Protein AF-A0A842VDR5-F1 (afdb_monomer_lite)

Structure (mmCIF, N/CA/C/O backbone):
data_AF-A0A842VDR5-F1
#
_entry.id   AF-A0A842VDR5-F1
#
loop_
_atom_site.group_PDB
_atom_site.id
_atom_site.type_symbol
_atom_site.label_atom_id
_atom_site.label_alt_id
_atom_site.label_comp_id
_atom_site.label_asym_id
_atom_site.label_entity_id
_atom_site.label_seq_id
_atom_site.pdbx_PDB_ins_code
_atom_site.Cartn_x
_atom_site.Cartn_y
_atom_site.Cartn_z
_atom_site.occupancy
_atom_site.B_iso_or_equiv
_atom_site.auth_seq_id
_atom_site.auth_comp_id
_atom_site.auth_asym_id
_atom_site.auth_atom_id
_atom_site.pdbx_PDB_model_num
ATOM 1 N N . MET A 1 1 ? -11.465 27.380 7.727 1.00 39.34 1 MET A N 1
ATOM 2 C CA . MET A 1 1 ? -12.714 27.353 8.537 1.00 39.34 1 MET A CA 1
ATOM 3 C C . MET A 1 1 ? -13.268 28.751 8.823 1.00 39.34 1 MET A C 1
ATOM 5 O O . MET A 1 1 ? -12.494 29.703 8.837 1.00 39.34 1 MET A O 1
ATOM 9 N N . SER A 1 2 ? -14.594 28.861 9.009 1.00 36.94 2 SER A N 1
ATOM 10 C CA . SER A 1 2 ? -15.367 30.109 9.221 1.00 36.94 2 SER A CA 1
ATOM 11 C C . SER A 1 2 ? -14.963 30.807 10.516 1.00 36.94 2 SER A C 1
ATOM 13 O O . SER A 1 2 ? -14.638 30.125 11.482 1.00 36.94 2 SER A O 1
ATOM 15 N N . GLU A 1 3 ? -14.987 32.141 10.556 1.00 41.09 3 GLU A N 1
ATOM 16 C CA . GLU A 1 3 ? -14.810 32.907 11.803 1.00 41.09 3 GLU A CA 1
ATOM 17 C C . GLU A 1 3 ? -15.937 32.675 12.808 1.00 41.09 3 GLU A C 1
ATOM 19 O O . GLU A 1 3 ? -15.696 32.776 14.002 1.00 41.09 3 GLU A O 1
ATOM 24 N N . LYS A 1 4 ? -17.116 32.254 12.340 1.00 42.69 4 LYS A N 1
ATOM 25 C CA . LYS A 1 4 ? -18.278 31.961 13.187 1.00 42.69 4 LYS A CA 1
ATOM 26 C C . LYS A 1 4 ? -18.329 30.520 13.713 1.00 42.69 4 LYS A C 1
ATOM 28 O O . LYS A 1 4 ? -19.325 30.137 14.305 1.00 42.69 4 LYS A O 1
ATOM 33 N N . ASN A 1 5 ? -17.312 29.689 13.464 1.00 43.53 5 ASN A N 1
ATOM 34 C CA . ASN A 1 5 ? -17.314 28.301 13.938 1.00 43.53 5 ASN A CA 1
ATOM 35 C C . ASN A 1 5 ? -16.807 28.242 15.398 1.00 43.53 5 ASN A C 1
ATOM 37 O O . ASN A 1 5 ? -15.615 28.471 15.602 1.00 43.53 5 ASN A O 1
ATOM 41 N N . PRO A 1 6 ? -17.646 27.891 16.394 1.00 42.34 6 PRO A N 1
ATOM 42 C CA . PRO A 1 6 ? -17.249 27.822 17.808 1.00 42.34 6 PRO A CA 1
ATOM 43 C C . PRO A 1 6 ? -16.257 26.682 18.104 1.00 42.34 6 PRO A C 1
ATOM 45 O O . PRO A 1 6 ? -15.545 26.717 19.101 1.00 42.34 6 PRO A O 1
ATOM 48 N N . TYR A 1 7 ? -16.147 25.705 17.198 1.00 42.84 7 TYR A N 1
ATOM 49 C CA . TYR A 1 7 ? -15.131 24.646 17.212 1.00 42.84 7 TYR A CA 1
ATOM 50 C C . TYR A 1 7 ? -13.975 24.926 16.270 1.00 42.84 7 TYR A C 1
ATOM 52 O O . TYR A 1 7 ? -13.160 24.035 16.024 1.00 42.84 7 TYR A O 1
ATOM 60 N N . LYS A 1 8 ? -13.883 26.139 15.711 1.00 44.84 8 LYS A N 1
ATOM 61 C CA . LYS A 1 8 ? -12.607 26.598 15.186 1.00 44.84 8 LYS A CA 1
ATOM 62 C C . LYS A 1 8 ? -11.680 26.571 16.396 1.00 44.84 8 LYS A C 1
ATOM 64 O O . LYS A 1 8 ? -11.917 27.333 17.331 1.00 44.84 8 LYS A O 1
ATOM 69 N N . PRO A 1 9 ? -10.659 25.703 16.436 1.00 46.75 9 PRO A N 1
ATOM 70 C CA . PRO A 1 9 ? -9.662 25.826 17.478 1.00 46.75 9 PRO A CA 1
ATOM 71 C C . PRO A 1 9 ? -9.131 27.251 17.355 1.00 46.75 9 PRO A C 1
ATOM 73 O O . PRO A 1 9 ? -8.553 27.605 16.322 1.00 46.75 9 PRO A O 1
ATOM 76 N N . TYR A 1 10 ? -9.399 28.082 18.367 1.00 43.12 10 TYR A N 1
ATOM 77 C CA . TYR A 1 10 ? -9.112 29.522 18.354 1.00 43.12 10 TYR A CA 1
ATOM 78 C C . TYR A 1 10 ? -7.639 29.815 17.996 1.00 43.12 10 TYR A C 1
ATOM 80 O O . TYR A 1 10 ? -7.309 30.904 17.542 1.00 43.12 10 TYR A O 1
ATOM 88 N N . ASN A 1 11 ? -6.777 28.793 18.075 1.00 44.19 11 ASN A N 1
ATOM 89 C CA . ASN A 1 11 ? -5.342 28.843 17.846 1.00 44.19 11 ASN A CA 1
ATOM 90 C C . ASN A 1 11 ? -4.798 28.079 16.618 1.00 44.19 11 ASN A C 1
ATOM 92 O O . ASN A 1 11 ? -3.583 27.914 16.544 1.00 44.19 11 ASN A O 1
ATOM 96 N N . ILE A 1 12 ? -5.607 27.648 15.634 1.00 43.97 12 ILE A N 1
ATOM 97 C CA . ILE A 1 12 ? -5.057 27.186 14.329 1.00 43.97 12 ILE A CA 1
ATOM 98 C C . ILE A 1 12 ? -5.125 28.312 13.287 1.00 43.97 12 ILE A C 1
ATOM 100 O O . ILE A 1 12 ? -5.532 28.135 12.141 1.00 43.97 12 ILE A O 1
ATOM 104 N N . LYS A 1 13 ? -4.711 29.522 13.668 1.00 49.22 13 LYS A N 1
ATOM 105 C CA . LYS A 1 13 ? -3.960 30.338 12.713 1.00 49.22 13 LYS A CA 1
ATOM 106 C C . LYS A 1 13 ? -2.531 29.815 12.812 1.00 49.22 13 LYS A C 1
ATOM 108 O O . LYS A 1 13 ? -1.942 29.877 13.889 1.00 49.22 13 LYS A O 1
ATOM 113 N N . LEU A 1 14 ? -1.981 29.276 11.717 1.00 48.69 14 LEU A N 1
ATOM 114 C CA . LEU A 1 14 ? -0.523 29.231 11.584 1.00 48.69 14 LEU A CA 1
ATOM 115 C C . LEU A 1 14 ? -0.065 30.650 11.901 1.00 48.69 14 LEU A C 1
ATOM 117 O O . LEU A 1 14 ? -0.511 31.592 11.237 1.00 48.69 14 LEU A O 1
ATOM 121 N N . THR A 1 15 ? 0.710 30.808 12.975 1.00 59.69 15 THR A N 1
ATOM 122 C CA . THR A 1 15 ? 1.253 32.118 13.319 1.00 59.69 15 THR A CA 1
ATOM 123 C C . THR A 1 15 ? 1.964 32.653 12.074 1.00 59.69 15 THR A C 1
ATOM 125 O O . THR A 1 15 ? 2.485 31.847 11.296 1.00 59.69 15 THR A O 1
ATOM 128 N N . PRO A 1 16 ? 1.962 33.971 11.822 1.00 73.56 16 PRO A N 1
ATOM 129 C CA . PRO A 1 16 ? 2.655 34.547 10.668 1.00 73.56 16 PRO A CA 1
ATOM 130 C C . PRO A 1 16 ? 4.069 33.972 10.511 1.00 73.56 16 PRO A C 1
ATOM 132 O O . PRO A 1 16 ? 4.439 33.542 9.426 1.00 73.56 16 PRO A O 1
ATOM 135 N N . LEU A 1 17 ? 4.764 33.789 11.639 1.00 68.81 17 LEU A N 1
ATOM 136 C CA . LEU A 1 17 ? 6.049 33.105 11.730 1.00 68.81 17 LEU A CA 1
ATOM 137 C C . LEU A 1 17 ? 6.046 31.687 11.132 1.00 68.81 17 LEU A C 1
ATOM 139 O O . LEU A 1 17 ? 6.924 31.364 10.349 1.00 68.81 17 LEU A O 1
ATOM 143 N N . LYS A 1 18 ? 5.056 30.837 11.434 1.00 62.94 18 LYS A N 1
ATOM 144 C CA . LYS A 1 18 ? 4.974 29.485 10.855 1.00 62.94 18 LYS A CA 1
ATOM 145 C C . LYS A 1 18 ? 4.704 29.508 9.353 1.00 62.94 18 LYS A C 1
ATOM 147 O O . LYS A 1 18 ? 5.228 28.656 8.649 1.00 62.94 18 LYS A O 1
ATOM 152 N N . LYS A 1 19 ? 3.896 30.452 8.855 1.00 69.62 19 LYS A N 1
ATOM 153 C CA . LYS A 1 19 ? 3.713 30.619 7.402 1.00 69.62 19 LYS A CA 1
ATOM 154 C C . LYS A 1 19 ? 5.025 31.019 6.735 1.00 69.62 19 LYS A C 1
ATOM 156 O O . LYS A 1 19 ? 5.371 30.432 5.725 1.00 69.62 19 LYS A O 1
ATOM 161 N N . ILE A 1 20 ? 5.751 31.962 7.335 1.00 72.62 20 ILE A N 1
ATOM 162 C CA . ILE A 1 20 ? 7.071 32.389 6.865 1.00 72.62 20 ILE A CA 1
ATOM 163 C C . ILE A 1 20 ? 8.042 31.205 6.873 1.00 72.62 20 ILE A C 1
ATOM 165 O O . ILE A 1 20 ? 8.675 30.965 5.858 1.00 72.62 20 ILE A O 1
ATOM 169 N N . ILE A 1 21 ? 8.093 30.414 7.951 1.00 68.81 21 ILE A N 1
ATOM 170 C CA . ILE A 1 21 ? 8.921 29.199 8.029 1.00 68.81 21 ILE A CA 1
ATOM 171 C C . ILE A 1 21 ? 8.569 28.226 6.897 1.00 68.81 21 ILE A C 1
ATOM 173 O O . ILE A 1 21 ? 9.467 27.771 6.200 1.00 68.81 21 ILE A O 1
ATOM 177 N N . TRP A 1 22 ? 7.280 27.951 6.664 1.00 62.72 22 TRP A N 1
ATOM 178 C CA . TRP A 1 22 ? 6.835 27.087 5.564 1.00 62.72 22 TRP A CA 1
ATOM 179 C C . TRP A 1 22 ? 7.257 27.607 4.193 1.00 62.72 22 TRP A C 1
ATOM 181 O O . TRP A 1 22 ? 7.787 26.847 3.388 1.00 62.72 22 TRP A O 1
ATOM 191 N N . THR A 1 23 ? 7.030 28.892 3.931 1.00 71.50 23 THR A N 1
ATOM 192 C CA . THR A 1 23 ? 7.394 29.525 2.663 1.00 71.50 23 THR A CA 1
ATOM 193 C C . THR A 1 23 ? 8.909 29.526 2.463 1.00 71.50 23 THR A C 1
ATOM 195 O O . THR A 1 23 ? 9.366 29.169 1.384 1.00 71.50 23 THR A O 1
ATOM 198 N N . LEU A 1 24 ? 9.692 29.856 3.494 1.00 70.38 24 LEU A N 1
ATOM 199 C CA . LEU A 1 24 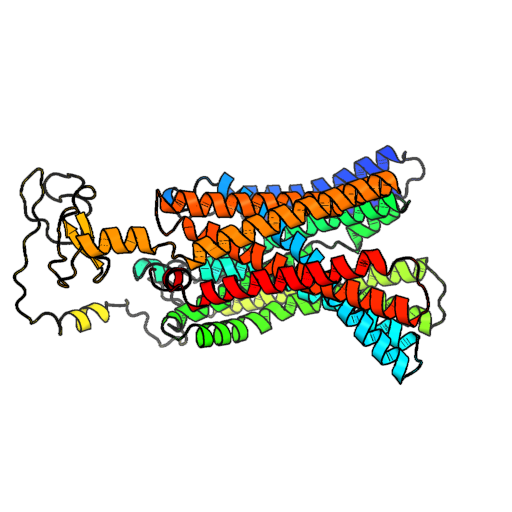? 11.156 29.838 3.445 1.00 70.38 24 LEU A CA 1
ATOM 200 C C . LEU A 1 24 ? 11.711 28.427 3.245 1.00 70.38 24 LEU A C 1
ATOM 202 O O . LEU A 1 24 ? 12.661 28.273 2.494 1.00 70.38 24 LEU A O 1
ATOM 206 N N . LEU A 1 25 ? 11.112 27.401 3.854 1.00 65.50 25 LEU A N 1
ATOM 207 C CA . LEU A 1 25 ? 11.475 25.999 3.611 1.00 65.50 25 LEU A CA 1
ATOM 208 C C . LEU A 1 25 ? 11.191 25.576 2.173 1.00 65.50 25 LEU A C 1
ATOM 210 O O . LEU A 1 25 ? 12.007 24.900 1.560 1.00 65.50 25 LEU A O 1
ATOM 214 N N . LEU A 1 26 ? 10.039 25.971 1.631 1.00 64.56 26 LEU A N 1
ATOM 215 C CA . LEU A 1 26 ? 9.639 25.598 0.277 1.00 64.56 26 LEU A CA 1
ATOM 216 C C . LEU A 1 26 ? 10.522 26.297 -0.767 1.00 64.56 26 LEU A C 1
ATOM 218 O O . LEU A 1 26 ? 11.016 25.650 -1.685 1.00 64.56 26 LEU A O 1
ATOM 222 N N . ILE A 1 27 ? 10.799 27.589 -0.565 1.00 71.31 27 ILE A N 1
ATOM 223 C CA . ILE A 1 27 ? 11.770 28.350 -1.362 1.00 71.31 27 ILE A CA 1
ATOM 224 C C . ILE A 1 27 ? 13.180 27.774 -1.183 1.00 71.31 27 ILE A C 1
ATOM 226 O O . ILE A 1 27 ? 13.882 27.586 -2.167 1.00 71.31 27 ILE A O 1
ATOM 230 N N . GLY A 1 28 ? 13.584 27.445 0.044 1.00 71.31 28 GLY A N 1
ATOM 231 C CA . GLY A 1 28 ? 14.887 26.858 0.355 1.00 71.31 28 GLY A CA 1
ATOM 232 C C . GLY A 1 28 ? 15.102 25.511 -0.331 1.00 71.31 28 GLY A C 1
ATOM 233 O O . GLY A 1 28 ? 16.152 25.303 -0.922 1.00 71.31 28 GLY A O 1
ATOM 234 N N . ASN A 1 29 ? 14.090 24.639 -0.347 1.00 65.69 29 ASN A N 1
ATOM 235 C CA . ASN A 1 29 ? 14.128 23.373 -1.082 1.00 65.69 29 ASN A CA 1
ATOM 236 C C . ASN A 1 29 ? 14.178 23.586 -2.600 1.00 65.69 29 ASN A C 1
ATOM 238 O O . ASN A 1 29 ? 14.907 22.870 -3.280 1.00 65.69 29 ASN A O 1
ATOM 242 N N . ALA A 1 30 ? 13.452 24.573 -3.136 1.00 67.31 30 ALA A N 1
ATOM 243 C CA . ALA A 1 30 ? 13.526 24.915 -4.557 1.00 67.31 30 ALA A CA 1
ATOM 244 C C . ALA A 1 30 ? 14.919 25.444 -4.940 1.00 67.31 30 ALA A C 1
ATOM 246 O O . ALA A 1 30 ? 15.504 24.990 -5.919 1.00 67.31 30 ALA A O 1
ATOM 247 N N . ILE A 1 31 ? 15.485 26.346 -4.132 1.00 72.50 31 ILE A N 1
ATOM 248 C CA . ILE A 1 31 ? 16.856 26.843 -4.302 1.00 72.50 31 ILE A CA 1
ATOM 249 C C . ILE A 1 31 ? 17.850 25.687 -4.190 1.00 72.50 31 ILE A C 1
ATOM 251 O O . ILE A 1 31 ? 18.736 25.579 -5.027 1.00 72.50 31 ILE A O 1
ATOM 255 N N . TYR A 1 32 ? 17.692 24.798 -3.209 1.00 74.38 32 TYR A N 1
ATOM 256 C CA . TYR A 1 32 ? 18.569 23.645 -3.034 1.00 74.38 32 TYR A CA 1
ATOM 257 C C . TYR A 1 32 ? 18.497 22.694 -4.234 1.00 74.38 32 TYR A C 1
ATOM 259 O O . TYR A 1 32 ? 19.538 22.285 -4.730 1.00 74.38 32 TYR A O 1
ATOM 267 N N . ALA A 1 33 ? 17.306 22.432 -4.782 1.00 70.31 33 ALA A N 1
ATOM 268 C CA . ALA A 1 33 ? 17.138 21.644 -6.004 1.00 70.31 33 ALA A CA 1
ATOM 269 C C . ALA A 1 33 ? 17.833 22.280 -7.222 1.00 70.31 33 ALA A C 1
ATOM 271 O O . ALA A 1 33 ? 18.466 21.570 -8.003 1.00 70.31 33 ALA A O 1
ATOM 272 N N . ILE A 1 34 ? 17.750 23.609 -7.364 1.00 73.81 34 ILE A N 1
ATOM 273 C CA . ILE A 1 34 ? 18.420 24.361 -8.436 1.00 73.81 34 ILE A CA 1
ATOM 274 C C . ILE A 1 34 ? 19.941 24.337 -8.249 1.00 73.81 34 ILE A C 1
ATOM 276 O O . ILE A 1 34 ? 20.667 24.067 -9.200 1.00 73.81 34 ILE A O 1
ATOM 280 N N . LEU A 1 35 ? 20.437 24.585 -7.033 1.00 74.50 35 LEU A N 1
ATOM 281 C CA . LEU A 1 35 ? 21.867 24.530 -6.717 1.00 74.50 35 LEU A CA 1
ATOM 282 C C . LEU A 1 35 ? 22.434 23.127 -6.944 1.00 74.50 35 LEU A C 1
ATOM 284 O O . LEU A 1 35 ? 23.526 23.000 -7.488 1.00 74.50 35 LEU A O 1
ATOM 288 N N . MET A 1 36 ? 21.675 22.087 -6.592 1.00 76.31 36 MET A N 1
ATOM 289 C CA . MET A 1 36 ? 22.005 20.696 -6.894 1.00 76.31 36 MET A CA 1
ATOM 290 C C . MET A 1 36 ? 22.131 20.461 -8.395 1.00 76.31 36 MET A C 1
ATOM 292 O O . MET A 1 36 ? 23.134 19.908 -8.833 1.00 76.31 36 MET A O 1
ATOM 296 N N . LEU A 1 37 ? 21.155 20.913 -9.188 1.00 74.00 37 LEU A N 1
ATOM 297 C CA . LEU A 1 37 ? 21.205 20.783 -10.643 1.00 74.00 37 LEU A CA 1
ATOM 298 C C . LEU A 1 37 ? 22.429 21.496 -11.224 1.00 74.00 37 LEU A C 1
ATOM 300 O O . LEU A 1 37 ? 23.161 20.909 -12.012 1.00 74.00 37 LEU A O 1
ATOM 304 N N . ILE A 1 38 ? 22.682 22.738 -10.802 1.00 74.38 38 ILE A N 1
ATOM 305 C CA . ILE A 1 38 ? 23.858 23.506 -11.229 1.00 74.38 38 ILE A CA 1
ATOM 306 C C . ILE A 1 38 ? 25.139 22.743 -10.877 1.00 74.38 38 ILE A C 1
ATOM 308 O O . ILE A 1 38 ? 26.006 22.593 -11.730 1.00 74.38 38 ILE A O 1
ATOM 312 N N . PHE A 1 39 ? 25.246 22.218 -9.655 1.00 76.06 39 PHE A N 1
ATOM 313 C CA . PHE A 1 39 ? 26.422 21.478 -9.198 1.00 76.06 39 PHE A CA 1
ATOM 314 C C . PHE A 1 39 ? 26.648 20.172 -9.972 1.00 76.06 39 PHE A C 1
ATOM 316 O O . PHE A 1 39 ? 27.785 19.840 -10.286 1.00 76.06 39 PHE A O 1
ATOM 323 N N . LEU A 1 40 ? 25.582 19.455 -10.331 1.00 69.00 40 LEU A N 1
ATOM 324 C CA . LEU A 1 40 ? 25.672 18.249 -11.164 1.00 69.00 40 LEU A CA 1
ATOM 325 C C . LEU A 1 40 ? 26.108 18.557 -12.599 1.00 69.00 40 LEU A C 1
ATOM 327 O O . LEU A 1 40 ? 26.754 17.733 -13.240 1.00 69.00 40 LEU A O 1
ATOM 331 N N . LEU A 1 41 ? 25.793 19.755 -13.094 1.00 74.38 41 LEU A N 1
ATOM 332 C CA . LEU A 1 41 ? 26.246 20.237 -14.398 1.00 74.38 41 LEU A CA 1
ATOM 333 C C . LEU A 1 41 ? 27.701 20.745 -14.376 1.00 74.38 41 LEU A C 1
ATOM 335 O O . LEU A 1 41 ? 28.301 20.911 -15.439 1.00 74.38 41 LEU A O 1
ATOM 339 N N . PHE A 1 42 ? 28.300 20.963 -13.198 1.00 83.94 42 PHE A N 1
ATOM 340 C CA . PHE A 1 42 ? 29.715 21.317 -13.079 1.00 83.94 42 PHE A CA 1
ATOM 341 C C . PHE A 1 42 ? 30.601 20.087 -13.297 1.00 83.94 42 PHE A C 1
ATOM 343 O O . PHE A 1 42 ? 30.777 19.242 -12.419 1.00 83.94 42 PHE A O 1
ATOM 350 N N . SER A 1 43 ? 31.242 20.027 -14.465 1.00 72.56 43 SER A N 1
ATOM 351 C CA . SER A 1 43 ? 32.142 18.933 -14.847 1.00 72.56 43 SER A CA 1
ATOM 352 C C . SER A 1 43 ? 33.349 18.753 -13.914 1.00 72.56 43 SER A C 1
ATOM 354 O O . SER A 1 43 ? 33.916 17.664 -13.874 1.00 72.56 43 SER A O 1
ATOM 356 N N . SER A 1 44 ? 33.723 19.778 -13.140 1.00 85.19 44 SER A N 1
ATOM 357 C CA . SER A 1 44 ? 34.884 19.772 -12.241 1.00 85.19 44 SER A CA 1
ATOM 358 C C . SER A 1 44 ? 34.652 19.104 -10.879 1.00 85.19 44 SER A C 1
ATOM 360 O O . SER A 1 44 ? 35.623 18.833 -10.175 1.00 85.19 44 SER A O 1
ATOM 362 N N . ALA A 1 45 ? 33.406 18.830 -10.480 1.00 78.75 45 ALA A N 1
ATOM 363 C CA . ALA A 1 45 ? 33.123 18.154 -9.211 1.00 78.75 45 ALA A CA 1
ATOM 364 C C . ALA A 1 45 ? 33.438 16.651 -9.300 1.00 78.75 45 ALA A C 1
ATOM 366 O O . ALA A 1 45 ? 33.090 16.017 -10.300 1.00 78.75 45 ALA A O 1
ATOM 367 N N . THR A 1 46 ? 34.042 16.067 -8.257 1.00 82.50 46 THR A N 1
ATOM 368 C CA . THR A 1 46 ? 34.309 14.618 -8.211 1.00 82.50 46 THR A CA 1
ATOM 369 C C . THR A 1 46 ? 33.014 13.818 -8.063 1.00 82.50 46 THR A C 1
ATOM 371 O O . THR A 1 46 ? 32.020 14.316 -7.528 1.00 82.50 46 THR A O 1
ATOM 374 N N . ILE A 1 47 ? 33.020 12.567 -8.524 1.00 71.00 47 ILE A N 1
ATOM 375 C CA . ILE A 1 47 ? 31.854 11.673 -8.485 1.00 71.00 47 ILE A CA 1
ATOM 376 C C . ILE A 1 47 ? 31.360 11.487 -7.042 1.00 71.00 47 ILE A C 1
ATOM 378 O O . ILE A 1 47 ? 30.161 11.563 -6.783 1.00 71.00 47 ILE A O 1
ATOM 382 N N . GLU A 1 48 ? 32.272 11.340 -6.081 1.00 74.38 48 GLU A N 1
ATOM 383 C CA . GLU A 1 48 ? 31.962 11.164 -4.658 1.00 74.38 48 GLU A CA 1
ATOM 384 C C . GLU A 1 48 ? 31.289 12.408 -4.073 1.00 74.38 48 GLU A C 1
ATOM 386 O O . GLU A 1 48 ? 30.318 12.292 -3.327 1.00 74.38 48 GLU A O 1
ATOM 391 N N . ALA A 1 49 ? 31.766 13.603 -4.441 1.00 72.62 49 ALA A N 1
ATOM 392 C CA . ALA A 1 49 ? 31.163 14.858 -4.010 1.00 72.62 49 ALA A CA 1
ATOM 393 C C . ALA A 1 49 ? 29.750 15.011 -4.581 1.00 72.62 49 ALA A C 1
ATOM 395 O O . ALA A 1 49 ? 28.834 15.385 -3.850 1.00 72.62 49 ALA A O 1
ATOM 396 N N . ARG A 1 50 ? 29.548 14.665 -5.860 1.00 72.19 50 ARG A N 1
ATOM 397 C CA . ARG A 1 50 ? 28.223 14.689 -6.495 1.00 72.19 50 ARG A CA 1
ATOM 398 C C . ARG A 1 50 ? 27.273 13.694 -5.843 1.00 72.19 50 ARG A C 1
ATOM 400 O O . ARG A 1 50 ? 26.162 14.089 -5.510 1.00 72.19 50 ARG A O 1
ATOM 407 N N . PHE A 1 51 ? 27.711 12.463 -5.569 1.00 68.44 51 PHE A N 1
ATOM 408 C CA . PHE A 1 51 ? 26.906 11.463 -4.860 1.00 68.44 51 PHE A CA 1
ATOM 409 C C . PHE A 1 51 ? 26.582 11.867 -3.421 1.00 68.44 51 PHE A C 1
ATOM 411 O O . PHE A 1 51 ? 25.436 11.721 -3.006 1.00 68.44 51 PHE A O 1
ATOM 418 N N . ALA A 1 52 ? 27.538 12.411 -2.665 1.00 71.88 52 ALA A N 1
ATOM 419 C CA . ALA A 1 52 ? 27.291 12.895 -1.306 1.00 71.88 52 ALA A CA 1
ATOM 420 C C . ALA A 1 52 ? 26.281 14.055 -1.294 1.00 71.88 52 ALA A C 1
ATOM 422 O O . ALA A 1 52 ? 25.370 14.098 -0.459 1.00 71.88 52 ALA A O 1
ATOM 423 N N . LEU A 1 53 ? 26.394 14.975 -2.255 1.00 71.50 53 LEU A N 1
ATOM 424 C CA . LEU A 1 53 ? 25.454 16.080 -2.419 1.00 71.50 53 LEU A CA 1
ATOM 425 C C . LEU A 1 53 ? 24.064 15.571 -2.850 1.00 71.50 53 LEU A C 1
ATOM 427 O O . LEU A 1 53 ? 23.043 16.027 -2.341 1.00 71.50 53 LEU A O 1
ATOM 431 N N . LEU A 1 54 ? 24.015 14.563 -3.724 1.00 67.88 54 LEU A N 1
ATOM 432 C CA . LEU A 1 54 ? 22.773 13.910 -4.131 1.00 67.88 54 LEU A CA 1
ATOM 433 C C . LEU A 1 54 ? 22.087 13.218 -2.955 1.00 67.88 54 LEU A C 1
ATOM 435 O O . LEU A 1 54 ? 20.894 13.388 -2.733 1.00 67.88 54 LEU A O 1
ATOM 439 N N . PHE A 1 55 ? 22.856 12.458 -2.181 1.00 65.69 55 PHE A N 1
ATOM 440 C CA . PHE A 1 55 ? 22.379 11.710 -1.027 1.00 65.69 55 PHE A CA 1
ATOM 441 C C . PHE A 1 55 ? 21.833 12.654 0.045 1.00 65.69 55 PHE A C 1
ATOM 443 O O . PHE A 1 55 ? 20.755 12.423 0.589 1.00 65.69 55 PHE A O 1
ATOM 450 N N . THR A 1 56 ? 22.527 13.769 0.296 1.00 71.25 56 THR A N 1
ATOM 451 C CA . THR A 1 56 ? 22.022 14.825 1.181 1.00 71.25 56 THR A CA 1
ATOM 452 C C . THR A 1 56 ? 20.747 15.463 0.629 1.00 71.25 56 THR A C 1
ATOM 454 O O . THR A 1 56 ? 19.798 15.624 1.389 1.00 71.25 56 THR A O 1
ATOM 457 N N . TYR A 1 57 ? 20.636 15.710 -0.677 1.00 70.38 57 TYR A N 1
ATOM 458 C CA . TYR A 1 57 ? 19.400 16.212 -1.289 1.00 70.38 57 TYR A CA 1
ATOM 459 C C . TYR A 1 57 ? 18.211 15.256 -1.121 1.00 70.38 57 TYR A C 1
ATOM 461 O O . TYR A 1 57 ? 17.153 15.665 -0.634 1.00 70.38 57 TYR A O 1
ATOM 469 N N . ILE A 1 58 ? 18.417 13.980 -1.447 1.00 59.66 58 ILE A N 1
ATOM 470 C CA . ILE A 1 58 ? 17.408 12.911 -1.394 1.00 59.66 58 ILE A CA 1
ATOM 471 C C . ILE A 1 58 ? 16.909 12.681 0.031 1.00 59.66 58 ILE A C 1
ATOM 473 O O . ILE A 1 58 ? 15.720 12.466 0.248 1.00 59.66 58 ILE A O 1
ATOM 477 N N . ILE A 1 59 ? 17.816 12.700 1.007 1.00 60.03 59 ILE A N 1
ATOM 478 C CA . ILE A 1 59 ? 17.509 12.288 2.377 1.00 60.03 59 ILE A CA 1
ATOM 479 C C . ILE A 1 59 ? 17.171 13.495 3.240 1.00 60.03 59 ILE A C 1
ATOM 481 O O . ILE A 1 59 ? 16.107 13.521 3.856 1.00 60.03 59 ILE A O 1
ATOM 485 N N . LEU A 1 60 ? 18.027 14.520 3.281 1.00 63.25 60 LEU A N 1
ATOM 486 C CA . LEU A 1 60 ? 17.809 15.673 4.158 1.00 63.25 60 LEU A CA 1
ATOM 487 C C . LEU A 1 60 ? 16.675 16.566 3.661 1.00 63.25 60 LEU A C 1
ATOM 489 O O . LEU A 1 60 ? 15.952 17.079 4.503 1.00 63.25 60 LEU A O 1
ATOM 493 N N . GLY A 1 61 ? 16.465 16.739 2.352 1.00 64.44 61 GLY A N 1
ATOM 494 C CA . GLY A 1 61 ? 15.402 17.612 1.833 1.00 64.44 61 GLY A CA 1
ATOM 495 C C . GLY A 1 61 ? 14.000 17.194 2.312 1.00 64.44 61 GLY A C 1
ATOM 496 O O . GLY A 1 61 ? 13.338 17.956 3.032 1.00 64.44 61 GLY A O 1
ATOM 497 N N . PRO A 1 62 ? 13.549 15.968 1.986 1.00 58.38 62 PRO A N 1
ATOM 498 C CA . PRO A 1 62 ? 12.290 15.423 2.482 1.00 58.38 62 PRO A CA 1
ATOM 499 C C . PRO A 1 62 ? 12.288 15.262 4.008 1.00 58.38 62 PRO A C 1
ATOM 501 O O . PRO A 1 62 ? 11.361 15.739 4.667 1.00 58.38 62 PRO A O 1
ATOM 504 N N . LEU A 1 63 ? 13.327 14.659 4.608 1.00 57.53 63 LEU A N 1
ATOM 505 C CA . LEU A 1 63 ? 13.329 14.402 6.053 1.00 57.53 63 LEU A CA 1
ATOM 506 C C . LEU A 1 63 ? 13.344 15.679 6.891 1.00 57.53 63 LEU A C 1
ATOM 508 O O . LEU A 1 63 ? 12.674 15.685 7.916 1.00 57.53 63 LEU A O 1
ATOM 512 N N . LEU A 1 64 ? 14.021 16.766 6.496 1.00 63.09 64 LEU A N 1
ATOM 513 C CA . LEU A 1 64 ? 13.929 18.036 7.232 1.00 63.09 64 LEU A CA 1
ATOM 514 C C . LEU A 1 64 ? 12.524 18.618 7.147 1.00 63.09 64 LEU A C 1
ATOM 516 O O . LEU A 1 64 ? 12.003 19.072 8.166 1.00 63.09 64 LEU A O 1
ATOM 520 N N . TYR A 1 65 ? 11.903 18.599 5.965 1.00 63.34 65 TYR A N 1
ATOM 521 C CA . TYR A 1 65 ? 10.546 19.116 5.783 1.00 63.34 65 TYR A CA 1
ATOM 522 C C . TYR A 1 65 ? 9.557 18.372 6.692 1.00 63.34 65 TYR A C 1
ATOM 524 O O . TYR A 1 65 ? 8.748 19.000 7.382 1.00 63.34 65 TYR A O 1
ATOM 532 N N . TYR A 1 66 ? 9.675 17.044 6.774 1.00 61.53 66 TYR A N 1
ATOM 533 C CA . TYR A 1 66 ? 8.800 16.214 7.603 1.00 61.53 66 TYR A CA 1
ATOM 534 C C . TYR A 1 66 ? 9.180 16.205 9.080 1.00 61.53 66 TYR A C 1
ATOM 536 O O . TYR A 1 66 ? 8.284 16.272 9.916 1.00 61.53 66 TYR A O 1
ATOM 544 N N . ALA A 1 67 ? 10.462 16.201 9.438 1.00 60.81 67 ALA A N 1
ATOM 545 C CA . ALA A 1 67 ? 10.907 16.329 10.824 1.00 60.81 67 ALA A CA 1
ATOM 546 C C . ALA A 1 67 ? 10.451 17.667 11.411 1.00 60.81 67 ALA A C 1
ATOM 548 O O . ALA A 1 67 ? 9.924 17.696 12.520 1.00 60.81 67 ALA A O 1
ATOM 549 N N . LEU A 1 68 ? 10.549 18.761 10.649 1.00 60.97 68 LEU A N 1
ATOM 550 C CA . LEU A 1 68 ? 10.033 20.069 11.053 1.00 60.97 68 LEU A CA 1
ATOM 551 C C . LEU A 1 68 ? 8.506 20.094 11.088 1.00 60.97 68 LEU A C 1
ATOM 553 O O . LEU A 1 68 ? 7.941 20.674 12.013 1.00 60.97 68 LEU A O 1
ATOM 557 N N . TRP A 1 69 ? 7.816 19.436 10.151 1.00 64.56 69 TRP A N 1
ATOM 558 C CA . TRP A 1 69 ? 6.359 19.291 10.213 1.00 64.56 69 TRP A CA 1
ATOM 559 C C . TRP A 1 69 ? 5.918 18.528 11.468 1.00 64.56 69 TRP A C 1
ATOM 561 O O . TRP A 1 69 ? 5.058 19.016 12.200 1.00 64.56 69 TRP A O 1
ATOM 571 N N . ILE A 1 70 ? 6.534 17.374 11.747 1.00 57.31 70 ILE A N 1
ATOM 572 C CA . ILE A 1 70 ? 6.270 16.527 12.916 1.00 57.31 70 ILE A CA 1
ATOM 573 C C . ILE A 1 70 ? 6.578 17.314 14.185 1.00 57.31 70 ILE A C 1
ATOM 575 O O . ILE A 1 70 ? 5.701 17.416 15.036 1.00 57.31 70 ILE A O 1
ATOM 579 N N . LEU A 1 71 ? 7.753 17.944 14.288 1.00 56.69 71 LEU A N 1
ATOM 580 C CA . LEU A 1 71 ? 8.128 18.792 15.422 1.00 56.69 71 LEU A CA 1
ATOM 581 C C . LEU A 1 71 ? 7.104 19.914 15.626 1.00 56.69 71 LEU A C 1
ATOM 583 O O . LEU A 1 71 ? 6.594 20.084 16.727 1.00 56.69 71 LEU A O 1
ATOM 587 N N . LEU A 1 72 ? 6.716 20.646 14.579 1.00 54.66 72 LEU A N 1
ATOM 588 C CA . LEU A 1 72 ? 5.787 21.779 14.683 1.00 54.66 72 LEU A CA 1
ATOM 589 C C . LEU A 1 72 ? 4.322 21.376 14.921 1.00 54.66 72 LEU A C 1
ATOM 591 O O . LEU A 1 72 ? 3.567 22.177 15.495 1.00 54.66 72 LEU A O 1
ATOM 595 N N . TYR A 1 73 ? 3.910 20.190 14.464 1.00 55.72 73 TYR A N 1
ATOM 596 C CA . TYR A 1 73 ? 2.583 19.606 14.683 1.00 55.72 73 TYR A CA 1
ATOM 597 C C . TYR A 1 73 ? 2.471 19.029 16.102 1.00 55.72 73 TYR A C 1
ATOM 599 O O . TYR A 1 73 ? 1.525 19.334 16.840 1.00 55.72 73 TYR A O 1
ATOM 607 N N . TYR A 1 74 ? 3.489 18.274 16.516 1.00 53.25 74 TYR A N 1
ATOM 608 C CA . TYR A 1 74 ? 3.622 17.683 17.844 1.00 53.25 74 TYR A CA 1
ATOM 609 C C . TYR A 1 74 ? 3.729 18.760 18.936 1.00 53.25 74 TYR A C 1
ATOM 611 O O . TYR A 1 74 ? 3.104 18.634 19.986 1.00 53.25 74 TYR A O 1
ATOM 619 N N . TRP A 1 75 ? 4.384 19.895 18.661 1.00 43.91 75 TRP A N 1
ATOM 620 C CA . TRP A 1 75 ? 4.593 20.958 19.655 1.00 43.91 75 TRP A CA 1
ATOM 621 C C . TRP A 1 75 ? 3.324 21.731 20.070 1.00 43.91 75 TRP A C 1
ATOM 623 O O . TRP A 1 75 ? 3.386 22.570 20.968 1.00 43.91 75 TRP A O 1
ATOM 633 N N . LYS A 1 76 ? 2.149 21.494 19.456 1.00 44.06 76 LYS A N 1
ATOM 634 C CA . LYS A 1 76 ? 0.913 22.187 19.887 1.00 44.06 76 LYS A CA 1
ATOM 635 C C . LYS A 1 76 ? -0.402 21.413 19.769 1.00 44.06 76 LYS A C 1
ATOM 637 O O . LYS A 1 76 ? -1.396 21.880 20.331 1.00 44.06 76 LYS A O 1
ATOM 642 N N . SER A 1 77 ? -0.473 20.288 19.049 1.00 46.19 77 SER A N 1
ATOM 643 C CA . SER A 1 77 ? -1.733 19.533 18.994 1.00 46.19 77 SER A CA 1
ATOM 644 C C . SER A 1 77 ? -2.000 18.900 20.364 1.00 46.19 77 SER A C 1
ATOM 646 O O . SER A 1 77 ? -1.124 18.258 20.937 1.00 46.19 77 SER A O 1
ATOM 648 N N . GLN A 1 78 ? -3.176 19.187 20.932 1.00 45.38 78 GLN A N 1
ATOM 649 C CA . GLN A 1 78 ? -3.586 18.753 22.267 1.00 45.38 78 GLN A CA 1
ATOM 650 C C . GLN A 1 78 ? -3.209 17.299 22.541 1.00 45.38 78 GLN A C 1
ATOM 652 O O . GLN A 1 78 ? -3.404 16.460 21.663 1.00 45.38 78 GLN A O 1
ATOM 657 N N . LYS A 1 79 ? -2.736 17.051 23.776 1.00 42.72 79 LYS A N 1
ATOM 658 C CA . LYS A 1 79 ? -2.530 15.742 24.413 1.00 42.72 79 LYS A CA 1
ATOM 659 C C . LYS A 1 79 ? -3.209 14.644 23.599 1.00 42.72 79 LYS A C 1
ATOM 661 O O . LYS A 1 79 ? -4.437 14.521 23.645 1.00 42.72 79 LYS A O 1
ATOM 666 N N . TRP A 1 80 ? -2.404 13.884 22.848 1.00 45.53 80 TRP A N 1
ATOM 667 C CA . TRP A 1 80 ? -2.809 12.608 22.261 1.00 45.53 80 TRP A CA 1
ATOM 668 C C . TRP A 1 80 ? -3.747 11.897 23.233 1.00 45.53 80 TRP A C 1
ATOM 670 O O . TRP A 1 80 ? -3.493 12.000 24.442 1.00 45.53 80 TRP A O 1
ATOM 680 N N . PRO A 1 81 ? -4.828 11.243 22.755 1.00 46.03 81 PRO A N 1
ATOM 681 C CA . PRO A 1 81 ? -5.839 10.662 23.632 1.00 46.03 81 PRO A CA 1
ATOM 682 C C . PRO A 1 81 ? -5.127 9.939 24.771 1.00 46.03 81 PRO A C 1
ATOM 684 O O . PRO A 1 81 ? -4.396 8.983 24.532 1.00 46.03 81 PRO A O 1
ATOM 687 N N . HIS A 1 82 ? -5.260 10.490 25.985 1.00 42.25 82 HIS A N 1
ATOM 688 C CA . HIS A 1 82 ? -4.321 10.324 27.106 1.00 42.25 82 HIS A CA 1
ATOM 689 C C . HIS A 1 82 ? -4.345 8.922 27.723 1.00 42.25 82 HIS A C 1
ATOM 691 O O . HIS A 1 82 ? -3.929 8.700 28.857 1.00 42.25 82 HIS A O 1
ATOM 697 N N . ASN A 1 83 ? -4.841 7.946 26.977 1.00 49.28 83 ASN A N 1
ATOM 698 C CA . ASN A 1 83 ? -4.870 6.570 27.379 1.00 49.28 83 ASN A CA 1
ATOM 699 C C . ASN A 1 83 ? -3.512 5.921 27.084 1.00 49.28 83 ASN A C 1
ATOM 701 O O . ASN A 1 83 ? -3.415 4.995 26.282 1.00 49.28 83 ASN A O 1
ATOM 705 N N . LYS A 1 84 ? -2.463 6.390 27.784 1.00 51.12 84 LYS A N 1
ATOM 706 C CA . LYS A 1 84 ? -1.148 5.720 27.852 1.00 51.12 84 LYS A CA 1
ATOM 707 C C . LYS A 1 84 ? -1.298 4.229 28.193 1.00 51.12 84 LYS A C 1
ATOM 709 O O . LYS A 1 84 ? -0.506 3.411 27.746 1.00 51.12 84 LYS A O 1
ATOM 714 N N . LYS A 1 85 ? -2.362 3.861 28.926 1.00 50.88 85 LYS A N 1
ATOM 715 C CA . LYS A 1 85 ? -2.733 2.467 29.221 1.00 50.88 85 LYS A CA 1
ATOM 716 C C . LYS A 1 85 ? -3.115 1.639 27.985 1.00 50.88 85 LYS A C 1
ATOM 718 O O . LYS A 1 85 ? -2.916 0.428 28.014 1.00 50.88 85 LYS A O 1
ATOM 723 N N . ILE A 1 86 ? -3.690 2.252 26.946 1.00 47.03 86 ILE A N 1
ATOM 724 C CA . ILE A 1 86 ? -4.118 1.547 25.725 1.00 47.03 86 ILE A CA 1
ATOM 725 C C . ILE A 1 86 ? -2.988 1.501 24.704 1.00 47.03 86 ILE A C 1
ATOM 727 O O . ILE A 1 86 ? -2.735 0.449 24.130 1.00 47.03 86 ILE A O 1
ATOM 731 N N . TYR A 1 87 ? -2.332 2.636 24.477 1.00 50.16 87 TYR A N 1
ATOM 732 C CA . TYR A 1 87 ? -1.521 2.817 23.277 1.00 50.16 87 TYR A CA 1
ATOM 733 C C . TYR A 1 87 ? -0.013 2.883 23.526 1.00 50.16 87 TYR A C 1
ATOM 735 O O . TYR A 1 87 ? 0.753 3.023 22.579 1.00 50.16 87 TYR A O 1
ATOM 743 N N . GLY A 1 88 ? 0.417 2.764 24.784 1.00 61.53 88 GLY A N 1
ATOM 744 C CA . GLY A 1 88 ? 1.834 2.769 25.111 1.00 61.53 88 GLY A CA 1
ATOM 745 C C . GLY A 1 88 ? 2.474 4.157 25.056 1.00 61.53 88 GLY A C 1
ATOM 746 O O . GLY A 1 88 ? 1.796 5.177 25.221 1.00 61.53 88 GLY A O 1
ATOM 747 N N . SER A 1 89 ? 3.799 4.200 24.903 1.00 68.44 89 SER A N 1
ATOM 748 C CA . SER A 1 89 ? 4.546 5.455 24.757 1.00 68.44 89 SER A CA 1
ATOM 749 C C . SER A 1 89 ? 4.413 6.016 23.338 1.00 68.44 89 SER A C 1
ATOM 751 O O . SER A 1 89 ? 4.159 5.293 22.379 1.00 68.44 89 SER A O 1
ATOM 753 N N . GLU A 1 90 ? 4.615 7.319 23.169 1.00 64.19 90 GLU A N 1
ATOM 754 C CA . GLU A 1 90 ? 4.564 7.968 21.847 1.00 64.19 90 GLU A CA 1
ATOM 755 C C . GLU A 1 90 ? 5.611 7.397 20.877 1.00 64.19 90 GLU A C 1
ATOM 757 O O . GLU A 1 90 ? 5.369 7.318 19.675 1.00 64.19 90 GLU A O 1
ATOM 762 N N . PHE A 1 91 ? 6.736 6.905 21.404 1.00 68.75 91 PHE A N 1
ATOM 763 C CA . PHE A 1 91 ? 7.736 6.180 20.627 1.00 68.75 91 PHE A CA 1
ATOM 764 C C . PHE A 1 91 ? 7.182 4.871 20.043 1.00 68.75 91 PHE A C 1
ATOM 766 O O . PHE A 1 91 ? 7.419 4.574 18.877 1.00 68.75 91 PHE A O 1
ATOM 773 N N . GLN A 1 92 ? 6.382 4.117 20.808 1.00 64.19 92 GLN A N 1
ATOM 774 C CA . GLN A 1 92 ? 5.736 2.898 20.303 1.00 64.19 92 GLN A CA 1
ATOM 775 C C . GLN A 1 92 ? 4.757 3.208 19.165 1.00 64.19 92 GLN A C 1
ATOM 777 O O . GLN A 1 92 ? 4.674 2.439 18.214 1.00 64.19 92 GLN A O 1
ATOM 782 N N . TYR A 1 93 ? 4.084 4.360 19.210 1.00 64.31 93 TYR A N 1
ATOM 783 C CA . TYR A 1 93 ? 3.254 4.851 18.107 1.00 64.31 93 TYR A CA 1
ATOM 784 C C . TYR A 1 93 ? 4.057 5.174 16.849 1.00 64.31 93 TYR A C 1
ATOM 786 O O . TYR A 1 93 ? 3.645 4.836 15.743 1.00 64.31 93 TYR A O 1
ATOM 794 N N . PHE A 1 94 ? 5.188 5.853 17.008 1.00 66.31 94 PHE A N 1
ATOM 795 C CA . PHE A 1 94 ? 6.048 6.196 15.884 1.00 66.31 94 PHE A CA 1
ATOM 796 C C . PHE A 1 94 ? 6.597 4.937 15.203 1.00 66.31 94 PHE A C 1
ATOM 798 O O . PHE A 1 94 ? 6.441 4.775 13.994 1.00 66.31 94 PHE A O 1
ATOM 805 N N . ILE A 1 95 ? 7.135 4.003 15.994 1.00 66.00 95 ILE A N 1
ATOM 806 C CA . ILE A 1 95 ? 7.592 2.697 15.504 1.00 66.00 95 ILE A CA 1
ATOM 807 C C . ILE A 1 95 ? 6.445 1.929 14.841 1.00 66.00 95 ILE A C 1
ATOM 809 O O . ILE A 1 95 ? 6.638 1.349 13.778 1.00 66.00 95 ILE A O 1
ATOM 813 N N . PHE A 1 96 ? 5.241 1.972 15.415 1.00 66.06 96 PHE A N 1
ATOM 814 C CA . PHE A 1 96 ? 4.058 1.347 14.830 1.00 66.06 96 PHE A CA 1
ATOM 815 C C . PHE A 1 96 ? 3.782 1.850 13.408 1.00 66.06 96 PHE A C 1
ATOM 817 O O . PHE A 1 96 ? 3.630 1.041 12.496 1.00 66.06 96 PHE A O 1
ATOM 824 N N . PHE A 1 97 ? 3.751 3.167 13.194 1.00 65.81 97 PHE A N 1
ATOM 825 C CA . PHE A 1 97 ? 3.489 3.718 11.864 1.00 65.81 97 PHE A CA 1
ATOM 826 C C . PHE A 1 97 ? 4.613 3.437 10.868 1.00 65.81 97 PHE A C 1
ATOM 828 O O . PHE A 1 97 ? 4.321 3.212 9.697 1.00 65.81 97 PHE A O 1
ATOM 835 N N . ILE A 1 98 ? 5.870 3.402 11.324 1.00 66.19 98 ILE A N 1
ATOM 836 C CA . ILE A 1 98 ? 6.997 2.989 10.479 1.00 66.19 98 ILE A CA 1
ATOM 837 C C . ILE A 1 98 ? 6.815 1.543 10.031 1.00 66.19 98 ILE A C 1
ATOM 839 O O . ILE A 1 98 ? 6.832 1.280 8.834 1.00 66.19 98 ILE A O 1
ATOM 843 N N . LEU A 1 99 ? 6.599 0.614 10.968 1.00 65.50 99 LEU A N 1
ATOM 844 C CA . LEU A 1 99 ? 6.411 -0.805 10.649 1.00 65.50 99 LEU A CA 1
ATOM 845 C C . LEU A 1 99 ? 5.240 -1.007 9.694 1.00 65.50 99 LEU A C 1
ATOM 847 O O . LEU A 1 99 ? 5.315 -1.815 8.774 1.00 65.50 99 LEU A O 1
ATOM 851 N N . LEU A 1 100 ? 4.171 -0.243 9.890 1.00 65.62 100 LEU A N 1
ATOM 852 C CA . LEU A 1 100 ? 3.003 -0.315 9.041 1.00 65.62 100 LEU A CA 1
ATOM 853 C C . LEU A 1 100 ? 3.284 0.240 7.636 1.00 65.62 100 LEU A C 1
ATOM 855 O O . LEU A 1 100 ? 2.896 -0.394 6.662 1.00 65.62 100 LEU A O 1
ATOM 859 N N . GLY A 1 101 ? 4.034 1.339 7.515 1.00 65.44 101 GLY A N 1
ATOM 860 C CA . GLY A 1 101 ? 4.539 1.830 6.229 1.00 65.44 101 GLY A CA 1
ATOM 861 C C . GLY A 1 101 ? 5.450 0.820 5.519 1.00 65.44 101 GLY A C 1
ATOM 862 O O . GLY A 1 101 ? 5.298 0.605 4.322 1.00 65.44 101 GLY A O 1
ATOM 863 N N . VAL A 1 102 ? 6.327 0.125 6.251 1.00 65.12 102 VAL A N 1
ATOM 864 C CA . VAL A 1 102 ? 7.165 -0.955 5.692 1.00 65.12 102 VAL A CA 1
ATOM 865 C C . VAL A 1 102 ? 6.309 -2.110 5.168 1.00 65.12 102 VAL A C 1
ATOM 867 O O . VAL A 1 102 ? 6.556 -2.609 4.072 1.00 65.12 102 VAL A O 1
ATOM 870 N N . CYS A 1 103 ? 5.265 -2.505 5.903 1.00 65.62 103 CYS A N 1
ATOM 871 C CA . CYS A 1 103 ? 4.353 -3.550 5.441 1.00 65.62 103 CYS A CA 1
ATOM 872 C C . CYS A 1 103 ? 3.597 -3.111 4.169 1.00 65.62 103 CYS A C 1
ATOM 874 O O . CYS A 1 103 ? 3.448 -3.910 3.252 1.00 65.62 103 CYS A O 1
ATOM 876 N N . VAL A 1 104 ? 3.172 -1.842 4.087 1.00 69.44 104 VAL A N 1
ATOM 877 C CA . VAL A 1 104 ? 2.529 -1.254 2.892 1.00 69.44 104 VAL A CA 1
ATOM 878 C C . VAL A 1 104 ? 3.437 -1.346 1.668 1.00 69.44 104 VAL A C 1
ATOM 880 O O . VAL A 1 104 ? 2.974 -1.724 0.594 1.00 69.44 104 VAL A O 1
ATOM 883 N N . ILE A 1 105 ? 4.725 -1.035 1.822 1.00 65.06 105 ILE A N 1
ATOM 884 C CA . ILE A 1 105 ? 5.701 -1.101 0.726 1.00 65.06 105 ILE A CA 1
ATOM 885 C C . ILE A 1 105 ? 5.884 -2.527 0.238 1.00 65.06 105 ILE A C 1
ATOM 887 O O . ILE A 1 105 ? 5.806 -2.770 -0.965 1.00 65.06 105 ILE A O 1
ATOM 891 N N . ASN A 1 106 ? 6.076 -3.465 1.170 1.00 66.38 106 ASN A N 1
ATOM 892 C CA . ASN A 1 106 ? 6.246 -4.869 0.816 1.00 66.38 106 ASN A CA 1
ATOM 893 C C . ASN A 1 106 ? 5.074 -5.365 -0.041 1.00 66.38 106 ASN A C 1
ATOM 895 O O . ASN A 1 106 ? 5.229 -6.110 -1.002 1.00 66.38 106 ASN A O 1
ATOM 899 N N . TRP A 1 107 ? 3.872 -4.898 0.271 1.00 68.50 107 TRP A N 1
ATOM 900 C CA . TRP A 1 107 ? 2.687 -5.327 -0.449 1.00 68.50 107 TRP A CA 1
ATOM 901 C C . TRP A 1 107 ? 2.509 -4.670 -1.784 1.00 68.50 107 TRP A C 1
ATOM 903 O O . TRP A 1 107 ? 2.066 -5.344 -2.703 1.00 68.50 107 TRP A O 1
ATOM 913 N N . SER A 1 108 ? 2.826 -3.385 -1.903 1.00 67.19 108 SER A N 1
ATOM 914 C CA . SER A 1 108 ? 2.808 -2.754 -3.214 1.00 67.19 108 SER A CA 1
ATOM 915 C C . SER A 1 108 ? 3.788 -3.453 -4.143 1.00 67.19 108 SER A C 1
ATOM 917 O O . SER A 1 108 ? 3.409 -3.755 -5.265 1.00 67.19 108 SER A O 1
ATOM 919 N N . ALA A 1 109 ? 4.975 -3.835 -3.659 1.00 65.19 109 ALA A N 1
ATOM 920 C CA . ALA A 1 109 ? 5.907 -4.644 -4.441 1.00 65.19 109 ALA A CA 1
ATOM 921 C C . ALA A 1 109 ? 5.288 -5.992 -4.859 1.00 65.19 109 ALA A C 1
ATOM 923 O O . ALA A 1 109 ? 5.355 -6.368 -6.032 1.00 65.19 109 ALA A O 1
ATOM 924 N N . TYR A 1 110 ? 4.618 -6.684 -3.931 1.00 65.12 110 TYR A N 1
ATOM 925 C CA . TYR A 1 110 ? 4.006 -7.977 -4.231 1.00 65.12 110 TYR A CA 1
ATOM 926 C C . TYR A 1 110 ? 2.790 -7.915 -5.162 1.00 65.12 110 TYR A C 1
ATOM 928 O O . TYR A 1 110 ? 2.556 -8.814 -5.966 1.00 65.12 110 TYR A O 1
ATOM 936 N N . TRP A 1 111 ? 1.977 -6.876 -5.022 1.00 67.88 111 TRP A N 1
ATOM 937 C CA . TRP A 1 111 ? 0.777 -6.682 -5.825 1.00 67.88 111 TRP A CA 1
ATOM 938 C C . TRP A 1 111 ? 1.123 -6.146 -7.209 1.00 67.88 111 TRP A C 1
ATOM 940 O O . TRP A 1 111 ? 0.502 -6.580 -8.176 1.00 67.88 111 TRP A O 1
ATOM 950 N N . ASN A 1 112 ? 2.116 -5.254 -7.307 1.00 69.25 112 ASN A N 1
ATOM 951 C CA . ASN A 1 112 ? 2.582 -4.725 -8.585 1.00 69.25 112 ASN A CA 1
ATOM 952 C C . ASN A 1 112 ? 3.062 -5.874 -9.470 1.00 69.25 112 ASN A C 1
ATOM 954 O O . ASN A 1 112 ? 2.453 -6.143 -10.496 1.00 69.25 112 ASN A O 1
ATOM 958 N N . THR A 1 113 ? 4.032 -6.654 -8.998 1.00 66.44 113 THR A N 1
ATOM 959 C CA . THR A 1 113 ? 4.566 -7.811 -9.740 1.00 66.44 113 THR A CA 1
ATOM 960 C C . THR A 1 113 ? 3.489 -8.811 -10.167 1.00 66.44 113 THR A C 1
ATOM 962 O O . THR A 1 113 ? 3.500 -9.286 -11.297 1.00 66.44 113 THR A O 1
ATOM 965 N N . GLY A 1 114 ? 2.518 -9.086 -9.298 1.00 71.56 114 GLY A N 1
ATOM 966 C CA . GLY A 1 114 ? 1.390 -9.957 -9.604 1.00 71.56 114 GLY A CA 1
ATOM 967 C C . GLY A 1 114 ? 0.460 -9.493 -10.705 1.00 71.56 114 GLY A C 1
ATOM 968 O O . GLY A 1 114 ? 0.109 -10.242 -11.617 1.00 71.56 114 GLY A O 1
ATOM 969 N N . ILE A 1 115 ? -0.004 -8.256 -10.570 1.00 77.44 115 ILE A N 1
ATOM 970 C CA . ILE A 1 115 ? -0.957 -7.668 -11.506 1.00 77.44 115 ILE A CA 1
ATOM 971 C C . ILE A 1 115 ? -0.250 -7.350 -12.830 1.00 77.44 115 ILE A C 1
ATOM 973 O O . ILE A 1 115 ? -0.866 -7.478 -13.886 1.00 77.44 115 ILE A O 1
ATOM 977 N N . ASP A 1 116 ? 1.046 -7.041 -12.808 1.00 78.44 116 ASP A N 1
ATOM 978 C CA . ASP A 1 116 ? 1.869 -6.886 -14.011 1.00 78.44 116 ASP A CA 1
ATOM 979 C C . ASP A 1 116 ? 1.869 -8.163 -14.856 1.00 78.44 116 ASP A C 1
ATOM 981 O O . ASP A 1 116 ? 1.721 -8.093 -16.078 1.00 78.44 116 ASP A O 1
ATOM 985 N N . THR A 1 117 ? 1.915 -9.344 -14.227 1.00 75.75 117 THR A N 1
ATOM 986 C CA . THR A 1 117 ? 1.779 -10.604 -14.967 1.00 75.75 117 THR A CA 1
ATOM 987 C C . THR A 1 117 ? 0.393 -10.765 -15.597 1.00 75.75 117 THR A C 1
ATOM 989 O O . THR A 1 117 ? 0.278 -11.288 -16.704 1.00 75.75 117 THR A O 1
ATOM 992 N N . LEU A 1 118 ? -0.679 -10.283 -14.956 1.00 80.69 118 LEU A N 1
ATOM 993 C CA . LEU A 1 118 ? -2.011 -10.292 -15.577 1.00 80.69 118 LEU A CA 1
ATOM 994 C C . LEU A 1 118 ? -2.049 -9.404 -16.827 1.00 80.69 118 LEU A C 1
ATOM 996 O O . LEU A 1 118 ? -2.629 -9.803 -17.837 1.00 80.69 118 LEU A O 1
ATOM 1000 N N . TRP A 1 119 ? -1.401 -8.238 -16.795 1.00 88.31 119 TRP A N 1
ATOM 1001 C CA . TRP A 1 119 ? -1.265 -7.387 -17.980 1.00 88.31 119 TRP A CA 1
ATOM 1002 C C . TRP A 1 119 ? -0.432 -8.037 -19.074 1.00 88.31 119 TRP A C 1
ATOM 1004 O O . TRP A 1 119 ? -0.787 -7.912 -20.244 1.00 88.31 119 TRP A O 1
ATOM 1014 N N . LEU A 1 120 ? 0.624 -8.768 -18.713 1.00 84.44 120 LEU A N 1
ATOM 1015 C CA . LEU A 1 120 ? 1.408 -9.547 -19.667 1.00 84.44 120 LEU A CA 1
ATOM 1016 C C . LEU A 1 120 ? 0.543 -10.610 -20.352 1.00 84.44 120 LEU A C 1
ATOM 1018 O O . LEU A 1 120 ? 0.548 -10.702 -21.576 1.00 84.44 120 LEU A O 1
ATOM 1022 N N . VAL A 1 121 ? -0.265 -11.357 -19.592 1.00 82.56 121 VAL A N 1
ATOM 1023 C CA . VAL A 1 121 ? -1.208 -12.338 -20.156 1.00 82.56 121 VAL A CA 1
ATOM 1024 C C . VAL A 1 121 ? -2.201 -11.668 -21.099 1.00 82.56 121 VAL A C 1
ATOM 1026 O O . VAL A 1 121 ? -2.411 -12.154 -22.207 1.00 82.56 121 VAL A O 1
ATOM 1029 N N . LEU A 1 122 ? -2.796 -10.544 -20.693 1.00 87.94 122 LEU A N 1
ATOM 1030 C CA . LEU A 1 122 ? -3.732 -9.800 -21.540 1.00 87.94 122 LEU A CA 1
ATOM 1031 C C . LEU A 1 122 ? -3.065 -9.299 -22.827 1.00 87.94 122 LEU A C 1
ATOM 1033 O O . LEU A 1 122 ? -3.663 -9.397 -23.898 1.00 87.94 122 LEU A O 1
ATOM 1037 N N . ALA A 1 123 ? -1.829 -8.810 -22.737 1.00 88.69 123 ALA A N 1
ATOM 1038 C CA . ALA A 1 123 ? -1.045 -8.376 -23.885 1.00 88.69 123 ALA A CA 1
ATOM 1039 C C . ALA A 1 123 ? -0.739 -9.548 -24.830 1.00 88.69 123 ALA A C 1
ATOM 1041 O O . ALA A 1 123 ? -0.934 -9.424 -26.034 1.00 88.69 123 ALA A O 1
ATOM 1042 N N . ILE A 1 124 ? -0.345 -10.710 -24.301 1.00 84.19 124 ILE A N 1
ATOM 1043 C CA . ILE A 1 124 ? -0.085 -11.919 -25.097 1.00 84.19 124 ILE A CA 1
ATOM 1044 C C . ILE A 1 124 ? -1.360 -12.412 -25.778 1.00 84.19 124 ILE A C 1
ATOM 1046 O O . ILE A 1 124 ? -1.333 -12.727 -26.964 1.00 84.19 124 ILE A O 1
ATOM 1050 N N . ILE A 1 125 ? -2.489 -12.442 -25.065 1.00 86.88 125 ILE A N 1
ATOM 1051 C CA . ILE A 1 125 ? -3.789 -12.789 -25.653 1.00 86.88 125 ILE A CA 1
ATOM 1052 C C . ILE A 1 125 ? -4.095 -11.838 -26.813 1.00 86.88 125 ILE A C 1
ATOM 1054 O O . ILE A 1 125 ? -4.415 -12.294 -27.909 1.00 86.88 125 ILE A O 1
ATOM 1058 N N . TYR A 1 126 ? -3.948 -10.528 -26.603 1.00 92.38 126 TYR A N 1
ATOM 1059 C CA . TYR A 1 126 ? -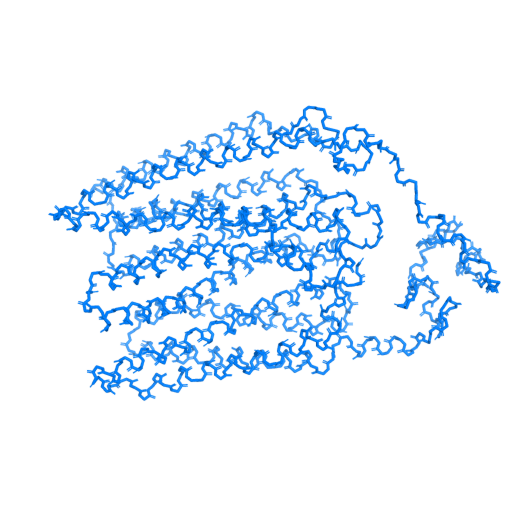4.144 -9.544 -27.664 1.00 92.38 126 TYR A CA 1
ATOM 1060 C C . TYR A 1 126 ? -3.209 -9.795 -28.853 1.00 92.38 126 TYR A C 1
ATOM 1062 O O . TYR A 1 126 ? -3.683 -9.822 -29.988 1.00 92.38 126 TYR A O 1
ATOM 1070 N N . TYR A 1 127 ? -1.917 -10.041 -28.612 1.00 91.06 127 TYR A N 1
ATOM 1071 C CA . TYR A 1 127 ? -0.939 -10.350 -29.656 1.00 91.06 127 TYR A CA 1
ATOM 1072 C C . TYR A 1 127 ? -1.346 -11.573 -30.479 1.00 91.06 127 TYR A C 1
ATOM 1074 O O . TYR A 1 127 ? -1.372 -11.506 -31.702 1.00 91.06 127 TYR A O 1
ATOM 1082 N N . VAL A 1 128 ? -1.723 -12.671 -29.822 1.00 88.56 128 VAL A N 1
ATOM 1083 C CA . VAL A 1 128 ? -2.109 -13.923 -30.489 1.00 88.56 128 VAL A CA 1
ATOM 1084 C C . VAL A 1 128 ? -3.314 -13.721 -31.412 1.00 88.56 128 VAL A C 1
ATOM 1086 O O . VAL A 1 128 ? -3.357 -14.303 -32.493 1.00 88.56 128 VAL A O 1
ATOM 1089 N N . PHE A 1 129 ? -4.280 -12.885 -31.021 1.00 94.62 129 PHE A N 1
ATOM 1090 C CA . PHE A 1 129 ? -5.482 -12.643 -31.827 1.00 94.62 129 PHE A CA 1
ATOM 1091 C C . PHE A 1 129 ? -5.319 -11.563 -32.902 1.00 94.62 129 PHE A C 1
ATOM 1093 O O . PHE A 1 129 ? -6.018 -11.613 -33.913 1.00 94.62 129 PHE A O 1
ATOM 1100 N N . SER A 1 130 ? -4.441 -10.583 -32.693 1.00 94.00 130 SER A N 1
ATOM 1101 C CA . SER A 1 130 ? -4.304 -9.416 -33.581 1.00 94.00 130 SER A CA 1
ATOM 1102 C C . SER A 1 130 ? -3.040 -9.421 -34.441 1.00 94.00 130 SER A C 1
ATOM 1104 O O . SER A 1 130 ? -3.002 -8.738 -35.462 1.00 94.00 130 SER A O 1
ATOM 1106 N N . ASN A 1 131 ? -2.005 -10.155 -34.025 1.00 90.69 131 ASN A N 1
ATOM 1107 C CA . ASN A 1 131 ? -0.626 -10.049 -34.509 1.00 90.69 131 ASN A CA 1
ATOM 1108 C C . ASN A 1 131 ? -0.051 -8.612 -34.446 1.00 90.69 131 ASN A C 1
ATOM 1110 O O . ASN A 1 131 ? 0.887 -8.273 -35.166 1.00 90.69 131 ASN A O 1
ATOM 1114 N N . ASP A 1 132 ? -0.609 -7.748 -33.590 1.00 87.69 132 ASP A N 1
ATOM 1115 C CA . ASP A 1 132 ? -0.205 -6.350 -33.428 1.00 87.69 132 ASP A CA 1
ATOM 1116 C C . ASP A 1 132 ? 0.747 -6.193 -32.231 1.00 87.69 132 ASP A C 1
ATOM 1118 O O . ASP A 1 132 ? 0.342 -6.057 -31.071 1.00 87.69 132 ASP A O 1
ATOM 1122 N N . GLN A 1 133 ? 2.050 -6.203 -32.516 1.00 85.69 133 GLN A N 1
ATOM 1123 C CA . GLN A 1 133 ? 3.103 -6.035 -31.509 1.00 85.69 133 GLN A CA 1
ATOM 1124 C C . GLN A 1 133 ? 3.066 -4.653 -30.833 1.00 85.69 133 GLN A C 1
ATOM 1126 O O . GLN A 1 133 ? 3.436 -4.520 -29.660 1.00 85.69 133 GLN A O 1
ATOM 1131 N N . PHE A 1 134 ? 2.610 -3.621 -31.547 1.00 81.94 134 PHE A N 1
ATOM 1132 C CA . PHE A 1 134 ? 2.545 -2.267 -31.012 1.00 81.94 134 PHE A CA 1
ATOM 1133 C C . PHE A 1 134 ? 1.417 -2.147 -29.986 1.00 81.94 134 PHE A C 1
ATOM 1135 O O . PHE A 1 134 ? 1.674 -1.764 -28.843 1.00 81.94 134 PHE A O 1
ATOM 1142 N N . GLY A 1 135 ? 0.201 -2.576 -30.336 1.00 82.31 135 GLY A N 1
ATOM 1143 C CA . GLY A 1 135 ? -0.924 -2.632 -29.398 1.00 82.31 135 GLY A CA 1
ATOM 1144 C C . GLY A 1 135 ? -0.642 -3.531 -28.192 1.00 82.31 135 GLY A C 1
ATOM 1145 O O . GLY A 1 135 ? -0.964 -3.167 -27.063 1.00 82.31 135 GLY A O 1
ATOM 1146 N N . THR A 1 136 ? 0.070 -4.643 -28.398 1.00 86.12 136 THR A N 1
ATOM 1147 C CA . THR A 1 136 ? 0.556 -5.524 -27.319 1.00 86.12 136 THR A CA 1
ATOM 1148 C C . THR A 1 136 ? 1.444 -4.770 -26.331 1.00 86.12 136 THR A C 1
ATOM 1150 O O . THR A 1 136 ? 1.226 -4.821 -25.119 1.00 86.12 136 THR A O 1
ATOM 1153 N N . SER A 1 137 ? 2.424 -4.025 -26.848 1.00 81.50 137 SER A N 1
ATOM 1154 C CA . SER A 1 137 ? 3.345 -3.234 -26.028 1.00 81.50 137 SER A CA 1
ATOM 1155 C C . SER A 1 137 ? 2.614 -2.124 -25.273 1.00 81.50 137 SER A C 1
ATOM 1157 O O . SER A 1 137 ? 2.912 -1.885 -24.107 1.00 81.50 137 SER A O 1
ATOM 1159 N N . ILE A 1 138 ? 1.618 -1.485 -25.897 1.00 83.06 138 ILE A N 1
ATOM 1160 C CA . ILE A 1 138 ? 0.768 -0.478 -25.247 1.00 83.06 138 ILE A CA 1
ATOM 1161 C C . ILE A 1 138 ? -0.013 -1.092 -24.083 1.00 83.06 138 ILE A C 1
ATOM 1163 O O . ILE A 1 138 ? 0.015 -0.538 -22.986 1.00 83.06 138 ILE A O 1
ATOM 1167 N N . ILE A 1 139 ? -0.696 -2.220 -24.303 1.00 87.06 139 ILE A N 1
ATOM 1168 C CA . ILE A 1 139 ? -1.505 -2.887 -23.271 1.00 87.06 139 ILE A CA 1
ATOM 1169 C C . ILE A 1 139 ? -0.637 -3.242 -22.069 1.00 87.06 139 ILE A C 1
ATOM 1171 O O . ILE A 1 139 ? -1.006 -2.915 -20.940 1.00 87.06 139 ILE A O 1
ATOM 1175 N N . TYR A 1 140 ? 0.521 -3.862 -22.314 1.00 89.94 140 TYR A N 1
ATOM 1176 C CA . TYR A 1 140 ? 1.432 -4.229 -21.240 1.00 89.94 140 TYR A CA 1
ATOM 1177 C C . TYR A 1 140 ? 1.954 -2.990 -20.513 1.00 89.94 140 TYR A C 1
ATOM 1179 O O . TYR A 1 140 ? 1.712 -2.859 -19.322 1.00 89.94 140 TYR A O 1
ATOM 1187 N N . GLN A 1 141 ? 2.581 -2.043 -21.218 1.00 83.75 141 GLN A N 1
ATOM 1188 C CA . GLN A 1 141 ? 3.234 -0.889 -20.591 1.00 83.75 141 GLN A CA 1
ATOM 1189 C C . GLN A 1 141 ? 2.240 0.010 -19.844 1.00 83.75 141 GLN A C 1
ATOM 1191 O O . GLN A 1 141 ? 2.507 0.415 -18.714 1.00 83.75 141 GLN A O 1
ATOM 1196 N N . ILE A 1 142 ? 1.072 0.315 -20.427 1.00 83.50 142 ILE A N 1
ATOM 1197 C CA . ILE A 1 142 ? 0.043 1.108 -19.732 1.00 83.50 142 ILE A CA 1
ATOM 1198 C C . ILE A 1 142 ? -0.481 0.338 -18.520 1.00 83.50 142 ILE A C 1
ATOM 1200 O O . ILE A 1 142 ? -0.651 0.919 -17.446 1.00 83.50 142 ILE A O 1
ATOM 1204 N N . GLY A 1 143 ? -0.725 -0.960 -18.680 1.00 85.62 143 GLY A N 1
ATOM 1205 C CA . GLY A 1 143 ? -1.169 -1.831 -17.607 1.00 85.62 143 GLY A CA 1
ATOM 1206 C C . GLY A 1 143 ? -0.188 -1.864 -16.440 1.00 85.62 143 GLY A C 1
ATOM 1207 O O . GLY A 1 143 ? -0.512 -1.386 -15.351 1.00 85.62 143 GLY A O 1
ATOM 1208 N N . SER A 1 144 ? 1.017 -2.374 -16.687 1.00 84.62 144 SER A N 1
ATOM 1209 C CA . SER A 1 144 ? 2.036 -2.645 -15.673 1.00 84.62 144 SER A CA 1
ATOM 1210 C C . SER A 1 144 ? 2.674 -1.386 -15.104 1.00 84.62 144 SER A C 1
ATOM 1212 O O . SER A 1 144 ? 2.932 -1.291 -13.910 1.00 84.62 144 SER A O 1
ATOM 1214 N N . SER A 1 145 ? 2.943 -0.386 -15.943 1.00 80.69 145 SER A N 1
ATOM 1215 C CA . SER A 1 145 ? 3.717 0.782 -15.520 1.00 80.69 145 SER A CA 1
ATOM 1216 C C . SER A 1 145 ? 2.856 1.983 -15.164 1.00 80.69 145 SER A C 1
ATOM 1218 O O . SER A 1 145 ? 3.375 2.894 -14.528 1.00 80.69 145 SER A O 1
ATOM 1220 N N . ALA A 1 146 ? 1.559 1.996 -15.503 1.00 82.56 146 ALA A N 1
ATOM 1221 C CA . ALA A 1 146 ? 0.667 3.097 -15.141 1.00 82.56 146 ALA A CA 1
ATOM 1222 C C . ALA A 1 146 ? -0.550 2.686 -14.312 1.00 82.56 146 ALA A C 1
ATOM 1224 O O . ALA A 1 146 ? -0.750 3.253 -13.238 1.00 82.56 146 ALA A O 1
ATOM 1225 N N . ILE A 1 147 ? -1.369 1.736 -14.774 1.00 85.38 147 ILE A N 1
ATOM 1226 C CA . ILE A 1 147 ? -2.619 1.374 -14.086 1.00 85.38 147 ILE A CA 1
ATOM 1227 C C . ILE A 1 147 ? -2.324 0.642 -12.780 1.00 85.38 147 ILE A C 1
ATOM 1229 O O . ILE A 1 147 ? -2.855 1.034 -11.739 1.00 85.38 147 ILE A O 1
ATOM 1233 N N . THR A 1 148 ? -1.487 -0.398 -12.827 1.00 84.88 148 THR A N 1
ATOM 1234 C CA . THR A 1 148 ? -1.162 -1.211 -11.651 1.00 84.88 148 THR A CA 1
ATOM 1235 C C . THR A 1 148 ? -0.588 -0.366 -10.522 1.00 84.88 148 THR A C 1
ATOM 1237 O O . THR A 1 148 ? -1.210 -0.350 -9.458 1.00 84.88 148 THR A O 1
ATOM 1240 N N . PRO A 1 149 ? 0.501 0.405 -10.716 1.00 82.38 149 PRO A N 1
ATOM 1241 C CA . PRO A 1 149 ? 1.124 1.120 -9.610 1.00 82.38 149 PRO A CA 1
ATOM 1242 C C . PRO A 1 149 ? 0.178 2.195 -9.066 1.00 82.38 149 PRO A C 1
ATOM 1244 O O . PRO A 1 149 ? 0.001 2.322 -7.857 1.00 82.38 149 PRO A O 1
ATOM 1247 N N . ALA A 1 150 ? -0.555 2.887 -9.945 1.00 84.25 150 ALA A N 1
ATOM 1248 C CA . ALA A 1 150 ? -1.527 3.888 -9.525 1.00 84.25 150 ALA A CA 1
ATOM 1249 C C . ALA A 1 150 ? -2.675 3.305 -8.693 1.00 84.25 150 ALA A C 1
ATOM 1251 O O . ALA A 1 150 ? -3.140 3.943 -7.754 1.00 84.25 150 ALA A O 1
ATOM 1252 N N . LEU A 1 151 ? -3.163 2.108 -9.017 1.00 85.06 151 LEU A N 1
ATOM 1253 C CA . LEU A 1 151 ? -4.257 1.489 -8.274 1.00 85.06 151 LEU A CA 1
ATOM 1254 C C . LEU A 1 151 ? -3.758 0.845 -6.980 1.00 85.06 151 LEU A C 1
ATOM 1256 O O . LEU A 1 151 ? -4.318 1.083 -5.908 1.00 85.06 151 LEU A O 1
ATOM 1260 N N . VAL A 1 152 ? -2.707 0.037 -7.083 1.00 84.50 152 VAL A N 1
ATOM 1261 C CA . VAL A 1 152 ? -2.150 -0.757 -5.988 1.00 84.50 152 VAL A CA 1
ATOM 1262 C C . VAL A 1 152 ? -1.536 0.137 -4.930 1.00 84.50 152 VAL A C 1
ATOM 1264 O O . VAL A 1 152 ? -1.861 0.002 -3.751 1.00 84.50 152 VAL A O 1
ATOM 1267 N N . GLU A 1 153 ? -0.671 1.068 -5.323 1.00 84.06 153 GLU A N 1
ATOM 1268 C CA . GLU A 1 153 ? 0.040 1.889 -4.352 1.00 84.06 153 GLU A CA 1
ATOM 1269 C C . GLU A 1 153 ? -0.910 2.828 -3.633 1.00 84.06 153 GLU A C 1
ATOM 1271 O O . GLU A 1 153 ? -0.836 2.965 -2.415 1.00 84.06 153 GLU A O 1
ATOM 1276 N N . GLU A 1 154 ? -1.854 3.432 -4.350 1.00 84.75 154 GLU A N 1
ATOM 1277 C CA . GLU A 1 154 ? -2.844 4.316 -3.740 1.00 84.75 154 GLU A CA 1
ATOM 1278 C C . GLU A 1 154 ? -3.825 3.562 -2.851 1.00 84.75 154 GLU A C 1
ATOM 1280 O O . GLU A 1 154 ? -4.249 4.073 -1.806 1.00 84.75 154 GLU A O 1
ATOM 1285 N N . PHE A 1 155 ? -4.173 2.327 -3.213 1.00 84.38 155 PHE A N 1
ATOM 1286 C CA . PHE A 1 155 ? -4.952 1.459 -2.342 1.00 84.38 155 PHE A CA 1
ATOM 1287 C C . PHE A 1 155 ? -4.166 1.129 -1.073 1.00 84.38 155 PHE A C 1
ATOM 1289 O O . PHE A 1 155 ? -4.657 1.358 0.033 1.00 84.38 155 PHE A O 1
ATOM 1296 N N . ASN A 1 156 ? -2.924 0.672 -1.217 1.00 81.56 156 ASN A N 1
ATOM 1297 C CA . ASN A 1 156 ? -2.070 0.256 -0.110 1.00 81.56 156 ASN A CA 1
ATOM 1298 C C . ASN A 1 156 ? -1.709 1.425 0.812 1.00 81.56 156 ASN A C 1
ATOM 1300 O O . ASN A 1 156 ? -1.738 1.255 2.028 1.00 81.56 156 ASN A O 1
ATOM 1304 N N . LYS A 1 157 ? -1.478 2.634 0.288 1.00 81.00 157 LYS A N 1
ATOM 1305 C CA . LYS A 1 157 ? -1.290 3.856 1.095 1.00 81.00 157 LYS A CA 1
ATOM 1306 C C . LYS A 1 157 ? -2.548 4.200 1.911 1.00 81.00 157 LYS A C 1
ATOM 1308 O O . LYS A 1 157 ? -2.456 4.736 3.018 1.00 81.00 157 LYS A O 1
ATOM 1313 N N . SER A 1 158 ? -3.732 3.866 1.393 1.00 81.06 158 SER A N 1
ATOM 1314 C CA . SER A 1 158 ? -5.034 4.156 2.019 1.00 81.06 158 SER A CA 1
ATOM 1315 C C . SER A 1 158 ? -5.505 3.078 2.995 1.00 81.06 158 SER A C 1
ATOM 1317 O O . SER A 1 158 ? -6.189 3.382 3.977 1.00 81.06 158 SER A O 1
ATOM 1319 N N . LEU A 1 159 ? -5.144 1.822 2.741 1.00 79.81 159 LEU A N 1
ATOM 1320 C CA . LEU A 1 159 ? -5.597 0.642 3.472 1.00 79.81 159 LEU A CA 1
ATOM 1321 C C . LEU A 1 159 ? -5.311 0.705 4.982 1.00 79.81 159 LEU A C 1
ATOM 1323 O O . LEU A 1 159 ? -6.222 0.435 5.762 1.00 79.81 159 LEU A O 1
ATOM 1327 N N . PRO A 1 160 ? -4.130 1.142 5.446 1.00 71.88 160 PRO A N 1
ATOM 1328 C CA . PRO A 1 160 ? -3.879 1.420 6.855 1.00 71.88 160 PRO A CA 1
ATOM 1329 C C . PRO A 1 160 ? -4.873 2.366 7.506 1.00 71.88 160 PRO A C 1
ATOM 1331 O O . PRO A 1 160 ? -5.268 2.160 8.650 1.00 71.88 160 PRO A O 1
ATOM 1334 N N . SER A 1 161 ? -5.259 3.420 6.785 1.00 72.31 161 SER A N 1
ATOM 1335 C CA . SER A 1 161 ? -6.214 4.395 7.284 1.00 72.31 161 SER A CA 1
ATOM 1336 C C . SER A 1 161 ? -7.583 3.739 7.369 1.00 72.31 161 SER A C 1
ATOM 1338 O O . SER A 1 161 ? -8.206 3.813 8.422 1.00 72.31 161 SER A O 1
ATOM 1340 N N . ILE A 1 162 ? -8.006 3.022 6.319 1.00 76.25 162 ILE A N 1
ATOM 1341 C CA . ILE A 1 162 ? -9.242 2.223 6.314 1.00 76.25 162 ILE A CA 1
ATOM 1342 C C . ILE A 1 162 ? -9.275 1.291 7.532 1.00 76.25 162 ILE A C 1
ATOM 1344 O O . ILE A 1 162 ? -10.207 1.356 8.333 1.00 76.25 162 ILE A O 1
ATOM 1348 N N . LEU A 1 163 ? -8.231 0.485 7.727 1.00 68.94 163 LEU A N 1
ATOM 1349 C CA . LEU A 1 163 ? -8.134 -0.454 8.840 1.00 68.94 163 LEU A CA 1
ATOM 1350 C C . LEU A 1 163 ? -8.120 0.267 10.186 1.00 68.94 163 LEU A C 1
ATOM 1352 O O . LEU A 1 163 ? -8.881 -0.108 11.068 1.00 68.94 163 LEU A O 1
ATOM 1356 N N . ALA A 1 164 ? -7.346 1.341 10.344 1.00 66.31 164 ALA A N 1
ATOM 1357 C CA . ALA A 1 164 ? -7.347 2.140 11.566 1.00 66.31 164 ALA A CA 1
ATOM 1358 C C . ALA A 1 164 ? -8.746 2.697 11.888 1.00 66.31 164 ALA A C 1
ATOM 1360 O O . ALA A 1 164 ? -9.128 2.739 13.057 1.00 66.31 164 ALA A O 1
ATOM 1361 N N . PHE A 1 165 ? -9.544 3.075 10.887 1.00 67.19 165 PHE A N 1
ATOM 1362 C CA . PHE A 1 165 ? -10.921 3.524 11.107 1.00 67.19 165 PHE A CA 1
ATOM 1363 C C . PHE A 1 165 ? -11.844 2.388 11.550 1.00 67.19 165 PHE A C 1
ATOM 1365 O O . PHE A 1 165 ? -12.537 2.546 12.555 1.00 67.19 165 PHE A O 1
ATOM 1372 N N . PHE A 1 166 ? -11.793 1.235 10.880 1.00 63.59 166 PHE A N 1
ATOM 1373 C CA . PHE A 1 166 ? -12.615 0.077 11.246 1.00 63.59 166 PHE A CA 1
ATOM 1374 C C . PHE A 1 166 ? -12.229 -0.539 12.597 1.00 63.59 166 PHE A C 1
ATOM 1376 O O . PHE A 1 166 ? -13.092 -1.064 13.296 1.00 63.59 166 PHE A O 1
ATOM 1383 N N . VAL A 1 167 ? -10.949 -0.465 12.968 1.00 56.91 167 VAL A N 1
ATOM 1384 C CA . VAL A 1 167 ? -10.370 -1.221 14.086 1.00 56.91 167 VAL A CA 1
ATOM 1385 C C . VAL A 1 167 ? -10.157 -0.357 15.340 1.00 56.91 167 VAL A C 1
ATOM 1387 O O . VAL A 1 167 ? -10.329 -0.845 16.452 1.00 56.91 167 VAL A O 1
ATOM 1390 N N . VAL A 1 168 ? -9.824 0.934 15.207 1.00 51.69 168 VAL A N 1
ATOM 1391 C CA . VAL A 1 168 ? -9.433 1.799 16.348 1.00 51.69 168 VAL A CA 1
ATOM 1392 C C . VAL A 1 168 ? -10.531 2.781 16.760 1.00 51.69 168 VAL A C 1
ATOM 1394 O O . VAL A 1 168 ? -10.543 3.248 17.902 1.00 51.69 168 VAL A O 1
ATOM 1397 N N . LEU A 1 169 ? -11.440 3.148 15.850 1.00 52.25 169 LEU A N 1
ATOM 1398 C CA . LEU A 1 169 ? -12.344 4.283 16.064 1.00 52.25 169 LEU A CA 1
ATOM 1399 C C . LEU A 1 169 ? -13.785 3.936 16.407 1.00 52.25 169 LEU A C 1
ATOM 1401 O O . LEU A 1 169 ? -14.574 4.865 16.585 1.00 52.25 169 LEU A O 1
ATOM 1405 N N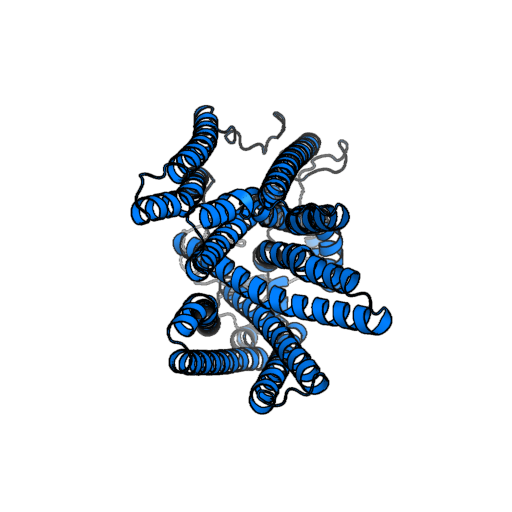 . GLN A 1 170 ? -14.094 2.665 16.653 1.00 53.97 170 GLN A N 1
ATOM 1406 C CA . GLN A 1 170 ? -15.305 2.310 17.380 1.00 53.97 170 GLN A CA 1
ATOM 1407 C C . GLN A 1 170 ? -15.230 2.866 18.803 1.00 53.97 170 GLN A C 1
ATOM 1409 O O . GLN A 1 170 ? -14.548 2.352 19.693 1.00 53.97 170 GLN A O 1
ATOM 1414 N N . ARG A 1 171 ? -15.852 4.029 18.995 1.00 53.53 171 ARG A N 1
ATOM 1415 C CA . ARG A 1 171 ? -15.921 4.674 20.300 1.00 53.53 171 ARG A CA 1
ATOM 1416 C C . ARG A 1 171 ? -16.963 3.949 21.124 1.00 53.53 171 ARG A C 1
ATOM 1418 O O . ARG A 1 171 ? -18.068 3.737 20.647 1.00 53.53 171 ARG A O 1
ATOM 1425 N N . GLY A 1 172 ? -16.594 3.677 22.376 1.00 49.66 172 GLY A N 1
ATOM 1426 C CA . GLY A 1 172 ? -17.483 3.098 23.374 1.00 49.66 172 GLY A CA 1
ATOM 1427 C C . GLY A 1 172 ? -18.862 3.766 23.369 1.00 49.66 172 GLY A C 1
ATOM 1428 O O . GLY A 1 172 ? -18.921 4.987 23.197 1.00 49.66 172 GLY A O 1
ATOM 1429 N N . LYS A 1 173 ? -19.925 3.007 23.665 1.00 47.84 173 LYS A N 1
ATOM 1430 C CA . LYS A 1 173 ? -21.331 3.441 23.881 1.00 47.84 173 LYS A CA 1
ATOM 1431 C C . LYS A 1 173 ? -21.565 4.743 24.666 1.00 47.84 173 LYS A C 1
ATOM 1433 O O . LYS A 1 173 ? -22.697 5.204 24.730 1.00 47.84 173 LYS A O 1
ATOM 1438 N N . ASN A 1 174 ? -20.546 5.347 25.274 1.00 51.22 174 ASN A N 1
ATOM 1439 C CA . ASN A 1 174 ? -20.647 6.611 25.987 1.00 51.22 174 ASN A CA 1
ATOM 1440 C C . ASN A 1 174 ? -20.963 7.776 25.010 1.00 51.22 174 ASN A C 1
ATOM 1442 O O . ASN A 1 174 ? -20.071 8.216 24.268 1.00 51.22 174 ASN A O 1
ATOM 1446 N N . PRO A 1 175 ? -22.194 8.330 25.024 1.00 55.41 175 PRO A N 1
ATOM 1447 C CA . PRO A 1 175 ? -22.653 9.342 24.061 1.00 55.41 175 PRO A CA 1
ATOM 1448 C C . PRO A 1 175 ? -21.779 10.605 24.067 1.00 55.41 175 PRO A C 1
ATOM 1450 O O . PRO A 1 175 ? -21.518 11.221 23.030 1.00 55.41 175 PRO A O 1
ATOM 1453 N N . ASN A 1 176 ? -21.211 10.927 25.233 1.00 54.16 176 ASN A N 1
ATOM 1454 C CA . ASN A 1 176 ? -20.321 12.069 25.437 1.00 54.16 176 ASN A CA 1
ATOM 1455 C C . ASN A 1 176 ? -18.971 11.940 24.708 1.00 54.16 176 ASN A C 1
ATOM 1457 O O . ASN A 1 176 ? -18.301 12.949 24.463 1.00 54.16 176 ASN A O 1
ATOM 1461 N N . GLN A 1 177 ? -18.559 10.719 24.347 1.00 54.81 177 GLN A N 1
ATOM 1462 C CA . GLN A 1 177 ? -17.356 10.462 23.548 1.00 54.81 177 GLN A CA 1
ATOM 1463 C C . GLN A 1 177 ? -17.659 10.323 22.049 1.00 54.81 177 GLN A C 1
ATOM 1465 O O . GLN A 1 177 ? -16.802 10.698 21.240 1.00 54.81 177 GLN A O 1
ATOM 1470 N N . LYS A 1 178 ? -18.865 9.876 21.658 1.00 55.91 178 LYS A N 1
ATOM 1471 C CA . LYS A 1 178 ? -19.298 9.831 20.245 1.00 55.91 178 LYS A CA 1
ATOM 1472 C C . LYS A 1 178 ? -19.195 11.215 19.585 1.00 55.91 178 LYS A C 1
ATOM 1474 O O . LYS A 1 178 ? -18.554 11.348 18.545 1.00 55.91 178 LYS A O 1
ATOM 1479 N N . ASN A 1 179 ? -19.644 12.273 20.264 1.00 50.00 179 ASN A N 1
ATOM 1480 C CA . ASN A 1 179 ? -19.742 13.612 19.663 1.00 50.00 179 ASN A CA 1
ATOM 1481 C C . ASN A 1 179 ? -18.420 14.404 19.561 1.00 50.00 179 ASN A C 1
ATOM 1483 O O . ASN A 1 179 ? -18.263 15.256 18.688 1.00 50.00 179 ASN A O 1
ATOM 1487 N N . LYS A 1 180 ? -17.405 14.110 20.385 1.00 48.16 180 LYS A N 1
ATOM 1488 C CA . LYS A 1 180 ? -16.214 14.979 20.537 1.00 48.16 180 LYS A CA 1
ATOM 1489 C C . LYS A 1 180 ? -15.097 14.817 19.492 1.00 48.16 180 LYS A C 1
ATOM 1491 O O . LYS A 1 180 ? -13.973 15.250 19.732 1.00 48.16 180 LYS A O 1
ATOM 1496 N N . GLY A 1 181 ? -15.335 14.233 18.314 1.00 50.44 181 GLY A N 1
ATOM 1497 C CA . GLY A 1 181 ? -14.197 14.011 17.405 1.00 50.44 181 GLY A CA 1
ATOM 1498 C C . GLY A 1 181 ? -14.472 13.646 15.959 1.00 50.44 181 GLY A C 1
ATOM 1499 O O . GLY A 1 181 ? -13.652 12.953 15.370 1.00 50.44 181 GLY A O 1
ATOM 1500 N N . PHE A 1 182 ? -15.568 14.120 15.378 1.00 52.09 182 PHE A N 1
ATOM 1501 C CA . PHE A 1 182 ? -15.895 13.843 13.977 1.00 52.09 182 PHE A CA 1
ATOM 1502 C C . PHE A 1 182 ? -14.951 14.522 12.971 1.00 52.09 182 PHE A C 1
ATOM 1504 O O . PHE A 1 182 ? -14.572 13.915 11.977 1.00 52.09 182 PHE A O 1
ATOM 1511 N N . LEU A 1 183 ? -14.498 15.750 13.251 1.00 51.34 183 LEU A N 1
ATOM 1512 C CA . LEU A 1 183 ? -13.490 16.434 12.425 1.00 51.34 183 LEU A CA 1
ATOM 1513 C C . LEU A 1 183 ? -12.065 15.924 12.691 1.00 51.34 183 LEU A C 1
ATOM 1515 O O . LEU A 1 183 ? -11.203 15.943 11.818 1.00 51.34 183 LEU A O 1
ATOM 1519 N N . ASN A 1 184 ? -11.823 15.471 13.922 1.00 61.44 184 ASN A N 1
ATOM 1520 C CA . ASN A 1 184 ? -10.531 14.932 14.323 1.00 61.44 184 ASN A CA 1
ATOM 1521 C C . ASN A 1 184 ? -10.245 13.615 13.591 1.00 61.44 184 ASN A C 1
ATOM 1523 O O . ASN A 1 184 ? -9.094 13.324 13.317 1.00 61.44 184 ASN A O 1
ATOM 1527 N N . ASN A 1 185 ? -11.281 12.847 13.241 1.00 62.09 185 ASN A N 1
ATOM 1528 C CA . ASN A 1 185 ? -11.142 11.606 12.487 1.00 62.09 185 ASN A CA 1
ATOM 1529 C C . ASN A 1 185 ? -10.684 11.865 11.042 1.00 62.09 185 ASN A C 1
ATOM 1531 O O . ASN A 1 185 ? -9.678 11.300 10.642 1.00 62.09 185 ASN A O 1
ATOM 1535 N N . GLU A 1 186 ? -11.329 12.769 10.294 1.00 66.88 186 GLU A N 1
ATOM 1536 C CA . GLU A 1 186 ? -10.890 13.138 8.932 1.00 66.88 186 GLU A CA 1
ATOM 1537 C C . GLU A 1 186 ? -9.452 13.674 8.918 1.00 66.88 186 GLU A C 1
ATOM 1539 O O . GLU A 1 186 ? -8.640 13.260 8.093 1.00 66.88 186 GLU A O 1
ATOM 1544 N N . LEU A 1 187 ? -9.122 14.562 9.865 1.00 62.81 187 LEU A N 1
ATOM 1545 C CA . LEU A 1 187 ? -7.780 15.125 9.970 1.00 62.81 187 LEU A CA 1
ATOM 1546 C C . LEU A 1 187 ? -6.760 14.054 10.370 1.00 62.81 187 LEU A C 1
ATOM 1548 O O . LEU A 1 187 ? -5.713 13.967 9.750 1.00 62.81 187 LEU A O 1
ATOM 1552 N N . LYS A 1 188 ? -7.057 13.196 11.351 1.00 66.38 188 LYS A N 1
ATOM 1553 C CA . LYS A 1 188 ? -6.170 12.084 11.729 1.00 66.38 188 LYS A CA 1
ATOM 1554 C C . LYS A 1 188 ? -5.963 11.098 10.588 1.00 66.38 188 LYS A C 1
ATOM 1556 O O . LYS A 1 188 ? -4.832 10.684 10.389 1.00 66.38 188 LYS A O 1
ATOM 1561 N N . GLY A 1 189 ? -7.009 10.772 9.832 1.00 68.38 189 GLY A N 1
ATOM 1562 C CA . GLY A 1 189 ? -6.903 9.936 8.637 1.00 68.38 189 GLY A CA 1
ATOM 1563 C C . GLY A 1 189 ? -5.972 10.554 7.607 1.00 68.38 189 GLY A C 1
ATOM 1564 O O . GLY A 1 189 ? -5.044 9.898 7.155 1.00 68.38 189 GLY A O 1
ATOM 1565 N N . MET A 1 190 ? -6.146 11.846 7.323 1.00 72.81 190 MET A N 1
ATOM 1566 C CA . MET A 1 190 ? -5.241 12.592 6.448 1.00 72.81 190 MET A CA 1
ATOM 1567 C C . MET A 1 190 ? -3.789 12.556 6.950 1.00 72.81 190 MET A C 1
ATOM 1569 O O . MET A 1 190 ? -2.883 12.331 6.159 1.00 72.81 190 MET A O 1
ATOM 1573 N N . LEU A 1 191 ? -3.548 12.749 8.252 1.00 68.19 191 LEU A N 1
ATOM 1574 C CA . LEU A 1 191 ? -2.197 12.748 8.833 1.00 68.19 191 LEU A CA 1
ATOM 1575 C C . LEU A 1 191 ? -1.542 11.362 8.793 1.00 68.19 191 LEU A C 1
ATOM 1577 O O . LEU A 1 191 ? -0.360 11.261 8.481 1.00 68.19 191 LEU A O 1
ATOM 1581 N N . ILE A 1 192 ? -2.306 10.309 9.097 1.00 72.12 192 ILE A N 1
ATOM 1582 C CA . ILE A 1 192 ? -1.858 8.914 8.976 1.00 72.12 192 ILE A CA 1
ATOM 1583 C C . ILE A 1 192 ? -1.493 8.631 7.519 1.00 72.12 192 ILE A C 1
ATOM 1585 O O . ILE A 1 192 ? -0.405 8.137 7.244 1.00 72.12 192 ILE A O 1
ATOM 1589 N N . GLY A 1 193 ? -2.365 9.030 6.596 1.00 75.00 193 GLY A N 1
ATOM 1590 C CA . GLY A 1 193 ? -2.141 8.942 5.163 1.00 75.00 193 GLY A CA 1
ATOM 1591 C C . GLY A 1 193 ? -0.877 9.659 4.688 1.00 75.00 193 GLY A C 1
ATOM 1592 O O . GLY A 1 193 ? -0.107 9.083 3.928 1.00 75.00 193 GLY A O 1
ATOM 1593 N N . ILE A 1 194 ? -0.622 10.880 5.177 1.00 74.69 194 ILE A N 1
ATOM 1594 C CA . ILE A 1 194 ? 0.626 11.614 4.903 1.00 74.69 194 ILE A CA 1
ATOM 1595 C C . ILE A 1 194 ? 1.827 10.809 5.388 1.00 74.69 194 ILE A C 1
ATOM 1597 O O . ILE A 1 194 ? 2.776 10.629 4.638 1.00 74.69 194 ILE A O 1
ATOM 1601 N N . LEU A 1 195 ? 1.791 10.323 6.630 1.00 74.31 195 LEU A N 1
ATOM 1602 C CA . LEU A 1 195 ? 2.914 9.597 7.215 1.00 74.31 195 LEU A CA 1
ATOM 1603 C C . LEU A 1 195 ? 3.240 8.326 6.421 1.00 74.31 195 LEU A C 1
ATOM 1605 O O . LEU A 1 195 ? 4.405 8.072 6.134 1.00 74.31 195 LEU A O 1
ATOM 1609 N N . ILE A 1 196 ? 2.217 7.567 6.026 1.00 76.31 196 ILE A N 1
ATOM 1610 C CA . ILE A 1 196 ? 2.387 6.364 5.202 1.00 76.31 196 ILE A CA 1
ATOM 1611 C C . ILE A 1 196 ? 2.918 6.730 3.822 1.00 76.31 196 ILE A C 1
ATOM 1613 O O . ILE A 1 196 ? 3.881 6.117 3.381 1.00 76.31 196 ILE A O 1
ATOM 1617 N N . GLY A 1 197 ? 2.334 7.738 3.169 1.00 76.69 197 GLY A N 1
ATOM 1618 C CA . GLY A 1 197 ? 2.793 8.203 1.861 1.00 76.69 197 GLY A CA 1
ATOM 1619 C C . GLY A 1 197 ? 4.258 8.642 1.885 1.00 76.69 197 GLY A C 1
ATOM 1620 O O . GLY A 1 197 ? 5.003 8.312 0.975 1.00 76.69 197 GLY A O 1
ATOM 1621 N N . VAL A 1 198 ? 4.699 9.310 2.957 1.00 74.25 198 VAL A N 1
ATOM 1622 C CA . VAL A 1 198 ? 6.101 9.723 3.138 1.00 74.25 198 VAL A CA 1
ATOM 1623 C C . VAL A 1 198 ? 7.025 8.521 3.290 1.00 74.25 198 VAL A C 1
ATOM 1625 O O . VAL A 1 198 ? 8.070 8.474 2.644 1.00 74.25 198 VAL A O 1
ATOM 1628 N N . VAL A 1 199 ? 6.671 7.564 4.153 1.00 75.12 199 VAL A N 1
ATOM 1629 C CA . VAL A 1 199 ? 7.489 6.359 4.365 1.00 75.12 199 VAL A CA 1
ATOM 1630 C C . VAL A 1 199 ? 7.584 5.555 3.072 1.00 75.12 199 VAL A C 1
ATOM 1632 O O . VAL A 1 199 ? 8.682 5.149 2.698 1.00 75.12 199 VAL A O 1
ATOM 1635 N N . PHE A 1 200 ? 6.452 5.391 2.383 1.00 77.75 200 PHE A N 1
ATOM 1636 C CA . PHE A 1 200 ? 6.359 4.722 1.092 1.00 77.75 200 PHE A CA 1
ATOM 1637 C C . PHE A 1 200 ? 7.316 5.344 0.076 1.00 77.75 200 PHE A C 1
ATOM 1639 O O . PHE A 1 200 ? 8.234 4.678 -0.397 1.00 77.75 200 PHE A O 1
ATOM 1646 N N . GLU A 1 201 ? 7.165 6.647 -0.156 1.00 77.19 201 GLU A N 1
ATOM 1647 C CA . GLU A 1 201 ? 7.957 7.381 -1.137 1.00 77.19 201 GLU A CA 1
ATOM 1648 C C . GLU A 1 201 ? 9.449 7.356 -0.807 1.00 77.19 201 GLU A C 1
ATOM 1650 O O . GLU A 1 201 ? 10.286 7.204 -1.691 1.00 77.19 201 GLU A O 1
ATOM 1655 N N . SER A 1 202 ? 9.810 7.486 0.472 1.00 71.56 202 SER A N 1
ATOM 1656 C CA . SER A 1 202 ? 11.218 7.517 0.885 1.00 71.56 202 SER A CA 1
ATOM 1657 C C . SER A 1 202 ? 11.929 6.206 0.551 1.00 71.56 202 SER A C 1
ATOM 1659 O O . SER A 1 202 ? 13.067 6.217 0.083 1.00 71.56 202 SER A O 1
ATOM 1661 N N . ILE A 1 203 ? 11.259 5.075 0.780 1.00 72.19 203 ILE A N 1
ATOM 1662 C CA . ILE A 1 203 ? 11.828 3.749 0.523 1.00 72.19 203 ILE A CA 1
ATOM 1663 C C . ILE A 1 203 ? 11.842 3.453 -0.976 1.00 72.19 203 ILE A C 1
ATOM 1665 O O . ILE A 1 203 ? 12.848 2.961 -1.485 1.00 72.19 203 ILE A O 1
ATOM 1669 N N . GLU A 1 204 ? 10.778 3.809 -1.693 1.00 74.50 204 GLU A N 1
ATOM 1670 C CA . GLU A 1 204 ? 10.731 3.669 -3.147 1.00 74.50 204 GLU A CA 1
ATOM 1671 C C . GLU A 1 204 ? 11.832 4.509 -3.823 1.00 74.50 204 GLU A C 1
ATOM 1673 O O . GLU A 1 204 ? 12.586 4.003 -4.654 1.00 74.50 204 GLU A O 1
ATOM 1678 N N . THR A 1 205 ? 12.022 5.758 -3.380 1.00 74.31 205 THR A N 1
ATOM 1679 C CA . THR A 1 205 ? 13.128 6.624 -3.826 1.00 74.31 205 THR A CA 1
ATOM 1680 C C . THR A 1 205 ? 14.480 5.980 -3.591 1.00 74.31 205 THR A C 1
ATOM 1682 O O . THR A 1 205 ? 15.311 5.947 -4.498 1.00 74.31 205 THR A O 1
ATOM 1685 N N . ALA A 1 206 ? 14.710 5.449 -2.390 1.00 71.88 206 ALA A N 1
ATOM 1686 C CA . ALA A 1 206 ? 15.965 4.784 -2.073 1.00 71.88 206 ALA A CA 1
ATOM 1687 C C . ALA A 1 206 ? 16.206 3.573 -2.989 1.00 71.88 206 ALA A C 1
ATOM 1689 O O . ALA A 1 206 ? 17.319 3.396 -3.483 1.00 71.88 206 ALA A O 1
ATOM 1690 N N . SER A 1 207 ? 15.165 2.780 -3.266 1.00 70.62 207 SER A N 1
ATOM 1691 C CA . SER A 1 207 ? 15.249 1.632 -4.173 1.00 70.62 207 SER A CA 1
ATOM 1692 C C . SER A 1 207 ? 15.615 2.052 -5.597 1.00 70.62 207 SER A C 1
ATOM 1694 O O . SER A 1 207 ? 16.548 1.495 -6.176 1.00 70.62 207 SER A O 1
ATOM 1696 N N . TYR A 1 208 ? 14.953 3.074 -6.147 1.00 73.44 208 TYR A N 1
ATOM 1697 C CA . TYR A 1 208 ? 15.266 3.580 -7.484 1.00 73.44 208 TYR A CA 1
ATOM 1698 C C . TYR A 1 208 ? 16.697 4.102 -7.588 1.00 73.44 208 TYR A C 1
ATOM 1700 O O . TYR A 1 208 ? 17.412 3.736 -8.520 1.00 73.44 208 TYR A O 1
ATOM 1708 N N . VAL A 1 209 ? 17.143 4.878 -6.598 1.00 72.81 209 VAL A N 1
ATOM 1709 C CA . VAL A 1 209 ? 18.516 5.395 -6.530 1.00 72.81 209 VAL A CA 1
ATOM 1710 C C . VAL A 1 209 ? 19.527 4.251 -6.562 1.00 72.81 209 VAL A C 1
ATOM 1712 O O . VAL A 1 209 ? 20.454 4.277 -7.370 1.00 72.81 209 VAL A O 1
ATOM 1715 N N . VAL A 1 210 ? 19.326 3.227 -5.730 1.00 70.12 210 VAL A N 1
ATOM 1716 C CA . VAL A 1 210 ? 20.199 2.046 -5.683 1.00 70.12 210 VAL A CA 1
ATOM 1717 C C . VAL A 1 210 ? 20.199 1.318 -7.027 1.00 70.12 210 VAL A C 1
ATOM 1719 O O . VAL A 1 210 ? 21.270 1.051 -7.567 1.00 70.12 210 VAL A O 1
ATOM 1722 N N . ASN A 1 211 ? 19.027 1.060 -7.609 1.00 67.69 211 ASN A N 1
ATOM 1723 C CA . ASN A 1 211 ? 18.913 0.372 -8.896 1.00 67.69 211 ASN A CA 1
ATOM 1724 C C . ASN A 1 211 ? 19.607 1.138 -10.030 1.00 67.69 211 ASN A C 1
ATOM 1726 O O . ASN A 1 211 ? 20.286 0.532 -10.854 1.00 67.69 211 ASN A O 1
ATOM 1730 N N . THR A 1 212 ? 19.494 2.464 -10.052 1.00 74.81 212 THR A N 1
ATOM 1731 C CA . THR A 1 212 ? 20.159 3.298 -11.060 1.00 74.81 212 THR A CA 1
ATOM 1732 C C . THR A 1 212 ? 21.667 3.276 -10.912 1.00 74.81 212 THR A C 1
ATOM 1734 O O . THR A 1 212 ? 22.365 3.134 -11.911 1.00 74.81 212 THR A O 1
ATOM 1737 N N . ILE A 1 213 ? 22.180 3.347 -9.682 1.00 71.62 213 ILE A N 1
ATOM 1738 C CA . ILE A 1 213 ? 23.621 3.234 -9.419 1.00 71.62 213 ILE A CA 1
ATOM 1739 C C . ILE A 1 213 ? 24.142 1.872 -9.892 1.00 71.62 213 ILE A C 1
ATOM 1741 O O . ILE A 1 213 ? 25.158 1.800 -10.580 1.00 71.62 213 ILE A O 1
ATOM 1745 N N . LEU A 1 214 ? 23.428 0.793 -9.568 1.00 68.25 214 LEU A N 1
ATOM 1746 C CA . LEU A 1 214 ? 23.811 -0.571 -9.943 1.00 68.25 214 LEU A CA 1
ATOM 1747 C C . LEU A 1 214 ? 23.754 -0.815 -11.454 1.00 68.25 214 LEU A C 1
ATOM 1749 O O . LEU A 1 214 ? 24.553 -1.587 -11.975 1.00 68.25 214 LEU A O 1
ATOM 1753 N N . ALA A 1 215 ? 22.851 -0.134 -12.160 1.00 73.44 215 ALA A N 1
ATOM 1754 C CA . ALA A 1 215 ? 22.762 -0.165 -13.617 1.00 73.44 215 ALA A CA 1
ATOM 1755 C C . ALA A 1 215 ? 23.836 0.696 -14.318 1.00 73.44 215 ALA A C 1
ATOM 1757 O O . ALA A 1 215 ? 23.802 0.834 -15.539 1.00 73.44 215 ALA A O 1
ATOM 1758 N N . GLY A 1 216 ? 24.774 1.294 -13.571 1.00 80.56 216 GLY A N 1
ATOM 1759 C CA . GLY A 1 216 ? 25.798 2.188 -14.120 1.00 80.56 216 GLY A CA 1
ATOM 1760 C C . GLY A 1 216 ? 25.264 3.570 -14.506 1.00 80.56 216 GLY A C 1
ATOM 1761 O O . GLY A 1 216 ? 25.870 4.264 -15.321 1.00 80.56 216 GLY A O 1
ATOM 1762 N N . GLY A 1 217 ? 24.119 3.969 -13.950 1.00 79.94 217 GLY A N 1
ATOM 1763 C CA . GLY A 1 217 ? 23.522 5.277 -14.175 1.00 79.94 217 GLY A CA 1
ATOM 1764 C C . GLY A 1 217 ? 24.415 6.416 -13.681 1.00 79.94 217 GLY A C 1
ATOM 1765 O O . GLY A 1 217 ? 25.095 6.316 -12.659 1.00 79.94 217 GLY A O 1
ATOM 1766 N N . THR A 1 218 ? 24.402 7.529 -14.411 1.00 81.69 218 THR A N 1
ATOM 1767 C CA . THR A 1 218 ? 25.122 8.752 -14.040 1.00 81.69 218 THR A CA 1
ATOM 1768 C C . THR A 1 218 ? 24.476 9.450 -12.843 1.00 81.69 218 THR A C 1
ATOM 1770 O O . THR A 1 218 ? 23.293 9.270 -12.550 1.00 81.69 218 THR A O 1
ATOM 1773 N N . ASP A 1 219 ? 25.227 10.326 -12.191 1.00 73.69 219 ASP A N 1
ATOM 1774 C CA . ASP A 1 219 ? 24.737 11.291 -11.202 1.00 73.69 219 ASP A CA 1
ATOM 1775 C C . ASP A 1 219 ? 23.479 12.057 -11.664 1.00 73.69 219 ASP A C 1
ATOM 1777 O O . ASP A 1 219 ? 22.519 12.201 -10.902 1.00 73.69 219 ASP A O 1
ATOM 1781 N N . LEU A 1 220 ? 23.433 12.470 -12.935 1.00 73.25 220 LEU A N 1
ATOM 1782 C CA . LEU A 1 220 ? 22.264 13.104 -13.546 1.00 73.25 220 LEU A CA 1
ATOM 1783 C C . LEU A 1 220 ? 21.064 12.151 -13.636 1.00 73.25 220 LEU A C 1
ATOM 1785 O O . LEU A 1 220 ? 19.936 12.568 -13.389 1.00 73.25 220 LEU A O 1
ATOM 1789 N N . SER A 1 221 ? 21.280 10.876 -13.967 1.00 72.56 221 SER A N 1
ATOM 1790 C CA . SER A 1 221 ? 20.188 9.894 -14.033 1.00 72.56 221 SER A CA 1
ATOM 1791 C C . SER A 1 221 ? 19.560 9.644 -12.660 1.00 72.56 221 SER A C 1
ATOM 1793 O O . SER A 1 221 ? 18.334 9.600 -12.542 1.00 72.56 221 SER A O 1
ATOM 1795 N N . VAL A 1 222 ? 20.384 9.598 -11.607 1.00 73.62 222 VAL A N 1
ATOM 1796 C CA . VAL A 1 222 ? 19.909 9.483 -10.225 1.00 73.62 222 VAL A CA 1
ATOM 1797 C C . VAL A 1 222 ? 19.173 10.763 -9.810 1.00 73.62 222 VAL A C 1
ATOM 1799 O O . VAL A 1 222 ? 18.086 10.688 -9.240 1.00 73.62 222 VAL A O 1
ATOM 1802 N N . TYR A 1 223 ? 19.699 11.945 -10.156 1.00 73.00 223 TYR A N 1
ATOM 1803 C CA . TYR A 1 223 ? 19.019 13.221 -9.909 1.00 73.00 223 TYR A CA 1
ATOM 1804 C C . TYR A 1 223 ? 17.645 13.287 -10.573 1.00 73.00 223 TYR A C 1
ATOM 1806 O O . TYR A 1 223 ? 16.671 13.686 -9.934 1.00 73.00 223 TYR A O 1
ATOM 1814 N N . LEU A 1 224 ? 17.557 12.905 -11.848 1.00 70.75 224 LEU A N 1
ATOM 1815 C CA . LEU A 1 224 ? 16.308 12.912 -12.603 1.00 70.75 224 LEU A CA 1
ATOM 1816 C C . LEU A 1 224 ? 15.314 11.916 -12.007 1.00 70.75 224 LEU A C 1
ATOM 1818 O O . LEU A 1 224 ? 14.154 12.264 -11.826 1.00 70.75 224 LEU A O 1
ATOM 1822 N N . GLN A 1 225 ? 15.742 10.721 -11.606 1.00 70.81 225 GLN A N 1
ATOM 1823 C CA . GLN A 1 225 ? 14.847 9.801 -10.899 1.00 70.81 225 GLN A CA 1
ATOM 1824 C C . GLN A 1 225 ? 14.269 10.413 -9.621 1.00 70.81 225 GLN A C 1
ATOM 1826 O O . GLN A 1 225 ? 13.068 10.350 -9.383 1.00 70.81 225 GLN A O 1
ATOM 1831 N N . VAL A 1 226 ? 15.101 11.060 -8.816 1.00 66.56 226 VAL A N 1
ATOM 1832 C CA . VAL A 1 226 ? 14.658 11.645 -7.546 1.00 66.56 226 VAL A CA 1
ATOM 1833 C C . VAL A 1 226 ? 13.767 12.864 -7.776 1.00 66.56 226 VAL A C 1
ATOM 1835 O O . VAL A 1 226 ? 12.771 13.046 -7.088 1.00 66.56 226 VAL A O 1
ATOM 1838 N N . THR A 1 227 ? 14.123 13.712 -8.738 1.00 65.50 227 THR A N 1
ATOM 1839 C CA . THR A 1 227 ? 13.525 15.046 -8.896 1.00 65.50 227 THR A CA 1
ATOM 1840 C C . THR A 1 227 ? 12.339 15.054 -9.851 1.00 65.50 227 THR A C 1
ATOM 1842 O O . THR A 1 227 ? 11.450 15.887 -9.710 1.00 65.50 227 THR A O 1
ATOM 1845 N N . VAL A 1 228 ? 12.338 14.166 -10.846 1.00 64.44 228 VAL A N 1
ATOM 1846 C CA . VAL A 1 228 ? 11.354 14.120 -11.939 1.00 64.44 228 VAL A CA 1
ATOM 1847 C C . VAL A 1 228 ? 10.383 12.966 -11.713 1.00 64.44 228 VAL A C 1
ATOM 1849 O O . VAL A 1 228 ? 9.183 13.191 -11.726 1.00 64.44 228 VAL A O 1
ATOM 1852 N N . ARG A 1 229 ? 10.866 11.754 -11.405 1.00 62.22 229 ARG A N 1
ATOM 1853 C CA . ARG A 1 229 ? 9.982 10.601 -11.144 1.00 62.22 229 ARG A CA 1
ATOM 1854 C C . ARG A 1 229 ? 9.338 10.675 -9.757 1.00 62.22 229 ARG A C 1
ATOM 1856 O O . ARG A 1 229 ? 8.119 10.561 -9.663 1.00 62.22 229 ARG A O 1
ATOM 1863 N N . ASN A 1 230 ? 10.125 10.971 -8.724 1.00 60.94 230 ASN A N 1
ATOM 1864 C CA . ASN A 1 230 ? 9.659 11.007 -7.335 1.00 60.94 230 ASN A CA 1
ATOM 1865 C C . ASN A 1 230 ? 9.244 12.404 -6.888 1.00 60.94 230 ASN A C 1
ATOM 1867 O O . ASN A 1 230 ? 9.730 12.958 -5.896 1.00 60.94 230 ASN A O 1
ATOM 1871 N N . TRP A 1 231 ? 8.282 12.987 -7.610 1.00 60.91 231 TRP A N 1
ATOM 1872 C CA . TRP A 1 231 ? 7.498 14.078 -7.040 1.00 60.91 231 TRP A CA 1
ATOM 1873 C C . TRP A 1 231 ? 6.654 13.537 -5.883 1.00 60.91 231 TRP A C 1
ATOM 1875 O O . TRP A 1 231 ? 5.445 13.304 -5.986 1.00 60.91 231 TRP A O 1
ATOM 1885 N N . ALA A 1 232 ? 7.311 13.476 -4.725 1.00 57.69 232 ALA A N 1
ATOM 1886 C CA . ALA A 1 232 ? 6.762 13.149 -3.425 1.00 57.69 232 ALA A CA 1
ATOM 1887 C C . ALA A 1 232 ? 5.395 13.798 -3.139 1.00 57.69 232 ALA A C 1
ATOM 1889 O O . ALA A 1 232 ? 4.571 13.147 -2.495 1.00 57.69 232 ALA A O 1
ATOM 1890 N N . PRO A 1 233 ? 5.067 15.027 -3.610 1.00 64.50 233 PRO A N 1
ATOM 1891 C CA . PRO A 1 233 ? 3.755 15.596 -3.348 1.00 64.50 233 PRO A CA 1
ATOM 1892 C C . PRO A 1 233 ? 2.588 14.741 -3.843 1.00 64.50 233 PRO A C 1
ATOM 1894 O O . PRO A 1 233 ? 1.587 14.712 -3.139 1.00 64.50 233 PRO A O 1
ATOM 1897 N N . ILE A 1 234 ? 2.685 14.049 -4.988 1.00 67.56 234 ILE A N 1
ATOM 1898 C CA . ILE A 1 234 ? 1.560 13.277 -5.556 1.00 67.56 234 ILE A CA 1
ATOM 1899 C C . ILE A 1 234 ? 1.350 11.968 -4.795 1.00 67.56 234 ILE A C 1
ATOM 1901 O O . ILE A 1 234 ? 0.231 11.689 -4.370 1.00 67.56 234 ILE A O 1
ATOM 1905 N N . HIS A 1 235 ? 2.415 11.212 -4.535 1.00 69.06 235 HIS A N 1
ATOM 1906 C CA . HIS A 1 235 ? 2.333 9.949 -3.793 1.00 69.06 235 HIS A CA 1
ATOM 1907 C C . HIS A 1 235 ? 1.899 10.179 -2.336 1.00 69.06 235 HIS A C 1
ATOM 1909 O O . HIS A 1 235 ? 1.100 9.427 -1.771 1.00 69.06 235 HIS A O 1
ATOM 1915 N N . ILE A 1 236 ? 2.347 11.281 -1.730 1.00 72.88 236 ILE A N 1
ATOM 1916 C CA . ILE A 1 236 ? 1.905 11.702 -0.394 1.00 72.88 236 ILE A CA 1
ATOM 1917 C C . ILE A 1 236 ? 0.465 12.206 -0.431 1.00 72.88 236 ILE A C 1
ATOM 1919 O O . ILE A 1 236 ? -0.304 11.946 0.503 1.00 72.88 236 ILE A O 1
ATOM 1923 N N . LEU A 1 237 ? 0.073 12.899 -1.507 1.00 73.44 237 LEU A N 1
ATOM 1924 C CA . LEU A 1 237 ? -1.316 13.285 -1.718 1.00 73.44 237 LEU A CA 1
ATOM 1925 C C . LEU A 1 237 ? -2.210 12.060 -1.703 1.00 73.44 237 LEU A C 1
ATOM 1927 O O . LEU A 1 237 ? -3.249 12.079 -1.049 1.00 73.44 237 LEU A O 1
ATOM 1931 N N . GLY A 1 238 ? -1.748 11.020 -2.374 1.00 78.56 238 GLY A N 1
ATOM 1932 C CA . GLY A 1 238 ? -2.319 9.704 -2.418 1.00 78.56 238 GLY A CA 1
ATOM 1933 C C . GLY A 1 238 ? -2.764 9.151 -1.082 1.00 78.56 238 GLY A C 1
ATOM 1934 O O . GLY A 1 238 ? -3.961 9.088 -0.769 1.00 78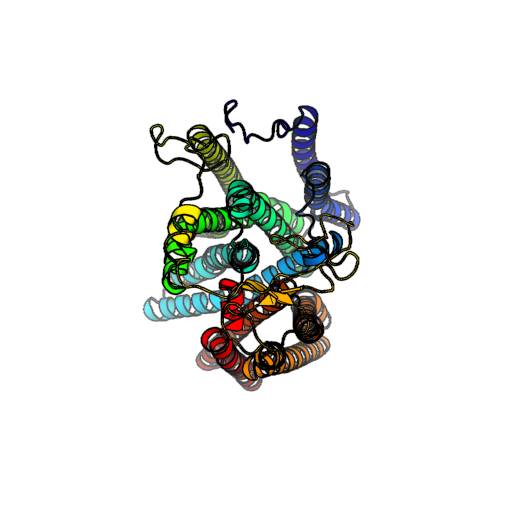.56 238 GLY A O 1
ATOM 1935 N N . GLY A 1 239 ? -1.776 8.886 -0.226 1.00 78.69 239 GLY A N 1
ATOM 1936 C CA . GLY A 1 239 ? -2.023 8.466 1.148 1.00 78.69 239 GLY A CA 1
ATOM 1937 C C . GLY A 1 239 ? -2.907 9.455 1.908 1.00 78.69 239 GLY A C 1
ATOM 1938 O O . GLY A 1 239 ? -3.846 9.043 2.590 1.00 78.69 239 GLY A O 1
ATOM 1939 N N . SER A 1 240 ? -2.678 10.765 1.768 1.00 80.81 240 SER A N 1
ATOM 1940 C CA . SER A 1 240 ? -3.432 11.793 2.501 1.00 80.81 240 SER A CA 1
ATOM 1941 C C . SER A 1 240 ? -4.920 11.865 2.124 1.00 80.81 240 SER A C 1
ATOM 1943 O O . SER A 1 240 ? -5.776 11.960 3.008 1.00 80.81 240 SER A O 1
ATOM 1945 N N . LEU A 1 241 ? -5.247 11.800 0.830 1.00 82.31 241 LEU A N 1
ATOM 1946 C CA . LEU A 1 241 ? -6.608 11.850 0.303 1.00 82.31 241 LEU A CA 1
ATOM 1947 C C . LEU A 1 241 ? -7.320 10.530 0.542 1.00 82.31 241 LEU A C 1
ATOM 1949 O O . LEU A 1 241 ? -8.490 10.547 0.915 1.00 82.31 241 LEU A O 1
ATOM 1953 N N . GLY A 1 242 ? -6.614 9.411 0.409 1.00 84.38 242 GLY A N 1
ATOM 1954 C CA . GLY A 1 242 ? -7.107 8.101 0.802 1.00 84.38 242 GLY A CA 1
ATOM 1955 C C . GLY A 1 242 ? -7.450 8.021 2.286 1.00 84.38 242 GLY A C 1
ATOM 1956 O O . GLY A 1 242 ? -8.556 7.630 2.667 1.00 84.38 242 GLY A O 1
ATOM 1957 N N . GLY A 1 243 ? -6.550 8.497 3.146 1.00 82.12 243 GLY A N 1
ATOM 1958 C CA . GLY A 1 243 ? -6.788 8.588 4.583 1.00 82.12 243 GLY A CA 1
ATOM 1959 C C . GLY A 1 243 ? -7.928 9.540 4.946 1.00 82.12 243 GLY A C 1
ATOM 1960 O O . GLY A 1 243 ? -8.750 9.231 5.815 1.00 82.12 243 GLY A O 1
ATOM 1961 N N . PHE A 1 244 ? -8.043 10.669 4.243 1.00 83.06 244 PHE A N 1
ATOM 1962 C CA . PHE A 1 244 ? -9.179 11.582 4.368 1.00 83.06 244 PHE A CA 1
ATOM 1963 C C . PHE A 1 244 ? -10.498 10.934 3.919 1.00 83.06 244 PHE A C 1
ATOM 1965 O O . PHE A 1 244 ? -11.504 11.050 4.623 1.00 83.06 244 PHE A O 1
ATOM 1972 N N . ALA A 1 245 ? -10.502 10.234 2.780 1.00 83.69 245 ALA A N 1
ATOM 1973 C CA . ALA A 1 245 ? -11.659 9.525 2.241 1.00 83.69 245 ALA A CA 1
ATOM 1974 C C . ALA A 1 245 ? -12.170 8.485 3.240 1.00 83.69 245 ALA A C 1
ATOM 1976 O O . ALA A 1 245 ? -13.365 8.460 3.543 1.00 83.69 245 ALA A O 1
ATOM 1977 N N . ALA A 1 246 ? -11.259 7.691 3.809 1.00 83.56 246 ALA A N 1
ATOM 1978 C CA . ALA A 1 246 ? -11.581 6.691 4.819 1.00 83.56 246 ALA A CA 1
ATOM 1979 C C . ALA A 1 246 ? -12.166 7.345 6.082 1.00 83.56 246 ALA A C 1
ATOM 1981 O O . ALA A 1 246 ? -13.237 6.955 6.546 1.00 83.56 246 ALA A O 1
ATOM 1982 N N . GLY A 1 247 ? -11.533 8.412 6.584 1.00 80.75 247 GLY A N 1
ATOM 1983 C CA . GLY A 1 247 ? -12.018 9.126 7.768 1.00 80.75 247 GLY A CA 1
ATOM 1984 C C . GLY A 1 247 ? -13.377 9.795 7.567 1.00 80.75 247 GLY A C 1
ATOM 1985 O O . GLY A 1 247 ? -14.187 9.858 8.496 1.00 80.75 247 GLY A O 1
ATOM 1986 N N . ARG A 1 248 ? -13.662 10.266 6.349 1.00 82.56 248 ARG A N 1
ATOM 1987 C CA . ARG A 1 248 ? -14.956 10.850 5.985 1.00 82.56 248 ARG A CA 1
ATOM 1988 C C . ARG A 1 248 ? -16.048 9.796 5.843 1.00 82.56 248 ARG A C 1
ATOM 1990 O O . ARG A 1 248 ? -17.152 10.020 6.340 1.00 82.56 248 ARG A O 1
ATOM 1997 N N . ALA A 1 249 ? -15.765 8.692 5.154 1.00 82.56 249 ALA A N 1
ATOM 1998 C CA . ALA A 1 249 ? -16.705 7.584 5.006 1.00 82.56 249 ALA A CA 1
ATOM 1999 C C . ALA A 1 249 ? -17.107 7.042 6.384 1.00 82.56 249 ALA A C 1
ATOM 2001 O O . ALA A 1 249 ? -18.298 6.901 6.666 1.00 82.56 249 ALA A O 1
ATOM 2002 N N . GLU A 1 250 ? -16.127 6.894 7.275 1.00 81.12 250 GLU A N 1
ATOM 2003 C CA . GLU A 1 250 ? -16.348 6.472 8.653 1.00 81.12 250 GLU A CA 1
ATOM 2004 C C . GLU A 1 250 ? -17.162 7.488 9.459 1.00 81.12 250 GLU A C 1
ATOM 2006 O O . GLU A 1 250 ? -18.108 7.129 10.156 1.00 81.12 250 GLU A O 1
ATOM 2011 N N . ARG A 1 251 ? -16.863 8.787 9.334 1.00 80.88 251 ARG A N 1
ATOM 2012 C CA . ARG A 1 251 ? -17.672 9.833 9.978 1.00 80.88 251 ARG A CA 1
ATOM 2013 C C . ARG A 1 251 ? -19.147 9.719 9.593 1.00 80.88 251 ARG A C 1
ATOM 2015 O O . ARG A 1 251 ? -20.007 9.849 10.458 1.00 80.88 251 ARG A O 1
ATOM 2022 N N . LEU A 1 252 ? -19.426 9.514 8.307 1.00 78.38 252 LEU A N 1
ATOM 2023 C CA . LEU A 1 252 ? -20.793 9.395 7.804 1.00 78.38 252 LEU A CA 1
ATOM 2024 C C . LEU A 1 252 ? -21.478 8.125 8.315 1.00 78.38 252 LEU A C 1
ATOM 2026 O O . LEU A 1 252 ? -22.652 8.203 8.662 1.00 78.38 252 LEU A O 1
ATOM 2030 N N . ARG A 1 253 ? -20.740 7.012 8.448 1.00 82.31 253 ARG A N 1
ATOM 2031 C CA . ARG A 1 253 ? -21.236 5.776 9.076 1.00 82.31 253 ARG A CA 1
ATOM 2032 C C . ARG A 1 253 ? -21.810 6.050 10.465 1.00 82.31 253 ARG A C 1
ATOM 2034 O O . ARG A 1 253 ? -22.955 5.710 10.744 1.00 82.31 253 ARG A O 1
ATOM 2041 N N . PHE A 1 254 ? -21.054 6.763 11.301 1.00 76.44 254 PHE A N 1
ATOM 2042 C CA . PHE A 1 254 ? -21.520 7.175 12.627 1.00 76.44 254 PHE A CA 1
ATOM 2043 C C . PHE A 1 254 ? -22.699 8.150 12.581 1.00 76.44 254 PHE A C 1
ATOM 2045 O O . PHE A 1 254 ? -23.644 8.001 13.346 1.00 76.44 254 PHE A O 1
ATOM 2052 N N . GLN A 1 255 ? -22.638 9.177 11.726 1.00 72.62 255 GLN A N 1
ATOM 2053 C CA . GLN A 1 255 ? -23.680 10.212 11.661 1.00 72.62 255 GLN A CA 1
ATOM 2054 C C . GLN A 1 255 ? -25.042 9.656 11.240 1.00 72.62 255 GLN A C 1
ATOM 2056 O O . GLN A 1 255 ? -26.066 10.221 11.608 1.00 72.62 255 GLN A O 1
ATOM 2061 N N . LEU A 1 256 ? -25.040 8.569 10.475 1.00 79.06 256 L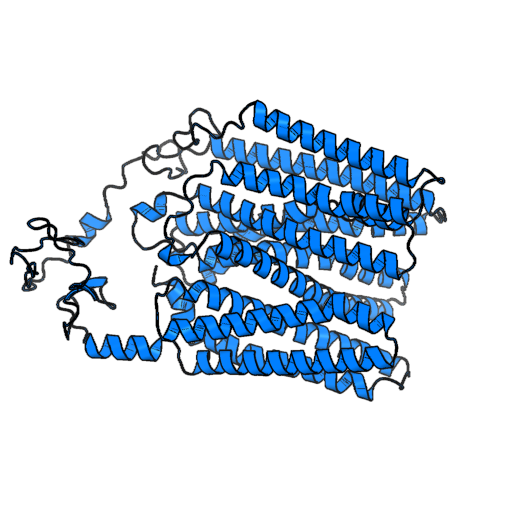EU A N 1
ATOM 2062 C CA . LEU A 1 256 ? -26.238 7.920 9.957 1.00 79.06 256 LEU A CA 1
ATOM 2063 C C . LEU A 1 256 ? -26.643 6.686 10.776 1.00 79.06 256 LEU A C 1
ATOM 2065 O O . LEU A 1 256 ? -27.525 5.951 10.351 1.00 79.06 256 LEU A O 1
ATOM 2069 N N . ASN A 1 257 ? -26.012 6.465 11.940 1.00 78.44 257 ASN A N 1
ATOM 2070 C CA . ASN A 1 257 ? -26.228 5.299 12.806 1.00 78.44 257 ASN A CA 1
ATOM 2071 C C . ASN A 1 257 ? -26.111 3.954 12.063 1.00 78.44 257 ASN A C 1
ATOM 2073 O O . ASN A 1 257 ? -26.735 2.963 12.429 1.00 78.44 257 ASN A O 1
ATOM 2077 N N . GLU A 1 258 ? -25.263 3.893 11.037 1.00 81.06 258 GLU A N 1
ATOM 2078 C CA . GLU A 1 258 ? -25.076 2.688 10.221 1.00 81.06 258 GLU A CA 1
ATOM 2079 C C . GLU A 1 258 ? -24.339 1.579 10.976 1.00 81.06 258 GLU A C 1
ATOM 2081 O O . GLU A 1 258 ? -24.259 0.456 10.497 1.00 81.06 258 GLU A O 1
ATOM 2086 N N . GLU A 1 259 ? -23.817 1.869 12.168 1.00 78.94 259 GLU A N 1
ATOM 2087 C CA . GLU A 1 259 ? -23.189 0.882 13.050 1.00 78.94 259 GLU A CA 1
ATOM 2088 C C . GLU A 1 259 ? -24.133 -0.268 13.425 1.00 78.94 259 GLU A C 1
ATOM 2090 O O . GLU A 1 259 ? -23.665 -1.362 13.740 1.00 78.94 259 GLU A O 1
ATOM 2095 N N . GLU A 1 260 ? -25.445 -0.025 13.384 1.00 78.94 260 GLU A N 1
ATOM 2096 C CA . GLU A 1 260 ? -26.482 -1.016 13.686 1.00 78.94 260 GLU A CA 1
ATOM 2097 C C . GLU A 1 260 ? -26.794 -1.936 12.495 1.00 78.94 260 GLU A C 1
ATOM 2099 O O . GLU A 1 260 ? -27.417 -2.983 12.672 1.00 78.94 260 GLU A O 1
ATOM 2104 N N . LEU A 1 261 ? -26.346 -1.582 11.284 1.00 78.69 261 LEU A N 1
ATOM 2105 C CA . LEU A 1 261 ? -26.585 -2.382 10.083 1.00 78.69 261 LEU A CA 1
ATOM 2106 C C . LEU A 1 261 ? -25.722 -3.655 10.069 1.00 78.69 261 LEU A C 1
ATOM 2108 O O . LEU A 1 261 ? -24.653 -3.697 10.683 1.00 78.69 261 LEU A O 1
ATOM 2112 N N . PRO A 1 262 ? -26.103 -4.698 9.314 1.00 82.31 262 PRO A N 1
ATOM 2113 C CA . PRO A 1 262 ? -25.218 -5.827 9.043 1.00 82.31 262 PRO A CA 1
ATOM 2114 C C . PRO A 1 262 ? -23.887 -5.376 8.417 1.00 82.31 262 PRO A C 1
ATOM 2116 O O . PRO A 1 262 ? -23.861 -4.502 7.551 1.00 82.31 262 PRO A O 1
ATOM 2119 N N . PHE A 1 263 ? -22.769 -6.013 8.788 1.00 74.81 263 PHE A N 1
ATOM 2120 C CA . PHE A 1 263 ? -21.424 -5.625 8.326 1.00 74.81 263 PHE A CA 1
ATOM 2121 C C . PHE A 1 263 ? -21.306 -5.511 6.796 1.00 74.81 263 PHE A C 1
ATOM 2123 O O . PHE A 1 263 ? -20.675 -4.585 6.290 1.00 74.81 263 PHE A O 1
ATOM 2130 N N . LYS A 1 264 ? -21.959 -6.413 6.049 1.00 78.88 264 LYS A N 1
ATOM 2131 C CA . LYS A 1 264 ? -21.985 -6.376 4.579 1.00 78.88 264 LYS A CA 1
ATOM 2132 C C . LYS A 1 264 ? -22.559 -5.057 4.050 1.00 78.88 264 LYS A C 1
ATOM 2134 O O . LYS A 1 264 ? -22.000 -4.480 3.123 1.00 78.88 264 LYS A O 1
ATOM 2139 N N . GLU A 1 265 ? -23.643 -4.567 4.646 1.00 83.88 265 GLU A N 1
ATOM 2140 C CA . GLU A 1 265 ? -24.270 -3.298 4.261 1.00 83.88 265 GLU A CA 1
ATOM 2141 C C . GLU A 1 265 ? -23.403 -2.106 4.660 1.00 83.88 265 GLU A C 1
ATOM 2143 O O . GLU A 1 265 ? -23.185 -1.209 3.844 1.00 83.88 265 GLU A O 1
ATOM 2148 N N . GLN A 1 266 ? -22.826 -2.138 5.867 1.00 81.94 266 GLN A N 1
ATOM 2149 C CA . GLN A 1 266 ? -21.873 -1.118 6.313 1.00 81.94 266 GLN A CA 1
ATOM 2150 C C . GLN A 1 266 ? -20.696 -0.985 5.342 1.00 81.94 266 GLN A C 1
ATOM 2152 O O . GLN A 1 266 ? -20.320 0.126 4.970 1.00 81.94 266 GLN A O 1
ATOM 2157 N N . LEU A 1 267 ? -20.133 -2.112 4.897 1.00 80.00 267 LEU A N 1
ATOM 2158 C CA . LEU A 1 267 ? -19.013 -2.139 3.962 1.00 80.00 267 LEU A CA 1
ATOM 2159 C C . LEU A 1 267 ? -19.402 -1.561 2.596 1.00 80.00 267 LEU A C 1
ATOM 2161 O O . LEU A 1 267 ? -18.664 -0.746 2.048 1.00 80.00 267 LEU A O 1
ATOM 2165 N N . VAL A 1 268 ? -20.570 -1.925 2.058 1.00 84.81 268 VAL A N 1
ATOM 2166 C CA . VAL A 1 268 ? -21.064 -1.383 0.780 1.00 84.81 268 VAL A CA 1
ATOM 2167 C C . VAL A 1 268 ? -21.270 0.134 0.866 1.00 84.81 268 VAL A C 1
ATOM 2169 O O . VAL A 1 268 ? -20.833 0.869 -0.023 1.00 84.81 268 VAL A O 1
ATOM 2172 N N . LEU A 1 269 ? -21.887 0.624 1.945 1.00 84.00 269 LEU A N 1
ATOM 2173 C CA . LEU A 1 269 ? -22.106 2.058 2.168 1.00 84.00 269 LEU A CA 1
ATOM 2174 C C . LEU A 1 269 ? -20.792 2.817 2.375 1.00 84.00 269 LEU A C 1
ATOM 2176 O O . LEU A 1 269 ? -20.626 3.918 1.839 1.00 84.00 269 LEU A O 1
ATOM 2180 N N . PHE A 1 270 ? -19.839 2.216 3.092 1.00 86.81 270 PHE A N 1
ATOM 2181 C CA . PHE A 1 270 ? -18.486 2.741 3.235 1.00 86.81 270 PHE A CA 1
ATOM 2182 C C . PHE A 1 270 ? -17.805 2.870 1.869 1.00 86.81 270 PHE A C 1
ATOM 2184 O O . PHE A 1 270 ? -17.372 3.966 1.510 1.00 86.81 270 PHE A O 1
ATOM 2191 N N . LEU A 1 271 ? -17.772 1.796 1.072 1.00 85.12 271 LEU A N 1
ATOM 2192 C CA . LEU A 1 271 ? -17.135 1.778 -0.249 1.00 85.12 271 LEU A CA 1
ATOM 2193 C C . LEU A 1 271 ? -17.761 2.803 -1.198 1.00 85.12 271 LEU A C 1
ATOM 2195 O O . LEU A 1 271 ? -17.033 3.542 -1.857 1.00 85.12 271 LEU A O 1
ATOM 2199 N N . LYS A 1 272 ? -19.093 2.937 -1.198 1.00 86.56 272 LYS A N 1
ATOM 2200 C CA . LYS A 1 272 ? -19.817 3.936 -2.007 1.00 86.56 272 LYS A CA 1
ATOM 2201 C C . LYS A 1 272 ? -19.385 5.378 -1.704 1.00 86.56 272 LYS A C 1
ATOM 2203 O O . LYS A 1 272 ? -19.467 6.239 -2.576 1.00 86.56 272 LYS A O 1
ATOM 2208 N N . ARG A 1 273 ? -18.931 5.658 -0.478 1.00 88.50 273 ARG A N 1
ATOM 2209 C CA . ARG A 1 273 ? -18.452 6.986 -0.044 1.00 88.50 273 ARG A CA 1
ATOM 2210 C C . ARG A 1 273 ? -16.949 7.155 -0.200 1.00 88.50 273 ARG A C 1
ATOM 2212 O O . ARG A 1 273 ? -16.492 8.259 -0.488 1.00 88.50 273 ARG A O 1
ATOM 2219 N N . PHE A 1 274 ? -16.207 6.080 0.031 1.00 86.88 274 PHE A N 1
ATOM 2220 C CA . PHE A 1 274 ? -14.756 6.045 -0.038 1.00 86.88 274 PHE A CA 1
ATOM 2221 C C . PHE A 1 274 ? -14.267 6.136 -1.488 1.00 86.88 274 PHE A C 1
ATOM 2223 O O . PHE A 1 274 ? -13.495 7.041 -1.806 1.00 86.88 274 PHE A O 1
ATOM 2230 N N . LEU A 1 275 ? -14.770 5.262 -2.369 1.00 87.88 275 LEU A N 1
ATOM 2231 C CA . LEU A 1 275 ? -14.276 5.094 -3.740 1.00 87.88 275 LEU A CA 1
ATOM 2232 C C . LEU A 1 275 ? -14.255 6.394 -4.557 1.00 87.88 275 LEU A C 1
ATOM 2234 O O . LEU A 1 275 ? -13.220 6.662 -5.154 1.00 87.88 275 LEU A O 1
ATOM 2238 N N . PRO A 1 276 ? -15.295 7.254 -4.567 1.00 86.38 276 PRO A N 1
ATOM 2239 C CA . PRO A 1 276 ? -15.258 8.471 -5.382 1.00 86.38 276 PRO A CA 1
ATOM 2240 C C . PRO A 1 276 ? -14.165 9.464 -4.969 1.00 86.38 276 PRO A C 1
ATOM 2242 O O . PRO A 1 276 ? -13.645 10.187 -5.811 1.00 86.38 276 PRO A O 1
ATOM 2245 N N . ILE A 1 277 ? -13.824 9.525 -3.675 1.00 84.75 277 ILE A N 1
ATOM 2246 C CA . ILE A 1 277 ? -12.775 10.425 -3.171 1.00 84.75 277 ILE A CA 1
ATOM 2247 C C . ILE A 1 277 ? -11.403 9.781 -3.355 1.00 84.75 277 ILE A C 1
ATOM 2249 O O . ILE A 1 277 ? -10.461 10.460 -3.749 1.00 84.75 277 ILE A O 1
ATOM 2253 N N . TRP A 1 278 ? -11.300 8.478 -3.096 1.00 88.25 278 TRP A N 1
ATOM 2254 C CA . TRP A 1 278 ? -10.073 7.707 -3.275 1.00 88.25 278 TRP A CA 1
ATOM 2255 C C . TRP A 1 278 ? -9.668 7.549 -4.749 1.00 88.25 278 TRP A C 1
ATOM 2257 O O . TRP A 1 278 ? -8.484 7.529 -5.054 1.00 88.25 278 TRP A O 1
ATOM 2267 N N . ALA A 1 279 ? -10.616 7.532 -5.686 1.00 86.88 279 ALA A N 1
ATOM 2268 C CA . ALA A 1 279 ? -10.310 7.477 -7.114 1.00 86.88 279 ALA A CA 1
ATOM 2269 C C . ALA A 1 279 ? -9.578 8.735 -7.615 1.00 86.88 279 ALA A C 1
ATOM 2271 O O . ALA A 1 279 ? -8.891 8.673 -8.627 1.00 86.88 279 ALA A O 1
ATOM 2272 N N . ILE A 1 280 ? -9.690 9.874 -6.917 1.00 84.81 280 ILE A N 1
ATOM 2273 C CA . ILE A 1 280 ? -9.011 11.119 -7.306 1.00 84.81 280 ILE A CA 1
ATOM 2274 C C . ILE A 1 280 ? -7.484 10.939 -7.321 1.00 84.81 280 ILE A C 1
ATOM 2276 O O . ILE A 1 280 ? -6.896 11.148 -8.382 1.00 84.81 280 ILE A O 1
ATOM 2280 N N . PRO A 1 281 ? -6.817 10.555 -6.211 1.00 83.69 281 PRO A N 1
ATOM 2281 C CA . PRO A 1 281 ? -5.379 10.314 -6.247 1.00 83.69 281 PRO A CA 1
ATOM 2282 C C . PRO A 1 281 ? -4.981 9.176 -7.191 1.00 83.69 281 PRO A C 1
ATOM 2284 O O . PRO A 1 281 ? -3.975 9.324 -7.870 1.00 83.69 281 PRO A O 1
ATOM 2287 N N . VAL A 1 282 ? -5.784 8.110 -7.310 1.00 86.12 282 VAL A N 1
ATOM 2288 C CA . VAL A 1 282 ? -5.534 7.013 -8.269 1.00 86.12 282 VAL A CA 1
ATOM 2289 C C . VAL A 1 282 ? -5.468 7.542 -9.701 1.00 86.12 282 VAL A C 1
ATOM 2291 O O . VAL A 1 282 ? -4.533 7.235 -10.428 1.00 86.12 282 VAL A O 1
ATOM 2294 N N . ILE A 1 283 ? -6.426 8.378 -10.110 1.00 84.81 283 ILE A N 1
ATOM 2295 C CA . ILE A 1 283 ? -6.451 8.962 -11.458 1.00 84.81 283 ILE A CA 1
ATOM 2296 C C . ILE A 1 283 ? -5.258 9.899 -11.663 1.00 84.81 283 ILE A C 1
ATOM 2298 O O . ILE A 1 283 ? -4.628 9.853 -12.715 1.00 84.81 283 ILE A O 1
ATOM 2302 N N . ILE A 1 284 ? -4.926 10.738 -10.676 1.00 82.94 284 ILE A N 1
ATOM 2303 C CA . ILE A 1 284 ? -3.773 11.649 -10.769 1.00 82.94 284 ILE A CA 1
ATOM 2304 C C . ILE A 1 284 ? -2.474 10.853 -10.923 1.00 82.94 284 ILE A C 1
ATOM 2306 O O . ILE A 1 284 ? -1.661 11.171 -11.787 1.00 82.94 284 ILE A O 1
ATOM 2310 N N . HIS A 1 285 ? -2.300 9.808 -10.119 1.00 83.81 285 HIS A N 1
ATOM 2311 C CA . HIS A 1 285 ? -1.134 8.937 -10.167 1.00 83.81 285 HIS A CA 1
ATOM 2312 C C . HIS A 1 285 ? -1.083 8.152 -11.490 1.00 83.81 285 HIS A C 1
ATOM 2314 O O . HIS A 1 285 ? -0.042 8.095 -12.137 1.00 83.81 285 HIS A O 1
ATOM 2320 N N . PHE A 1 286 ? -2.216 7.658 -11.991 1.00 84.81 286 PHE A N 1
ATOM 2321 C CA . PHE A 1 286 ? -2.287 7.033 -13.314 1.00 84.81 286 PHE A CA 1
ATOM 2322 C C . PHE A 1 286 ? -1.861 7.999 -14.428 1.00 84.81 286 PHE A C 1
ATOM 2324 O O . PHE A 1 286 ? -1.059 7.636 -15.288 1.00 84.81 286 PHE A O 1
ATOM 2331 N N . LEU A 1 287 ? -2.363 9.238 -14.420 1.00 81.00 287 LEU A N 1
ATOM 2332 C CA . LEU A 1 287 ? -1.968 10.263 -15.392 1.00 81.00 287 LEU A CA 1
ATOM 2333 C C . LEU A 1 287 ? -0.475 10.593 -15.290 1.00 81.00 287 LEU A C 1
ATOM 2335 O O . LEU A 1 287 ? 0.169 10.837 -16.309 1.00 81.00 287 LEU A O 1
ATOM 2339 N N . TRP A 1 288 ? 0.079 10.567 -14.076 1.00 83.38 288 TRP A N 1
ATOM 2340 C CA . TRP A 1 288 ? 1.503 10.771 -13.835 1.00 83.38 288 TRP A CA 1
ATOM 2341 C C . TRP A 1 288 ? 2.337 9.660 -14.464 1.00 83.38 288 TRP A C 1
ATOM 2343 O O . TRP A 1 288 ? 3.193 9.934 -15.305 1.00 83.38 288 TRP A O 1
ATOM 2353 N N . ASN A 1 289 ? 2.028 8.408 -14.144 1.00 80.00 289 ASN A N 1
ATOM 2354 C CA . ASN A 1 289 ? 2.800 7.265 -14.619 1.00 80.00 289 ASN A CA 1
ATOM 2355 C C . ASN A 1 289 ? 2.611 6.997 -16.115 1.00 80.00 289 ASN A C 1
ATOM 2357 O O . ASN A 1 289 ? 3.556 6.621 -16.800 1.00 80.00 289 ASN A O 1
ATOM 2361 N N . SER A 1 290 ? 1.410 7.231 -16.649 1.00 80.19 290 SER A N 1
ATOM 2362 C CA . SER A 1 290 ? 1.144 7.043 -18.080 1.00 80.19 290 SER A CA 1
ATOM 2363 C C . SER A 1 290 ? 1.746 8.144 -18.953 1.00 80.19 290 SER A C 1
ATOM 2365 O O . SER A 1 290 ? 1.903 7.935 -20.154 1.00 80.19 290 SER A O 1
ATOM 2367 N N . SER A 1 291 ? 2.112 9.299 -18.386 1.00 81.00 291 SER A N 1
ATOM 2368 C CA . SER A 1 291 ? 2.627 10.436 -19.160 1.00 81.00 291 SER A CA 1
ATOM 2369 C C . SER A 1 291 ? 3.860 10.096 -19.997 1.00 81.00 291 SER A C 1
ATOM 2371 O O . SER A 1 291 ? 3.910 10.440 -21.177 1.00 81.00 291 SER A O 1
ATOM 2373 N N . SER A 1 292 ? 4.825 9.375 -19.423 1.00 75.56 292 SER A N 1
ATOM 2374 C CA . SER A 1 292 ? 6.041 8.953 -20.124 1.00 75.56 292 SER A CA 1
ATOM 2375 C C . SER A 1 292 ? 5.722 8.008 -21.279 1.00 75.56 292 SER A C 1
ATOM 2377 O O . SER A 1 292 ? 6.278 8.163 -22.363 1.00 75.56 292 SER A O 1
ATOM 2379 N N . ILE A 1 293 ? 4.771 7.092 -21.080 1.00 75.19 293 ILE A N 1
ATOM 2380 C CA . ILE A 1 293 ? 4.312 6.152 -22.105 1.00 75.19 293 ILE A CA 1
ATOM 2381 C C . ILE A 1 293 ? 3.649 6.916 -23.250 1.00 75.19 293 ILE A C 1
ATOM 2383 O O . ILE A 1 293 ? 4.026 6.729 -24.401 1.00 75.19 293 ILE A O 1
ATOM 2387 N N . TRP A 1 294 ? 2.714 7.824 -22.964 1.00 75.88 294 TRP A N 1
ATOM 2388 C CA . TRP A 1 294 ? 2.047 8.606 -24.010 1.00 75.88 294 TRP A CA 1
ATOM 2389 C C . TRP A 1 294 ? 3.026 9.464 -24.808 1.00 75.88 294 TRP A C 1
ATOM 2391 O O . TRP A 1 294 ? 2.941 9.505 -26.033 1.00 75.88 294 TRP A O 1
ATOM 2401 N N . ILE A 1 295 ? 3.983 10.107 -24.138 1.00 80.62 295 ILE A N 1
ATOM 2402 C CA . ILE A 1 295 ? 5.026 10.894 -24.806 1.00 80.62 295 ILE A CA 1
ATOM 2403 C C . ILE A 1 295 ? 5.897 9.984 -25.672 1.00 80.62 295 ILE A C 1
ATOM 2405 O O . ILE A 1 295 ? 6.159 10.321 -26.823 1.00 80.62 295 ILE A O 1
ATOM 2409 N N . TYR A 1 296 ? 6.286 8.812 -25.169 1.00 76.31 296 TYR A N 1
ATOM 2410 C CA . TYR A 1 296 ? 7.052 7.837 -25.941 1.00 76.31 296 TYR A CA 1
ATOM 2411 C C . TYR A 1 296 ? 6.296 7.387 -27.200 1.00 76.31 296 TYR A C 1
ATOM 2413 O O . TYR A 1 296 ? 6.861 7.395 -28.291 1.00 76.31 296 TYR A O 1
ATOM 2421 N N . LEU A 1 297 ? 5.001 7.083 -27.080 1.00 72.62 297 LEU A N 1
ATOM 2422 C CA . LEU A 1 297 ? 4.155 6.689 -28.211 1.00 72.62 297 LEU A CA 1
ATOM 2423 C C . LEU A 1 297 ? 3.990 7.816 -29.241 1.00 72.62 297 LEU A C 1
ATOM 2425 O O . LEU A 1 297 ? 4.016 7.552 -30.441 1.00 72.62 297 LEU A O 1
ATOM 2429 N N . ILE A 1 298 ? 3.865 9.071 -28.795 1.00 77.62 298 ILE A N 1
ATOM 2430 C CA . ILE A 1 298 ? 3.828 10.242 -29.687 1.00 77.62 298 ILE A CA 1
ATOM 2431 C C . ILE A 1 298 ? 5.152 10.379 -30.444 1.00 77.62 298 ILE A C 1
ATOM 2433 O O . ILE A 1 298 ? 5.146 10.602 -31.651 1.00 77.62 298 ILE A O 1
ATOM 2437 N N . PHE A 1 299 ? 6.284 10.224 -29.757 1.00 80.62 299 PHE A N 1
ATOM 2438 C CA . PHE A 1 299 ? 7.609 10.311 -30.372 1.00 80.62 299 PHE A CA 1
ATOM 2439 C C . PHE A 1 299 ? 7.827 9.209 -31.401 1.00 80.62 299 PHE A C 1
ATOM 2441 O O . PHE A 1 299 ? 8.293 9.496 -32.503 1.00 80.62 299 PHE A O 1
ATOM 2448 N N . LEU A 1 300 ? 7.423 7.980 -31.071 1.00 73.38 300 LEU A N 1
ATOM 2449 C CA . LEU A 1 300 ? 7.458 6.853 -31.996 1.00 73.38 300 LEU A CA 1
ATOM 2450 C C . LEU A 1 300 ? 6.581 7.126 -33.228 1.00 73.38 300 LEU A C 1
ATOM 2452 O O . LEU A 1 300 ? 7.033 6.948 -34.355 1.00 73.38 300 LEU A O 1
ATOM 2456 N N . GLY A 1 301 ? 5.356 7.627 -33.030 1.00 73.75 301 GLY A N 1
ATOM 2457 C CA . GLY A 1 301 ? 4.430 7.955 -34.119 1.00 73.75 301 GLY A CA 1
ATOM 2458 C C . GLY A 1 301 ? 4.892 9.113 -35.012 1.00 73.75 301 GLY A C 1
ATOM 2459 O O . GLY A 1 301 ? 4.568 9.141 -36.196 1.00 73.75 301 GLY A O 1
ATOM 2460 N N . LEU A 1 302 ? 5.670 10.051 -34.465 1.00 82.06 302 LEU A N 1
ATOM 2461 C CA . LEU A 1 302 ? 6.267 11.172 -35.200 1.00 82.06 302 LEU A CA 1
ATOM 2462 C C . LEU A 1 302 ? 7.682 10.875 -35.722 1.00 82.06 302 LEU A C 1
ATOM 2464 O O . LEU A 1 302 ? 8.296 11.750 -36.332 1.00 82.06 302 LEU A O 1
ATOM 2468 N N . ASN A 1 303 ? 8.199 9.665 -35.487 1.00 87.88 303 ASN A N 1
ATOM 2469 C CA . ASN A 1 303 ? 9.557 9.245 -35.834 1.00 87.88 303 ASN A CA 1
ATOM 2470 C C . ASN A 1 303 ? 10.650 10.201 -35.302 1.00 87.88 303 ASN A C 1
ATOM 2472 O O . ASN A 1 303 ? 11.608 10.542 -35.999 1.00 87.88 303 ASN A O 1
ATOM 2476 N N . ILE A 1 304 ? 10.478 10.682 -34.067 1.00 84.38 304 ILE A N 1
ATOM 2477 C CA . ILE A 1 304 ? 11.412 11.593 -33.396 1.00 84.38 304 ILE A CA 1
ATOM 2478 C C . ILE A 1 304 ? 12.422 10.772 -32.588 1.00 84.38 304 ILE A C 1
ATOM 2480 O O . ILE A 1 304 ? 12.105 10.298 -31.500 1.00 84.38 304 ILE A O 1
ATOM 2484 N N . ASP A 1 305 ? 13.664 10.684 -33.067 1.00 87.31 305 ASP A N 1
ATOM 2485 C CA . ASP A 1 305 ? 14.750 9.929 -32.412 1.00 87.31 305 ASP A CA 1
ATOM 2486 C C . ASP A 1 305 ? 15.673 10.814 -31.544 1.00 87.31 305 ASP A C 1
ATOM 2488 O O . ASP A 1 305 ? 16.896 10.692 -31.525 1.00 87.31 305 ASP A O 1
ATOM 2492 N N . SER A 1 306 ? 15.095 11.795 -30.843 1.00 88.25 306 SER A N 1
ATOM 2493 C CA . SER A 1 306 ? 15.852 12.694 -29.963 1.00 88.25 306 SER A CA 1
ATOM 2494 C C . SER A 1 306 ? 15.575 12.388 -28.497 1.00 88.25 306 SER A C 1
ATOM 2496 O O . SER A 1 306 ? 14.559 12.812 -27.940 1.00 88.25 306 SER A O 1
ATOM 2498 N N . GLN A 1 307 ? 16.523 11.710 -27.844 1.00 77.38 307 GLN A N 1
ATOM 2499 C CA . GLN A 1 307 ? 16.464 11.423 -26.405 1.00 77.38 307 GLN A CA 1
ATOM 2500 C C . GLN A 1 307 ? 16.349 12.698 -25.557 1.00 77.38 307 GLN A C 1
ATOM 2502 O O . GLN A 1 307 ? 15.616 12.720 -24.569 1.00 77.38 307 GLN A O 1
ATOM 2507 N N . LEU A 1 308 ? 17.031 13.778 -25.959 1.00 75.00 308 LEU A N 1
ATOM 2508 C CA . LEU A 1 308 ? 16.955 15.064 -25.266 1.00 75.00 308 LEU A CA 1
ATOM 2509 C C . LEU A 1 308 ? 15.551 15.668 -25.370 1.00 75.00 308 LEU A C 1
ATOM 2511 O O . LEU A 1 308 ? 15.006 16.119 -24.365 1.00 75.00 308 LEU A O 1
ATOM 2515 N N . LEU A 1 309 ? 14.949 15.661 -26.564 1.00 77.44 309 LEU A N 1
ATOM 2516 C CA . LEU A 1 309 ? 13.605 16.207 -26.751 1.00 77.44 309 LEU A CA 1
ATOM 2517 C C . LEU A 1 309 ? 12.553 15.366 -26.017 1.00 77.44 309 LEU A C 1
ATOM 2519 O O . LEU A 1 309 ? 11.623 15.933 -25.440 1.00 77.44 309 LEU A O 1
ATOM 2523 N N . TYR A 1 310 ? 12.727 14.041 -25.981 1.00 76.38 310 TYR A N 1
ATOM 2524 C CA . TYR A 1 310 ? 11.885 13.136 -25.197 1.00 76.38 310 TYR A CA 1
ATOM 2525 C C . TYR A 1 310 ? 11.960 13.489 -23.712 1.00 76.38 310 TYR A C 1
ATOM 2527 O O . TYR A 1 310 ? 10.935 13.763 -23.087 1.00 76.38 310 TYR A O 1
ATOM 2535 N N . LEU A 1 311 ? 13.176 13.589 -23.170 1.00 72.00 311 LEU A N 1
ATOM 2536 C CA . LEU A 1 311 ? 13.404 13.943 -21.773 1.00 72.00 311 LEU A CA 1
ATOM 2537 C C . LEU A 1 311 ? 12.796 15.309 -21.421 1.00 72.00 311 LEU A C 1
ATOM 2539 O O . LEU A 1 311 ? 12.082 15.424 -20.427 1.00 72.00 311 LEU A O 1
ATOM 2543 N N . VAL A 1 312 ? 13.029 16.334 -22.247 1.00 73.31 312 VAL A N 1
ATOM 2544 C CA . VAL A 1 312 ? 12.455 17.675 -22.046 1.00 73.31 312 VAL A CA 1
ATOM 2545 C C . VAL A 1 312 ? 10.927 17.629 -22.088 1.00 73.31 312 VAL A C 1
ATOM 2547 O O . VAL A 1 312 ? 10.282 18.257 -21.251 1.00 73.31 312 VAL A O 1
ATOM 2550 N N . SER A 1 313 ? 10.337 16.857 -23.004 1.00 77.12 313 SER A N 1
ATOM 2551 C CA . SER A 1 313 ? 8.879 16.717 -23.113 1.00 77.12 313 SER A CA 1
ATOM 2552 C C . SER A 1 313 ? 8.276 16.055 -21.876 1.00 77.12 313 SER A C 1
ATOM 2554 O O . SER A 1 313 ? 7.276 16.547 -21.352 1.00 77.12 313 SER A O 1
ATOM 2556 N N . VAL A 1 314 ? 8.913 14.994 -21.364 1.00 73.62 314 VAL A N 1
ATOM 2557 C CA . VAL A 1 314 ? 8.516 14.333 -20.110 1.00 73.62 314 VAL A CA 1
ATOM 2558 C C . VAL A 1 314 ? 8.584 15.313 -18.942 1.00 73.62 314 VAL A C 1
ATOM 2560 O O . VAL A 1 314 ? 7.605 15.453 -18.211 1.00 73.62 314 VAL A O 1
ATOM 2563 N N . ILE A 1 315 ? 9.691 16.049 -18.804 1.00 72.12 315 ILE A N 1
ATOM 2564 C CA . ILE A 1 315 ? 9.871 17.036 -17.729 1.00 72.12 315 ILE A CA 1
ATOM 2565 C C . ILE A 1 315 ? 8.791 18.122 -17.799 1.00 72.12 315 ILE A C 1
ATOM 2567 O O . ILE A 1 315 ? 8.140 18.411 -16.796 1.00 72.12 315 ILE A O 1
ATOM 2571 N N . VAL A 1 316 ? 8.570 18.720 -18.973 1.00 78.12 316 VAL A N 1
ATOM 2572 C CA . VAL A 1 316 ? 7.575 19.789 -19.154 1.00 78.12 316 VAL A CA 1
ATOM 2573 C C . VAL A 1 316 ? 6.172 19.284 -18.828 1.00 78.12 316 VAL A C 1
ATOM 2575 O O . VAL A 1 316 ? 5.441 19.944 -18.085 1.00 78.12 316 VAL A O 1
ATOM 2578 N N . PHE A 1 317 ? 5.798 18.106 -19.331 1.00 78.81 317 PHE A N 1
ATOM 2579 C CA . PHE A 1 317 ? 4.484 17.526 -19.070 1.00 78.81 317 PHE A CA 1
ATOM 2580 C C . PHE A 1 317 ? 4.273 17.242 -17.581 1.00 78.81 317 PHE A C 1
ATOM 2582 O O . PHE A 1 317 ? 3.233 17.597 -17.025 1.00 78.81 317 PHE A O 1
ATOM 2589 N N . GLN A 1 318 ? 5.268 16.659 -16.913 1.00 76.06 318 GLN A N 1
ATOM 2590 C CA . GLN A 1 318 ? 5.191 16.371 -15.484 1.00 76.06 318 GLN A CA 1
ATOM 2591 C C . GLN A 1 318 ? 5.108 17.646 -14.643 1.00 76.06 318 GLN A C 1
ATOM 2593 O O . GLN A 1 318 ? 4.288 17.711 -13.730 1.00 76.06 318 GLN A O 1
ATOM 2598 N N . VAL A 1 319 ? 5.849 18.706 -14.984 1.00 75.19 319 VAL A N 1
ATOM 2599 C CA . VAL A 1 319 ? 5.717 20.018 -14.322 1.00 75.19 319 VAL A CA 1
ATOM 2600 C C . VAL A 1 319 ? 4.304 20.588 -14.495 1.00 75.19 319 VAL A C 1
ATOM 2602 O O . VAL A 1 319 ? 3.713 21.077 -13.529 1.00 75.19 319 VAL A O 1
ATOM 2605 N N . ILE A 1 320 ? 3.720 20.495 -15.693 1.00 79.00 320 ILE A N 1
ATOM 2606 C CA . ILE A 1 320 ? 2.337 20.933 -15.946 1.00 79.00 320 ILE A CA 1
ATOM 2607 C C . ILE A 1 320 ? 1.350 20.118 -15.102 1.00 79.00 320 ILE A C 1
ATOM 2609 O O . ILE A 1 320 ? 0.483 20.694 -14.438 1.00 79.00 320 ILE A O 1
ATOM 2613 N N . LEU A 1 321 ? 1.489 18.792 -15.085 1.00 74.62 321 LEU A N 1
ATOM 2614 C CA . LEU A 1 321 ? 0.612 17.896 -14.333 1.00 74.62 321 LEU A CA 1
ATOM 2615 C C . LEU A 1 321 ? 0.725 18.119 -12.819 1.00 74.62 321 LEU A C 1
ATOM 2617 O O . LEU A 1 321 ? -0.282 18.118 -12.108 1.00 74.62 321 LEU A O 1
ATOM 2621 N N . ALA A 1 322 ? 1.932 18.380 -12.328 1.00 68.94 322 ALA A N 1
ATOM 2622 C CA . ALA A 1 322 ? 2.200 18.769 -10.953 1.00 68.94 322 ALA A CA 1
ATOM 2623 C C . ALA A 1 322 ? 1.497 20.080 -10.573 1.00 68.94 322 ALA A C 1
ATOM 2625 O O . ALA A 1 322 ? 0.824 20.150 -9.539 1.00 68.94 322 ALA A O 1
ATOM 2626 N N . LEU A 1 323 ? 1.608 21.114 -11.414 1.00 75.69 323 LEU A N 1
ATOM 2627 C CA . LEU A 1 323 ? 0.924 22.392 -11.203 1.00 75.69 323 LEU A CA 1
ATOM 2628 C C . LEU A 1 323 ? -0.597 22.209 -11.208 1.00 75.69 323 LEU A C 1
ATOM 2630 O O . LEU A 1 323 ? -1.273 22.692 -10.297 1.00 75.69 323 LEU A O 1
ATOM 2634 N N . LEU A 1 324 ? -1.138 21.469 -12.180 1.00 76.88 324 LEU A N 1
ATOM 2635 C CA . LEU A 1 324 ? -2.563 21.132 -12.249 1.00 76.88 324 LEU A CA 1
ATOM 2636 C C . LEU A 1 324 ? -3.028 20.399 -10.990 1.00 76.88 324 LEU A C 1
ATOM 2638 O O . LEU A 1 324 ? -4.037 20.785 -10.398 1.00 76.88 324 LEU A O 1
ATOM 2642 N N . SER A 1 325 ? -2.266 19.402 -10.538 1.00 70.44 325 SER A N 1
ATOM 2643 C CA . SER A 1 325 ? -2.541 18.660 -9.305 1.00 70.44 325 SER A CA 1
ATOM 2644 C C . SER A 1 325 ? -2.562 19.600 -8.103 1.00 70.44 325 SER A C 1
ATOM 2646 O O . SER A 1 325 ? -3.537 19.614 -7.355 1.00 70.44 325 SER A O 1
ATOM 2648 N N . PHE A 1 326 ? -1.555 20.464 -7.951 1.00 74.31 326 PHE A N 1
ATOM 2649 C CA . PHE A 1 326 ? -1.501 21.472 -6.890 1.00 74.31 326 PHE A CA 1
ATOM 2650 C C . PHE A 1 326 ? -2.718 22.411 -6.900 1.00 74.31 326 PHE A C 1
ATOM 2652 O O . PHE A 1 326 ? -3.334 22.645 -5.854 1.00 74.31 326 PHE A O 1
ATOM 2659 N N . PHE A 1 327 ? -3.114 22.921 -8.068 1.00 76.88 327 PHE A N 1
ATOM 2660 C CA . PHE A 1 327 ? -4.294 23.779 -8.194 1.00 76.88 327 PHE A CA 1
ATOM 2661 C C . PHE A 1 327 ? -5.596 23.036 -7.893 1.00 76.88 327 PHE A C 1
ATOM 2663 O O . PHE A 1 327 ? -6.468 23.589 -7.219 1.00 76.88 327 PHE A O 1
ATOM 2670 N N . LEU A 1 328 ? -5.718 21.785 -8.330 1.00 72.88 328 LEU A N 1
ATOM 2671 C CA . LEU A 1 328 ? -6.864 20.924 -8.059 1.00 72.88 328 LEU A CA 1
ATOM 2672 C C . LEU A 1 328 ? -6.987 20.629 -6.559 1.00 72.88 328 LEU A C 1
ATOM 2674 O O . LEU A 1 328 ? -8.066 20.775 -5.983 1.00 72.88 328 LEU A O 1
ATOM 2678 N N . ILE A 1 329 ? -5.873 20.340 -5.888 1.00 67.38 329 ILE A N 1
ATOM 2679 C CA . ILE A 1 329 ? -5.802 20.198 -4.429 1.00 67.38 329 ILE A CA 1
ATOM 2680 C C . ILE A 1 329 ? -6.246 21.490 -3.749 1.00 67.38 329 ILE A C 1
ATOM 2682 O O . ILE A 1 329 ? -7.132 21.464 -2.894 1.00 67.38 329 ILE A O 1
ATOM 2686 N N . LEU A 1 330 ? -5.682 22.638 -4.137 1.00 72.19 330 LEU A N 1
ATOM 2687 C CA . LEU A 1 330 ? -6.077 23.940 -3.597 1.00 72.19 330 LEU A CA 1
ATOM 2688 C C . LEU A 1 330 ? -7.569 24.216 -3.801 1.00 72.19 330 LEU A C 1
ATOM 2690 O O . LEU A 1 330 ? -8.229 24.732 -2.894 1.00 72.19 330 LEU A O 1
ATOM 2694 N N . PHE A 1 331 ? -8.112 23.868 -4.965 1.00 76.88 331 PHE A N 1
ATOM 2695 C CA . PHE A 1 331 ? -9.526 23.998 -5.288 1.00 76.88 331 PHE A CA 1
ATOM 2696 C C . PHE A 1 331 ? -10.393 23.119 -4.381 1.00 76.88 331 PHE A C 1
ATOM 2698 O O . PHE A 1 331 ? -11.307 23.635 -3.729 1.00 76.88 331 PHE A O 1
ATOM 2705 N N . PHE A 1 332 ? -10.061 21.835 -4.227 1.00 67.25 332 PHE A N 1
ATOM 2706 C CA . PHE A 1 332 ? -10.753 20.935 -3.303 1.00 67.25 332 PHE A CA 1
ATOM 2707 C C . PHE A 1 332 ? -10.640 21.401 -1.852 1.00 67.25 332 PHE A C 1
ATOM 2709 O O . PHE A 1 332 ? -11.645 21.418 -1.140 1.00 67.25 332 PHE A O 1
ATOM 2716 N N . PHE A 1 333 ? -9.475 21.880 -1.412 1.00 64.38 333 PHE A N 1
ATOM 2717 C CA . PHE A 1 333 ? -9.306 22.477 -0.086 1.00 64.38 333 PHE A CA 1
ATOM 2718 C C . PHE A 1 333 ? -10.169 23.722 0.101 1.00 64.38 333 PHE A C 1
ATOM 2720 O O . PHE A 1 333 ? -10.711 23.935 1.191 1.00 64.38 333 PHE A O 1
ATOM 2727 N N . ARG A 1 334 ? -10.317 24.563 -0.928 1.00 73.31 334 ARG A N 1
ATOM 2728 C CA . ARG A 1 334 ? -11.198 25.740 -0.893 1.00 73.31 334 ARG A CA 1
ATOM 2729 C C . ARG A 1 334 ? -12.665 25.330 -0.815 1.00 73.31 334 ARG A C 1
ATOM 2731 O O . ARG A 1 334 ? -13.369 25.869 0.038 1.00 73.31 334 ARG A O 1
ATOM 2738 N N . ILE A 1 335 ? -13.109 24.355 -1.612 1.00 69.94 335 ILE A N 1
ATOM 2739 C CA . ILE A 1 335 ? -14.476 23.808 -1.553 1.00 69.94 335 ILE A CA 1
ATOM 2740 C C . ILE A 1 335 ? -14.748 23.172 -0.194 1.00 69.94 335 ILE A C 1
ATOM 2742 O O . ILE A 1 335 ? -15.755 23.489 0.437 1.00 69.94 335 ILE A O 1
ATOM 2746 N N . ALA A 1 336 ? -13.855 22.310 0.289 1.00 61.72 336 ALA A N 1
ATOM 2747 C CA . ALA A 1 336 ? -13.983 21.660 1.586 1.00 61.72 336 ALA A CA 1
ATOM 2748 C C . ALA A 1 336 ? -14.050 22.701 2.707 1.00 61.72 336 ALA A C 1
ATOM 2750 O O . ALA A 1 336 ? -14.912 22.616 3.581 1.00 61.72 336 ALA A O 1
ATOM 2751 N N . ASN A 1 337 ? -13.210 23.741 2.644 1.00 60.00 337 ASN A N 1
ATOM 2752 C CA . ASN A 1 337 ? -13.292 24.865 3.568 1.00 60.00 337 ASN A CA 1
ATOM 2753 C C . ASN A 1 337 ? -14.624 25.605 3.453 1.00 60.00 337 ASN A C 1
ATOM 2755 O O . ASN A 1 337 ? -15.193 25.905 4.497 1.00 60.00 337 ASN A O 1
ATOM 2759 N N . LYS A 1 338 ? -15.113 25.901 2.241 1.00 70.25 338 LYS A N 1
ATOM 2760 C CA . LYS A 1 338 ? -16.393 26.587 1.998 1.00 70.25 338 LYS A CA 1
ATOM 2761 C C . LYS A 1 338 ? -17.566 25.777 2.556 1.00 70.25 338 LYS A C 1
ATOM 2763 O O . LYS A 1 338 ? -18.267 26.288 3.422 1.00 70.25 338 LYS A O 1
ATOM 2768 N N . LYS A 1 339 ? -17.690 24.493 2.205 1.00 65.62 339 LYS A N 1
ATOM 2769 C CA . LYS A 1 339 ? -18.712 23.599 2.776 1.00 65.62 339 LYS A CA 1
ATOM 2770 C C . LYS A 1 339 ? -18.593 23.474 4.295 1.00 65.62 339 LYS A C 1
ATOM 2772 O O . LYS A 1 339 ? -19.600 23.460 4.987 1.00 65.62 339 LYS A O 1
ATOM 2777 N N . ALA A 1 340 ? -17.378 23.456 4.843 1.00 59.06 340 ALA A N 1
ATOM 2778 C CA . ALA A 1 340 ? -17.175 23.475 6.293 1.00 59.06 340 ALA A CA 1
ATOM 2779 C C . ALA A 1 340 ? -17.513 24.828 6.953 1.00 59.06 340 ALA A C 1
ATOM 2781 O O . ALA A 1 340 ? -17.670 24.875 8.173 1.00 59.06 340 ALA A O 1
ATOM 2782 N N . LYS A 1 341 ? -17.571 25.937 6.195 1.00 61.25 341 LYS A N 1
ATOM 2783 C CA . LYS A 1 341 ? -18.094 27.230 6.675 1.00 61.25 341 LYS A CA 1
ATOM 2784 C C . LYS A 1 341 ? -19.620 27.248 6.675 1.00 61.25 341 LYS A C 1
ATOM 2786 O O . LYS A 1 341 ? -20.191 27.837 7.583 1.00 61.25 341 LYS A O 1
ATOM 2791 N N . GLU A 1 342 ? -20.226 26.654 5.652 1.00 62.97 342 GLU A N 1
ATOM 2792 C CA . GLU A 1 342 ? -21.676 26.615 5.429 1.00 62.97 342 GLU A CA 1
ATOM 2793 C C . GLU A 1 342 ? -22.377 25.554 6.281 1.00 62.97 342 GLU A C 1
ATOM 2795 O O . GLU A 1 342 ? -23.552 25.703 6.591 1.00 62.97 342 GLU A O 1
ATOM 2800 N N . SER A 1 343 ? -21.659 24.506 6.700 1.00 63.25 343 SER A N 1
ATOM 2801 C CA . SER A 1 343 ? -22.188 23.501 7.617 1.00 63.25 343 SER A CA 1
ATOM 2802 C C . SER A 1 343 ? -22.560 24.156 8.949 1.00 63.25 343 SER A C 1
ATOM 2804 O O . SER A 1 343 ? -21.662 24.548 9.706 1.00 63.25 343 SER A O 1
ATOM 2806 N N . ASN A 1 344 ? -23.858 24.258 9.240 1.00 64.50 344 ASN A N 1
ATOM 2807 C CA . ASN A 1 344 ? -24.334 24.680 10.552 1.00 64.50 344 ASN A CA 1
ATOM 2808 C C . ASN A 1 344 ? -23.888 23.638 11.570 1.00 64.50 344 ASN A C 1
ATOM 2810 O O . ASN A 1 344 ? -24.065 22.441 11.355 1.00 64.50 344 ASN A O 1
ATOM 2814 N N . ARG A 1 345 ? -23.243 24.086 12.646 1.00 65.19 345 ARG A N 1
ATOM 2815 C CA . ARG A 1 345 ? -22.806 23.202 13.721 1.00 65.19 345 ARG A CA 1
ATOM 2816 C C . ARG A 1 345 ? -23.439 23.632 15.012 1.00 65.19 345 ARG A C 1
ATOM 2818 O O . ARG A 1 345 ? -23.384 24.814 15.346 1.00 65.19 345 ARG A O 1
ATOM 2825 N N . CYS A 1 346 ? -23.945 22.666 15.758 1.00 63.84 346 CYS A N 1
ATOM 2826 C CA . CYS A 1 346 ? -24.491 22.958 17.060 1.00 63.84 346 CYS A CA 1
ATOM 2827 C C . CYS A 1 346 ? -23.380 23.371 18.027 1.00 63.84 346 CYS A C 1
ATOM 2829 O O . CYS A 1 346 ? -22.438 22.603 18.214 1.00 63.84 346 CYS A O 1
ATOM 2831 N N . PRO A 1 347 ? -23.455 24.571 18.634 1.00 63.34 347 PRO A N 1
ATOM 2832 C CA . PRO A 1 347 ? -22.367 25.151 19.424 1.00 63.34 347 PRO A CA 1
ATOM 2833 C C . PRO A 1 347 ? -22.005 24.350 20.679 1.00 63.34 347 PRO A C 1
ATOM 2835 O O . PRO A 1 347 ? -20.929 24.555 21.233 1.00 63.34 347 PRO A O 1
ATOM 2838 N N . GLN A 1 348 ? -22.888 23.452 21.124 1.00 59.47 348 GLN A N 1
ATOM 2839 C CA . GLN A 1 348 ? -22.708 22.662 22.342 1.00 59.47 348 GLN A CA 1
ATOM 2840 C C . GLN A 1 348 ? -22.044 21.298 22.092 1.00 59.47 348 GLN A C 1
ATOM 2842 O O . GLN A 1 348 ? -21.169 20.891 22.858 1.00 59.47 348 GLN A O 1
ATOM 2847 N N . ASN A 1 349 ? -22.382 20.611 20.995 1.00 58.91 349 ASN A N 1
ATOM 2848 C CA . ASN A 1 349 ? -21.897 19.254 20.696 1.00 58.91 349 ASN A CA 1
ATOM 2849 C C . ASN A 1 349 ? -21.093 19.119 19.380 1.00 58.91 349 ASN A C 1
ATOM 2851 O O . ASN A 1 349 ? -20.471 18.082 19.156 1.00 58.91 349 ASN A O 1
ATOM 2855 N N . GLY A 1 350 ? -21.070 20.142 18.520 1.00 58.50 350 GLY A N 1
ATOM 2856 C CA . GLY A 1 350 ? -20.346 20.150 17.247 1.00 58.50 350 GLY A CA 1
ATOM 2857 C C . GLY A 1 350 ? -20.992 19.329 16.134 1.00 58.50 350 GLY A C 1
ATOM 2858 O O . GLY A 1 350 ? -20.361 19.149 15.087 1.00 58.50 350 GLY A O 1
ATOM 2859 N N . VAL A 1 351 ? -22.223 18.850 16.340 1.00 60.16 351 VAL A N 1
ATOM 2860 C CA . VAL A 1 351 ? -23.003 18.104 15.343 1.00 60.16 351 VAL A CA 1
ATOM 2861 C C . VAL A 1 351 ? -23.291 19.010 14.152 1.00 60.16 351 VAL A C 1
ATOM 2863 O O . VAL A 1 351 ? -23.668 20.165 14.330 1.00 60.16 351 VAL A O 1
ATOM 2866 N N . ILE A 1 352 ? -23.066 18.496 12.941 1.00 59.31 352 ILE A N 1
ATOM 2867 C CA . ILE A 1 352 ? -23.375 19.199 11.695 1.00 59.31 352 ILE A CA 1
ATOM 2868 C C . ILE A 1 352 ? -24.861 18.995 11.400 1.00 59.31 352 ILE A C 1
ATOM 2870 O O . ILE A 1 352 ? -25.277 17.855 11.210 1.00 59.31 352 ILE A O 1
ATOM 2874 N N . LEU A 1 353 ? -25.629 20.080 11.355 1.00 62.94 353 LEU A N 1
ATOM 2875 C CA . LEU A 1 353 ? -27.044 20.062 10.998 1.00 62.94 353 LEU A CA 1
ATOM 2876 C C . LEU A 1 353 ? -27.216 20.089 9.482 1.00 62.94 353 LEU A C 1
ATOM 2878 O O . LEU A 1 353 ? -26.478 20.787 8.775 1.00 62.94 353 LEU A O 1
ATOM 2882 N N . SER A 1 354 ? -28.189 19.319 8.997 1.00 57.50 354 SER A N 1
ATOM 2883 C CA . SER A 1 354 ? -28.518 19.247 7.574 1.00 57.50 354 SER A CA 1
ATOM 2884 C C . SER A 1 354 ? -29.278 20.489 7.108 1.00 57.50 354 SER A C 1
ATOM 2886 O O . SER A 1 354 ? -28.995 20.991 6.020 1.00 57.50 354 SER A O 1
ATOM 2888 N N . ASN A 1 355 ? -30.139 21.045 7.970 1.00 69.69 355 ASN A N 1
ATOM 2889 C CA . ASN A 1 355 ? -30.884 22.272 7.732 1.00 69.69 355 ASN A CA 1
ATOM 2890 C C . ASN A 1 355 ? -30.628 23.324 8.815 1.00 69.69 355 ASN A C 1
ATOM 2892 O O . ASN A 1 355 ? -30.263 23.037 9.950 1.00 69.69 355 ASN A O 1
ATOM 2896 N N . LYS A 1 356 ? -30.797 24.595 8.438 1.00 68.69 356 LYS A N 1
ATOM 2897 C CA . LYS A 1 356 ? -30.623 25.750 9.337 1.00 68.69 356 LYS A CA 1
ATOM 2898 C C . LYS A 1 356 ? -31.769 25.901 10.346 1.00 68.69 356 LYS A C 1
ATOM 2900 O O . LYS A 1 356 ? -31.603 26.621 11.320 1.00 68.69 356 LYS A O 1
ATOM 2905 N N . SER A 1 357 ? -32.900 25.256 10.070 1.00 69.50 357 SER A N 1
ATOM 2906 C CA . SER A 1 357 ? -34.097 25.204 10.910 1.00 69.50 357 SER A CA 1
ATOM 2907 C C . SER A 1 357 ? -34.075 24.070 11.930 1.00 69.50 357 SER A C 1
ATOM 2909 O O . SER A 1 357 ? -34.961 24.020 12.771 1.00 69.50 357 SER A O 1
ATOM 2911 N N . ASP A 1 358 ? -33.119 23.142 11.829 1.00 71.50 358 ASP A N 1
ATOM 2912 C CA . ASP A 1 358 ? -32.984 22.086 12.822 1.00 71.50 358 ASP A CA 1
ATOM 2913 C C . ASP A 1 358 ? -32.460 22.758 14.095 1.00 71.50 358 ASP A C 1
ATOM 2915 O O . ASP A 1 358 ? -31.316 23.222 14.133 1.00 71.50 358 ASP A O 1
ATOM 2919 N N . ASP A 1 359 ? -33.309 22.897 15.110 1.00 74.88 359 ASP A N 1
ATOM 2920 C CA . ASP A 1 359 ? -32.878 23.493 16.363 1.00 74.88 359 ASP A CA 1
ATOM 2921 C C . ASP A 1 359 ? -31.789 22.620 16.982 1.00 74.88 359 ASP A C 1
ATOM 2923 O O . ASP A 1 359 ? -31.874 21.391 17.046 1.00 74.88 359 ASP A O 1
ATOM 2927 N N . CYS A 1 360 ? -30.735 23.278 17.457 1.00 66.00 360 CYS A N 1
ATOM 2928 C CA . CYS A 1 360 ? -29.739 22.655 18.312 1.00 66.00 360 CYS A CA 1
ATOM 2929 C C . CYS A 1 360 ? -30.338 22.430 19.691 1.00 66.00 360 CYS A C 1
ATOM 2931 O O . CYS A 1 360 ? -29.851 22.987 20.679 1.00 66.00 360 CYS A O 1
ATOM 2933 N N . GLU A 1 361 ? -31.405 21.640 19.759 1.00 68.94 361 GLU A N 1
ATOM 2934 C CA . GLU A 1 361 ? -31.853 21.139 21.031 1.00 68.94 361 GLU A CA 1
ATOM 2935 C C . GLU A 1 361 ? -30.674 20.373 21.636 1.00 68.94 361 GLU A C 1
ATOM 2937 O O . GLU A 1 361 ? -30.021 19.565 20.952 1.00 68.94 361 GLU A O 1
ATOM 2942 N N . PRO A 1 362 ? -30.320 20.653 22.904 1.00 58.22 362 PRO A N 1
ATOM 2943 C CA . PRO A 1 362 ? -29.461 19.738 23.624 1.00 58.22 362 PRO A CA 1
ATOM 2944 C C . PRO A 1 362 ? -30.100 18.367 23.449 1.00 58.22 362 PRO A C 1
ATOM 2946 O O . PRO A 1 362 ? -31.318 18.252 23.575 1.00 58.22 362 PRO A O 1
ATOM 2949 N N . ILE A 1 363 ? -29.300 17.354 23.116 1.00 53.94 363 ILE A N 1
ATOM 2950 C CA . ILE A 1 363 ? -29.748 15.964 23.150 1.00 53.94 363 ILE A CA 1
ATOM 2951 C C . ILE A 1 363 ? -30.084 15.701 24.623 1.00 53.94 363 ILE A C 1
ATOM 2953 O O . ILE A 1 363 ? -29.248 15.222 25.378 1.00 53.94 363 ILE A O 1
ATOM 2957 N N . LYS A 1 364 ? -31.263 16.144 25.067 1.00 49.66 364 LYS A N 1
ATOM 2958 C CA . LYS A 1 364 ? -31.893 15.719 26.299 1.00 49.66 364 LYS A CA 1
ATOM 2959 C C . LYS A 1 364 ? -32.147 14.264 26.029 1.00 49.66 364 LYS A C 1
ATOM 2961 O O . LYS A 1 364 ? -32.869 13.944 25.090 1.00 49.66 364 LYS A O 1
ATOM 2966 N N . ASP A 1 365 ? -31.431 13.430 26.757 1.00 51.28 365 ASP A N 1
ATOM 2967 C CA . ASP A 1 365 ? -31.397 11.992 26.621 1.00 51.28 365 ASP A CA 1
ATOM 2968 C C . ASP A 1 365 ? -32.797 11.418 26.342 1.00 51.28 365 ASP A C 1
ATOM 2970 O O . ASP A 1 365 ? -33.544 11.060 27.244 1.00 51.28 365 ASP A O 1
ATOM 2974 N N . VAL A 1 366 ? -33.149 11.256 25.062 1.00 48.44 366 VAL A N 1
ATOM 2975 C CA . VAL A 1 366 ? -34.321 10.475 24.619 1.00 48.44 366 VAL A CA 1
ATOM 2976 C C . VAL A 1 366 ? -34.160 9.002 25.051 1.00 48.44 366 VAL A C 1
ATOM 2978 O O . VAL A 1 366 ? -35.096 8.209 25.024 1.00 48.44 366 VAL A O 1
ATOM 2981 N N . LEU A 1 367 ? -32.965 8.632 25.523 1.00 50.97 367 LEU A N 1
ATOM 2982 C CA . LEU A 1 367 ? -32.666 7.372 26.193 1.00 50.97 367 LEU A CA 1
ATOM 2983 C C . LEU A 1 367 ? -33.120 7.327 27.665 1.00 50.97 367 LEU A C 1
ATOM 2985 O O . LEU A 1 367 ? -33.389 6.230 28.158 1.00 50.97 367 LEU A O 1
ATOM 2989 N N . GLU A 1 368 ? -33.268 8.457 28.366 1.00 49.72 368 GLU A N 1
ATOM 2990 C CA . GLU A 1 368 ? -33.812 8.449 29.734 1.00 49.72 368 GLU A CA 1
ATOM 2991 C C . GLU A 1 368 ? -35.316 8.138 29.742 1.00 49.72 368 GLU A C 1
ATOM 2993 O O . GLU A 1 368 ? -35.773 7.405 30.620 1.00 49.72 368 GLU A O 1
ATOM 2998 N N . SER A 1 369 ? -36.075 8.563 28.723 1.00 47.12 369 SER A N 1
ATOM 2999 C CA . SER A 1 369 ? -37.518 8.281 28.664 1.00 47.12 369 SER A CA 1
ATOM 3000 C C . SER A 1 369 ? -37.842 6.829 28.295 1.00 47.12 369 SER A C 1
ATOM 3002 O O . SER A 1 369 ? -38.771 6.259 28.859 1.00 47.12 369 SER A O 1
ATOM 3004 N N . LYS A 1 370 ? -37.044 6.170 27.439 1.00 47.22 370 LYS A N 1
ATOM 3005 C CA . LYS A 1 370 ? -37.235 4.734 27.134 1.00 47.22 370 LYS A CA 1
ATOM 3006 C C . LYS A 1 370 ? -36.755 3.789 28.239 1.00 47.22 370 LYS A C 1
ATOM 3008 O O . LYS A 1 370 ? -37.198 2.647 28.284 1.00 47.22 370 LYS A O 1
ATOM 3013 N N . THR A 1 371 ? -35.884 4.243 29.141 1.00 47.09 371 THR A N 1
ATOM 3014 C CA . THR A 1 371 ? -35.397 3.409 30.258 1.00 47.09 371 THR A CA 1
ATOM 3015 C C . THR A 1 371 ? -36.367 3.408 31.446 1.00 47.09 371 THR A C 1
ATOM 3017 O O . THR A 1 371 ? -36.374 2.467 32.238 1.00 47.09 371 THR A O 1
ATOM 3020 N N . GLN A 1 372 ? -37.226 4.423 31.575 1.00 48.62 372 GLN A N 1
ATOM 3021 C CA . GLN A 1 372 ? -38.184 4.495 32.683 1.00 48.62 372 GLN A CA 1
ATOM 3022 C C . GLN A 1 372 ? -39.409 3.588 32.503 1.00 48.62 372 GLN A C 1
ATOM 3024 O O . GLN A 1 372 ? -39.985 3.161 33.501 1.00 48.62 372 GLN A O 1
ATOM 3029 N N . GLU A 1 373 ? -39.765 3.205 31.275 1.00 48.59 373 GLU A N 1
ATOM 3030 C CA . GLU A 1 373 ? -40.950 2.370 31.029 1.00 48.59 373 GLU A CA 1
ATOM 3031 C C . GLU A 1 373 ? -40.692 0.858 31.216 1.00 48.59 373 GLU A C 1
ATOM 3033 O O . GLU A 1 373 ? -41.631 0.087 31.394 1.00 48.59 373 GLU A O 1
ATOM 3038 N N . SER A 1 374 ? -39.425 0.421 31.295 1.00 47.12 374 SER A N 1
ATOM 3039 C CA . SER A 1 374 ? -39.055 -0.987 31.541 1.00 47.12 374 SER A CA 1
ATOM 3040 C C . SER A 1 374 ? -38.590 -1.296 32.975 1.00 47.12 374 SER A C 1
ATOM 3042 O O . SER A 1 374 ? -38.091 -2.390 33.228 1.00 47.12 374 SER A O 1
ATOM 3044 N N . LEU A 1 375 ? -38.716 -0.359 33.925 1.00 49.03 375 LEU A N 1
ATOM 3045 C CA . LEU A 1 375 ? -38.233 -0.516 35.312 1.00 49.03 375 LEU A CA 1
ATOM 3046 C C . LEU A 1 375 ? -39.325 -0.849 36.347 1.00 49.03 375 LEU A C 1
ATOM 3048 O O . LEU A 1 375 ? -39.036 -0.905 37.541 1.00 49.03 375 LEU A O 1
ATOM 3052 N N . ASN A 1 376 ? -40.560 -1.134 35.920 1.00 46.19 376 ASN A N 1
ATOM 3053 C CA . ASN A 1 376 ? -41.662 -1.486 36.830 1.00 46.19 376 ASN A CA 1
ATOM 3054 C C . ASN A 1 376 ? -41.759 -2.976 37.211 1.00 46.19 376 ASN A C 1
ATOM 3056 O O . ASN A 1 376 ? -42.725 -3.393 37.850 1.00 46.19 376 ASN A O 1
ATOM 3060 N N . THR A 1 377 ? -40.742 -3.786 36.919 1.00 47.78 377 THR A N 1
ATOM 3061 C CA . THR A 1 377 ? -40.584 -5.109 37.540 1.00 47.78 377 THR A CA 1
ATOM 3062 C C . THR A 1 377 ? -39.779 -4.977 38.833 1.00 47.78 377 THR A C 1
ATOM 3064 O O . THR A 1 377 ? -38.597 -4.652 38.808 1.00 47.78 377 THR A O 1
ATOM 3067 N N . LYS A 1 378 ? -40.447 -5.213 39.973 1.00 46.75 378 LYS A N 1
ATOM 3068 C CA . LYS A 1 378 ? -39.908 -5.261 41.348 1.00 46.75 378 LYS A CA 1
ATOM 3069 C C . LYS A 1 378 ? -38.675 -6.181 41.456 1.00 46.75 378 LYS A C 1
ATOM 3071 O O . LYS A 1 378 ? -38.780 -7.327 41.884 1.00 46.75 378 LYS A O 1
ATOM 3076 N N . GLU A 1 379 ? -37.494 -5.669 41.132 1.00 48.19 379 GLU A N 1
ATOM 3077 C CA . GLU A 1 379 ? -36.224 -6.302 41.480 1.00 48.19 379 GLU A CA 1
ATOM 3078 C C . GLU A 1 379 ? -35.742 -5.806 42.844 1.00 48.19 379 GLU A C 1
ATOM 3080 O O . GLU A 1 379 ? -35.621 -4.610 43.123 1.00 48.19 379 GLU A O 1
ATOM 3085 N N . LYS A 1 380 ? -35.458 -6.768 43.721 1.00 49.81 380 LYS A N 1
ATOM 3086 C CA . LYS A 1 380 ? -34.909 -6.575 45.061 1.00 49.81 380 LYS A CA 1
ATOM 3087 C C . LYS A 1 380 ? -33.469 -6.056 44.933 1.00 49.81 380 LYS A C 1
ATOM 3089 O O . LYS A 1 380 ? -32.520 -6.836 44.891 1.00 49.81 380 LYS A O 1
ATOM 3094 N N . LYS A 1 381 ? -33.319 -4.732 44.830 1.00 54.25 381 LYS A N 1
ATOM 3095 C CA . LYS A 1 381 ? -32.031 -4.024 44.751 1.00 54.25 381 LYS A CA 1
ATOM 3096 C C . LYS A 1 381 ? -31.161 -4.406 45.950 1.00 54.25 381 LYS A C 1
ATOM 3098 O O . LYS A 1 381 ? -31.441 -4.024 47.082 1.00 54.25 381 LYS A O 1
ATOM 3103 N N . THR A 1 382 ? -30.110 -5.180 45.708 1.00 59.03 382 THR A N 1
ATOM 3104 C CA . THR A 1 382 ? -29.077 -5.444 46.710 1.00 59.03 382 THR A CA 1
ATOM 3105 C C . THR A 1 382 ? -28.151 -4.236 46.756 1.00 59.03 382 THR A C 1
ATOM 3107 O O . THR A 1 382 ? -27.507 -3.876 45.773 1.00 59.03 382 THR A O 1
ATOM 3110 N N . GLU A 1 383 ? -28.149 -3.553 47.894 1.00 73.31 383 GLU A N 1
ATOM 3111 C CA . GLU A 1 383 ? -27.412 -2.312 48.095 1.00 73.31 383 GLU A CA 1
ATOM 3112 C C . GLU A 1 383 ? -25.902 -2.586 48.200 1.00 73.31 383 GLU A C 1
ATOM 3114 O O . GLU A 1 383 ? -25.444 -3.309 49.086 1.00 73.31 383 GLU A O 1
ATOM 3119 N N . LEU A 1 384 ? -25.108 -2.007 47.295 1.00 75.06 384 LEU A N 1
ATOM 3120 C CA . LEU A 1 384 ? -23.646 -2.048 47.364 1.00 75.06 384 LEU A CA 1
ATOM 3121 C C . LEU A 1 384 ? -23.163 -1.123 48.490 1.00 75.06 384 LEU A C 1
ATOM 3123 O O . LEU A 1 384 ? -23.513 0.055 48.516 1.00 75.06 384 LEU A O 1
ATOM 3127 N N . ARG A 1 385 ? -22.349 -1.645 49.413 1.00 84.69 385 ARG A N 1
ATOM 3128 C CA . ARG A 1 385 ? -21.756 -0.884 50.525 1.00 84.69 385 ARG A CA 1
ATOM 3129 C C . ARG A 1 385 ? -20.243 -0.779 50.379 1.00 84.69 385 ARG A C 1
ATOM 3131 O O . ARG A 1 385 ? -19.594 -1.724 49.930 1.00 84.69 385 ARG A O 1
ATOM 3138 N N . CYS A 1 386 ? -19.689 0.372 50.752 1.00 86.00 386 CYS A N 1
ATOM 3139 C CA . CYS A 1 386 ? -18.249 0.609 50.748 1.00 86.00 386 CYS A CA 1
ATOM 3140 C C . CYS A 1 386 ? -17.552 -0.308 51.766 1.00 86.00 386 CYS A C 1
ATOM 3142 O O . CYS A 1 386 ? -17.961 -0.316 52.922 1.00 86.00 386 CYS A O 1
ATOM 3144 N N . PRO A 1 387 ? -16.477 -1.028 51.406 1.00 86.88 387 PRO A N 1
ATOM 3145 C CA . PRO A 1 387 ? -15.789 -1.915 52.344 1.00 86.88 387 PRO A CA 1
ATOM 3146 C C . PRO A 1 387 ? -15.106 -1.160 53.492 1.00 86.88 387 PRO A C 1
ATOM 3148 O O . PRO A 1 387 ? -15.028 -1.694 54.590 1.00 86.88 387 PRO A O 1
ATOM 3151 N N . ASN A 1 388 ? -14.654 0.077 53.254 1.00 92.69 388 ASN A N 1
ATOM 3152 C CA . ASN A 1 388 ? -13.978 0.886 54.269 1.00 92.69 388 ASN A CA 1
ATOM 3153 C C . ASN A 1 388 ? -14.971 1.531 55.263 1.00 92.69 388 ASN A C 1
ATOM 3155 O O . ASN A 1 388 ? -14.909 1.277 56.459 1.00 92.69 388 ASN A O 1
ATOM 3159 N N . CYS A 1 389 ? -15.954 2.306 54.784 1.00 92.12 389 CYS A N 1
ATOM 3160 C CA . CYS A 1 389 ? -16.873 3.040 55.670 1.00 92.12 389 CYS A CA 1
ATOM 3161 C C . CYS A 1 389 ? -18.307 2.481 55.757 1.00 92.12 389 CYS A C 1
ATOM 3163 O O . CYS A 1 389 ? -19.178 3.126 56.335 1.00 92.12 389 CYS A O 1
ATOM 3165 N N . ASN A 1 390 ? -18.596 1.342 55.119 1.00 90.31 390 ASN A N 1
ATOM 3166 C CA . ASN A 1 390 ? -19.890 0.635 55.116 1.00 90.31 390 ASN A CA 1
ATOM 3167 C C . ASN A 1 390 ? -21.129 1.440 54.650 1.00 90.31 390 ASN A C 1
ATOM 3169 O O . ASN A 1 390 ? -22.273 0.990 54.788 1.00 90.31 390 ASN A O 1
ATOM 3173 N N . MET A 1 391 ? -20.912 2.621 54.065 1.00 90.19 391 MET A N 1
ATOM 3174 C CA . MET A 1 391 ? -21.962 3.469 53.497 1.00 90.19 391 MET A CA 1
ATOM 3175 C C . MET A 1 391 ? -22.470 2.917 52.174 1.00 90.19 391 MET A C 1
ATOM 3177 O O . MET A 1 391 ? -21.719 2.305 51.410 1.00 90.19 391 MET A O 1
ATOM 3181 N N . LEU A 1 392 ? -23.746 3.180 51.897 1.00 86.81 392 LEU A N 1
ATOM 3182 C CA . LEU A 1 392 ? -24.367 2.827 50.632 1.00 86.81 392 LEU A CA 1
ATOM 3183 C C . LEU A 1 392 ? -23.723 3.588 49.474 1.00 86.81 392 LEU A C 1
ATOM 3185 O O . LEU A 1 392 ? -23.672 4.817 49.475 1.00 86.81 392 LEU A O 1
ATOM 3189 N N . ILE A 1 393 ? -23.303 2.853 48.453 1.00 84.75 393 ILE A N 1
ATOM 3190 C CA . ILE A 1 393 ? -22.806 3.412 47.204 1.00 84.75 393 ILE A CA 1
ATOM 3191 C C . ILE A 1 393 ? -24.004 3.532 46.265 1.00 84.75 393 ILE A C 1
ATOM 3193 O O . ILE A 1 393 ? -24.503 2.544 45.725 1.00 84.75 393 ILE A O 1
ATOM 3197 N N . LYS A 1 394 ? -24.503 4.756 46.088 1.00 76.88 394 LYS A N 1
ATOM 3198 C CA . LYS A 1 394 ? -25.568 5.050 45.124 1.00 76.88 394 LYS A CA 1
ATOM 3199 C C . LYS A 1 394 ? -24.929 5.370 43.771 1.00 76.88 394 LYS A C 1
ATOM 3201 O O . LYS A 1 394 ? -24.374 6.444 43.628 1.00 76.88 394 LYS A O 1
ATOM 3206 N N . GLY A 1 395 ? -25.021 4.483 42.780 1.00 68.38 395 GLY A N 1
ATOM 3207 C CA . GLY A 1 395 ? -24.588 4.758 41.398 1.00 68.38 395 GLY A CA 1
ATOM 3208 C C . GLY A 1 395 ? -23.197 4.229 41.013 1.00 68.38 395 GLY A C 1
ATOM 3209 O O . GLY A 1 395 ? -22.573 3.469 41.749 1.00 68.38 395 GLY A O 1
ATOM 3210 N N . ASN A 1 396 ? -22.729 4.617 39.823 1.00 65.06 396 ASN A N 1
ATOM 3211 C CA . ASN A 1 396 ? -21.531 4.080 39.161 1.00 65.06 396 ASN A CA 1
ATOM 3212 C C . ASN A 1 396 ? -20.260 4.878 39.514 1.00 65.06 396 ASN A C 1
ATOM 3214 O O . ASN A 1 396 ? -19.630 5.472 38.637 1.00 65.06 396 ASN A O 1
ATOM 3218 N N . PHE A 1 397 ? -19.896 4.934 40.796 1.00 75.12 397 PHE A N 1
ATOM 3219 C CA . PHE A 1 397 ? -18.703 5.659 41.243 1.00 75.12 397 PHE A CA 1
ATOM 3220 C C . PHE A 1 397 ? -17.491 4.730 41.392 1.00 75.12 397 PHE A C 1
ATOM 3222 O O . PHE A 1 397 ? -17.582 3.658 41.984 1.00 75.12 397 PHE A O 1
ATOM 3229 N N . ASN A 1 398 ? -16.334 5.169 40.884 1.00 79.56 398 ASN A N 1
ATOM 3230 C CA . ASN A 1 398 ? -15.056 4.467 41.068 1.00 79.56 398 ASN A CA 1
ATOM 3231 C C . ASN A 1 398 ? -14.483 4.646 42.483 1.00 79.56 398 ASN A C 1
ATOM 3233 O O . ASN A 1 398 ? -13.516 3.985 42.828 1.00 79.56 398 ASN A O 1
ATOM 3237 N N . TYR A 1 399 ? -15.060 5.533 43.290 1.00 86.94 399 TYR A N 1
ATOM 3238 C CA . TYR A 1 399 ? -14.617 5.854 44.640 1.00 86.94 399 TYR A CA 1
ATOM 3239 C C . TYR A 1 399 ? -15.823 6.065 45.552 1.00 86.94 399 TYR A C 1
ATOM 3241 O O . TYR A 1 399 ? -16.885 6.509 45.109 1.00 86.94 399 TYR A O 1
ATOM 3249 N N . CYS A 1 400 ? -15.669 5.746 46.833 1.00 88.75 400 CYS A N 1
ATOM 3250 C CA . CYS A 1 400 ? -16.697 6.005 47.827 1.00 88.75 400 CYS A CA 1
ATOM 3251 C C . CYS A 1 400 ? -16.827 7.513 48.052 1.00 88.75 400 CYS A C 1
ATOM 3253 O O . CYS A 1 400 ? -15.874 8.167 48.470 1.00 88.75 400 CYS A O 1
ATOM 3255 N N . THR A 1 401 ? -18.019 8.068 47.842 1.00 90.31 401 THR A N 1
ATOM 3256 C CA . THR A 1 401 ? -18.279 9.502 48.043 1.00 90.31 401 THR A CA 1
ATOM 3257 C C . THR A 1 401 ? -18.159 9.944 49.500 1.00 90.31 401 THR A C 1
ATOM 3259 O O . THR A 1 401 ? -18.086 11.139 49.753 1.00 90.31 401 THR A O 1
ATOM 3262 N N . ASN A 1 402 ? -18.151 9.005 50.452 1.00 93.25 402 ASN A N 1
ATOM 3263 C CA . ASN A 1 402 ? -18.066 9.328 51.872 1.00 93.25 402 ASN A CA 1
ATOM 3264 C C . ASN A 1 402 ? -16.642 9.272 52.436 1.00 93.25 402 ASN A C 1
ATOM 3266 O O . ASN A 1 402 ? -16.272 10.126 53.228 1.00 93.25 402 ASN A O 1
ATOM 3270 N N . CYS A 1 403 ? -15.849 8.264 52.060 1.00 92.38 403 CYS A N 1
ATOM 3271 C CA . CYS A 1 403 ? -14.512 8.061 52.632 1.00 92.38 403 CYS A CA 1
ATOM 3272 C C . CYS A 1 403 ? -13.371 8.138 51.611 1.00 92.38 403 CYS A C 1
ATOM 3274 O O . CYS A 1 403 ? -12.217 7.985 51.989 1.00 92.38 403 CYS A O 1
ATOM 3276 N N . GLY A 1 404 ? -13.670 8.340 50.324 1.00 90.69 404 GLY A N 1
ATOM 3277 C CA . GLY A 1 404 ? -12.662 8.451 49.267 1.00 90.69 404 GLY A CA 1
ATOM 3278 C C . GLY A 1 404 ? -12.003 7.133 48.847 1.00 90.69 404 GLY A C 1
ATOM 3279 O O . GLY A 1 404 ? -11.156 7.155 47.961 1.00 90.69 404 GLY A O 1
ATOM 3280 N N . GLU A 1 405 ? -12.394 5.996 49.435 1.00 92.00 405 GLU A N 1
ATOM 3281 C CA . GLU A 1 405 ? -11.837 4.676 49.106 1.00 92.00 405 GLU A CA 1
ATOM 3282 C C . GLU A 1 405 ? -12.020 4.355 47.619 1.00 92.00 405 GLU A C 1
ATOM 3284 O O . GLU A 1 405 ? -13.133 4.482 47.099 1.00 92.00 405 GLU A O 1
ATOM 3289 N N . ASP A 1 406 ? -10.958 3.899 46.951 1.00 86.56 406 ASP A N 1
ATOM 3290 C CA . ASP A 1 406 ? -11.035 3.418 45.573 1.00 86.56 406 ASP A CA 1
ATOM 3291 C C . ASP A 1 406 ? -11.823 2.100 45.538 1.00 86.56 406 ASP A C 1
ATOM 3293 O O . ASP A 1 406 ? -11.440 1.088 46.125 1.00 86.56 406 ASP A O 1
ATOM 3297 N N . LEU A 1 407 ? -12.967 2.118 44.858 1.00 82.25 407 LEU A N 1
ATOM 3298 C CA . LEU A 1 407 ? -13.869 0.978 44.753 1.00 82.25 407 LEU A CA 1
ATOM 3299 C C . LEU A 1 407 ? -13.502 0.049 43.597 1.00 82.25 407 LEU A C 1
ATOM 3301 O O . LEU A 1 407 ? -13.975 -1.090 43.578 1.00 82.25 407 LEU A O 1
ATOM 3305 N N . THR A 1 408 ? -12.640 0.477 42.667 1.00 77.75 408 THR A N 1
ATOM 3306 C CA . THR A 1 408 ? -12.216 -0.338 41.515 1.00 77.75 408 THR A CA 1
ATOM 3307 C C . THR A 1 408 ? -11.650 -1.726 41.861 1.00 77.75 408 THR A C 1
ATOM 3309 O O . THR A 1 408 ? -11.850 -2.638 41.054 1.00 77.75 408 THR A O 1
ATOM 3312 N N . PRO A 1 409 ? -11.036 -1.988 43.037 1.00 78.88 409 PRO A N 1
ATOM 3313 C CA . PRO A 1 409 ? -10.627 -3.338 43.421 1.00 78.88 409 PRO A CA 1
ATOM 3314 C C . PRO A 1 409 ? -11.801 -4.282 43.720 1.00 78.88 409 PRO A C 1
ATOM 3316 O O . PRO A 1 409 ? -11.626 -5.501 43.652 1.00 78.88 409 PRO A O 1
ATOM 3319 N N . TYR A 1 410 ? -12.982 -3.747 44.049 1.00 77.38 410 TYR A N 1
ATOM 3320 C CA . TYR A 1 410 ? -14.113 -4.490 44.622 1.00 77.38 410 TYR A CA 1
ATOM 3321 C C . TYR A 1 410 ? -15.286 -4.693 43.656 1.00 77.38 410 TYR A C 1
ATOM 3323 O O . TYR A 1 410 ? -16.134 -5.558 43.900 1.00 77.38 410 TYR A O 1
ATOM 3331 N N . ILE A 1 411 ? -15.331 -3.940 42.555 1.00 79.06 411 ILE A N 1
ATOM 3332 C CA . ILE A 1 411 ? -16.399 -3.992 41.550 1.00 79.06 411 ILE A CA 1
ATOM 3333 C C . ILE A 1 411 ? -15.861 -4.396 40.173 1.00 79.06 411 ILE A C 1
ATOM 3335 O O . ILE A 1 411 ? -14.736 -4.085 39.796 1.00 79.06 411 ILE A O 1
ATOM 3339 N N . THR A 1 412 ? -16.676 -5.113 39.408 1.00 79.31 412 THR A N 1
ATOM 3340 C CA . THR A 1 412 ? -16.435 -5.464 38.004 1.00 79.31 412 THR A CA 1
ATOM 3341 C C . THR A 1 412 ? -17.727 -5.284 37.205 1.00 79.31 412 THR A C 1
ATOM 3343 O O . THR A 1 412 ? -18.785 -5.103 37.798 1.00 79.31 412 THR A O 1
ATOM 3346 N N . LEU A 1 413 ? -17.670 -5.276 35.876 1.00 74.62 413 LEU A N 1
ATOM 3347 C CA . LEU A 1 413 ? -18.856 -5.157 35.019 1.00 74.62 413 LEU A CA 1
ATOM 3348 C C . LEU A 1 413 ? -19.344 -6.556 34.635 1.00 74.62 413 LEU A C 1
ATOM 3350 O O . LEU A 1 413 ? -18.541 -7.419 34.283 1.00 74.62 413 LEU A O 1
ATOM 3354 N N . CYS A 1 414 ? -20.654 -6.791 34.685 1.00 77.19 414 CYS A N 1
ATOM 3355 C CA . CYS A 1 414 ? -21.229 -8.024 34.170 1.00 77.19 414 CYS A CA 1
ATOM 3356 C C . CYS A 1 414 ? -21.058 -8.070 32.642 1.00 77.19 414 CYS A C 1
ATOM 3358 O O . CYS A 1 414 ? -21.497 -7.135 31.971 1.00 77.19 414 CYS A O 1
ATOM 3360 N N . PRO A 1 415 ? -20.492 -9.148 32.071 1.00 69.31 415 PRO A N 1
ATOM 3361 C CA . PRO A 1 415 ? -20.265 -9.239 30.629 1.00 69.31 415 PRO A CA 1
ATOM 3362 C C . PRO A 1 415 ? -21.559 -9.335 29.808 1.00 69.31 415 PRO A C 1
ATOM 3364 O O . PRO A 1 415 ? -21.538 -9.032 28.622 1.00 69.31 415 PRO A O 1
ATOM 3367 N N . ASN A 1 416 ? -22.676 -9.745 30.421 1.00 77.06 416 ASN A N 1
ATOM 3368 C CA . ASN A 1 416 ? -23.953 -9.904 29.726 1.00 77.06 416 ASN A CA 1
ATOM 3369 C C . ASN A 1 416 ? -24.775 -8.604 29.707 1.00 77.06 416 ASN A C 1
ATOM 3371 O O . ASN A 1 416 ? -25.220 -8.169 28.653 1.00 77.06 416 ASN A O 1
ATOM 3375 N N . CYS A 1 417 ? -24.955 -7.953 30.863 1.00 76.06 417 CYS A N 1
ATOM 3376 C CA . CYS A 1 417 ? -25.815 -6.766 30.970 1.00 76.06 417 CYS A CA 1
ATOM 3377 C C . CYS A 1 417 ? -25.067 -5.440 31.169 1.00 76.06 417 CYS A C 1
ATOM 3379 O O . CYS A 1 417 ? -25.690 -4.384 31.139 1.00 76.06 417 CYS A O 1
ATOM 3381 N N . GLY A 1 418 ? -23.751 -5.462 31.399 1.00 67.75 418 GLY A N 1
ATOM 3382 C CA . GLY A 1 418 ? -22.950 -4.251 31.601 1.00 67.75 418 GLY A CA 1
ATOM 3383 C C . GLY A 1 418 ? -23.133 -3.562 32.959 1.00 67.75 418 GLY A C 1
ATOM 3384 O O . GLY A 1 418 ? -22.566 -2.495 33.163 1.00 67.75 418 GLY A O 1
ATOM 3385 N N . ASN A 1 419 ? -23.883 -4.139 33.903 1.00 77.12 419 ASN A N 1
ATOM 3386 C CA . ASN A 1 419 ? -24.046 -3.565 35.243 1.00 77.12 419 ASN A CA 1
ATOM 3387 C C . ASN A 1 419 ? -22.865 -3.883 36.173 1.00 77.12 419 ASN A C 1
ATOM 3389 O O . ASN A 1 419 ? -22.249 -4.946 36.071 1.00 77.12 419 ASN A O 1
ATOM 3393 N N . TYR A 1 420 ? -22.584 -2.988 37.125 1.00 73.25 420 TYR A N 1
ATOM 3394 C CA . TYR A 1 420 ? -21.545 -3.196 38.135 1.00 73.25 420 TYR A CA 1
ATOM 3395 C C . TYR A 1 420 ? -21.954 -4.262 39.153 1.00 73.25 420 TYR A C 1
ATOM 3397 O O . TYR A 1 420 ? -23.029 -4.221 39.744 1.00 73.25 420 TYR A O 1
ATOM 3405 N N . ILE A 1 421 ? -21.056 -5.206 39.383 1.00 82.38 421 ILE A N 1
ATOM 3406 C CA . ILE A 1 421 ? -21.217 -6.376 40.243 1.00 82.38 421 ILE A CA 1
ATOM 3407 C C . ILE A 1 421 ? -19.995 -6.507 41.151 1.00 82.38 421 ILE A C 1
ATOM 3409 O O . ILE A 1 421 ? -18.897 -6.060 40.819 1.00 82.38 421 ILE A O 1
ATOM 3413 N N . LYS A 1 422 ? -20.153 -7.147 42.310 1.00 81.25 422 LYS A N 1
ATOM 3414 C CA . LYS A 1 422 ? -19.031 -7.413 43.220 1.00 81.25 422 LYS A CA 1
ATOM 3415 C C . LYS A 1 422 ? -18.020 -8.337 42.527 1.00 81.25 422 LYS A C 1
ATOM 3417 O O . LYS A 1 422 ? -18.424 -9.338 41.934 1.00 81.25 422 LYS A O 1
ATOM 3422 N N . LYS A 1 423 ? -16.716 -8.055 42.623 1.00 78.44 423 LYS A N 1
ATOM 3423 C CA . LYS A 1 423 ? -15.645 -8.802 41.923 1.00 78.44 423 LYS A CA 1
ATOM 3424 C C . LYS A 1 423 ? -15.656 -10.315 42.194 1.00 78.44 423 LYS A C 1
ATOM 3426 O O . LYS A 1 423 ? -15.225 -11.081 41.341 1.00 78.44 423 LYS A O 1
ATOM 3431 N N . ASN A 1 424 ? -16.233 -10.759 43.308 1.00 81.38 424 ASN A N 1
ATOM 3432 C CA . ASN A 1 424 ? -16.346 -12.177 43.674 1.00 81.38 424 ASN A CA 1
ATOM 3433 C C . ASN A 1 424 ? -17.802 -12.681 43.690 1.00 81.38 424 ASN A C 1
ATOM 3435 O O . ASN A 1 424 ? -18.128 -13.608 44.422 1.00 81.38 424 ASN A O 1
ATOM 3439 N N . SER A 1 425 ? -18.707 -12.033 42.952 1.00 85.06 425 SER A N 1
ATOM 3440 C CA . SER A 1 425 ? -20.073 -12.540 42.788 1.00 85.06 425 SER A CA 1
ATOM 3441 C C . SER A 1 425 ? -20.094 -13.722 41.816 1.00 85.06 425 SER A C 1
ATOM 3443 O O . SER A 1 425 ? -19.508 -13.646 40.739 1.00 85.06 425 SER A O 1
ATOM 3445 N N . ASN A 1 426 ? -20.782 -14.802 42.202 1.00 89.12 426 ASN A N 1
ATOM 3446 C CA . ASN A 1 426 ? -20.963 -15.994 41.365 1.00 89.12 426 ASN A CA 1
ATOM 3447 C C . ASN A 1 426 ? -22.052 -15.795 40.300 1.00 89.12 426 ASN A C 1
ATOM 3449 O O . ASN A 1 426 ? -22.063 -16.505 39.304 1.00 89.12 426 ASN A O 1
ATOM 3453 N N . PHE A 1 427 ? -22.961 -14.836 40.495 1.00 89.25 427 PHE A N 1
ATOM 3454 C CA . PHE A 1 427 ? -24.065 -14.535 39.585 1.00 89.25 427 PHE A CA 1
ATOM 3455 C C . PHE A 1 427 ? -24.246 -13.028 39.444 1.00 89.25 427 PHE A C 1
ATOM 3457 O O . PHE A 1 427 ? -24.051 -12.277 40.405 1.00 89.25 427 PHE A O 1
ATOM 3464 N N . CYS A 1 428 ? -24.635 -12.575 38.255 1.00 86.12 428 CYS A N 1
ATOM 3465 C CA . CYS A 1 428 ? -25.051 -11.197 38.076 1.00 86.12 428 CYS A CA 1
ATOM 3466 C C . CYS A 1 428 ? -26.453 -11.015 38.646 1.00 86.12 428 CYS A C 1
ATOM 3468 O O . CYS A 1 428 ? -27.409 -11.595 38.143 1.00 86.12 428 CYS A O 1
ATOM 3470 N N . ILE A 1 429 ? -26.580 -10.138 39.636 1.00 82.69 429 ILE A N 1
ATOM 3471 C CA . ILE A 1 429 ? -27.867 -9.832 40.268 1.00 82.69 429 ILE A CA 1
ATOM 3472 C C . ILE A 1 429 ? -28.896 -9.210 39.310 1.00 82.69 429 ILE A C 1
ATOM 3474 O O . ILE A 1 429 ? -30.076 -9.260 39.610 1.00 82.69 429 ILE A O 1
ATOM 3478 N N . TYR A 1 430 ? -28.456 -8.644 38.180 1.00 81.56 430 TYR A N 1
ATOM 3479 C CA . TYR A 1 430 ? -29.318 -7.919 37.236 1.00 81.56 430 TYR A CA 1
ATOM 3480 C C . TYR A 1 430 ? -29.753 -8.738 36.019 1.00 81.56 430 TYR A C 1
ATOM 3482 O O . TYR A 1 430 ? -30.660 -8.342 35.306 1.00 81.56 430 TYR A O 1
ATOM 3490 N N . CYS A 1 431 ? -29.043 -9.817 35.681 1.00 83.50 431 CYS A N 1
ATOM 3491 C CA . CYS A 1 431 ? -29.400 -10.641 34.516 1.00 83.50 431 CYS A CA 1
ATOM 3492 C C . CYS A 1 431 ? -29.349 -12.144 34.792 1.00 83.50 431 CYS A C 1
ATOM 3494 O O . CYS A 1 431 ? -29.495 -12.942 33.873 1.00 83.50 431 CYS A O 1
ATOM 3496 N N . GLY A 1 432 ? -29.072 -12.541 36.036 1.00 86.50 432 GLY A N 1
ATOM 3497 C CA . GLY A 1 432 ? -29.021 -13.936 36.466 1.00 86.50 432 GLY A CA 1
ATOM 3498 C C . GLY A 1 432 ? -27.833 -14.748 35.942 1.00 86.50 432 GLY A C 1
ATOM 3499 O O . GLY A 1 432 ? -27.664 -15.888 36.368 1.00 86.50 432 GLY A O 1
ATOM 3500 N N . ILE A 1 433 ? -26.986 -14.206 35.053 1.00 86.38 433 ILE A N 1
ATOM 3501 C CA . ILE A 1 433 ? -25.905 -14.995 34.447 1.00 86.38 433 ILE A CA 1
ATOM 3502 C C . ILE A 1 433 ? -24.900 -15.463 35.503 1.00 86.38 433 ILE A C 1
ATOM 3504 O O . ILE A 1 433 ? -24.459 -14.676 36.344 1.00 86.38 433 ILE A O 1
ATOM 3508 N N . ASN A 1 434 ? -24.512 -16.737 35.441 1.00 87.12 434 ASN A N 1
ATOM 3509 C CA . ASN A 1 434 ? -23.450 -17.285 36.275 1.00 87.12 434 ASN A CA 1
ATOM 3510 C C . ASN A 1 434 ? -22.098 -16.707 35.829 1.00 87.12 434 ASN A C 1
ATOM 3512 O O . ASN A 1 434 ? -21.611 -16.957 34.725 1.00 87.12 434 ASN A O 1
ATOM 3516 N N . LEU A 1 435 ? -21.496 -15.907 36.699 1.00 81.31 435 LEU A N 1
ATOM 3517 C CA . LEU A 1 435 ? -20.255 -15.195 36.448 1.00 81.31 435 LEU A CA 1
ATOM 3518 C C . LEU A 1 435 ? -19.032 -16.092 36.574 1.00 81.31 435 LEU A C 1
ATOM 3520 O O . LEU A 1 435 ? -18.051 -15.796 35.900 1.00 81.31 435 LEU A O 1
ATOM 3524 N N . ASN A 1 436 ? -19.087 -17.171 37.362 1.00 80.44 436 ASN A N 1
ATOM 3525 C CA . ASN A 1 436 ? -17.996 -18.149 37.425 1.00 80.44 436 ASN A CA 1
ATOM 3526 C C . ASN A 1 436 ? -17.867 -18.858 36.081 1.00 80.44 436 ASN A C 1
ATOM 3528 O O . ASN A 1 436 ? -16.780 -18.888 35.509 1.00 80.44 436 ASN A O 1
ATOM 3532 N N . TYR A 1 437 ? -19.004 -19.280 35.519 1.00 65.56 437 TYR A N 1
ATOM 3533 C CA . TYR A 1 437 ? -19.042 -19.840 34.173 1.00 65.56 437 TYR A CA 1
ATOM 3534 C C . TYR A 1 437 ? -18.621 -18.801 33.135 1.00 65.56 437 TYR A C 1
ATOM 3536 O O . TYR A 1 437 ? -17.815 -19.102 32.267 1.00 65.56 437 TYR A O 1
ATOM 3544 N N . SER A 1 438 ? -19.080 -17.547 33.254 1.00 61.72 438 SER A N 1
ATOM 3545 C CA . SER A 1 438 ? -18.675 -16.502 32.308 1.00 61.72 438 SER A CA 1
ATOM 3546 C C . SER A 1 438 ? -17.188 -16.164 32.396 1.00 61.72 438 SER A C 1
ATOM 3548 O O . SER A 1 438 ? -16.605 -15.835 31.383 1.00 61.72 438 SER A O 1
ATOM 3550 N N . ARG A 1 439 ? -16.540 -16.234 33.565 1.00 62.91 439 ARG A N 1
ATOM 3551 C CA . ARG A 1 439 ? -15.144 -15.798 33.720 1.00 62.91 439 ARG A CA 1
ATOM 3552 C C . ARG A 1 439 ? -14.179 -16.838 33.153 1.00 62.91 439 ARG A C 1
ATOM 3554 O O . ARG A 1 439 ? -13.295 -16.472 32.385 1.00 62.91 439 ARG A O 1
ATOM 3561 N N . GLU A 1 440 ? -14.416 -18.116 33.449 1.00 59.50 440 GLU A N 1
ATOM 3562 C CA . GLU A 1 440 ? -13.683 -19.239 32.852 1.00 59.50 440 GLU A CA 1
ATOM 3563 C C . GLU A 1 440 ? -14.028 -19.435 31.375 1.00 59.50 440 GLU A C 1
ATOM 3565 O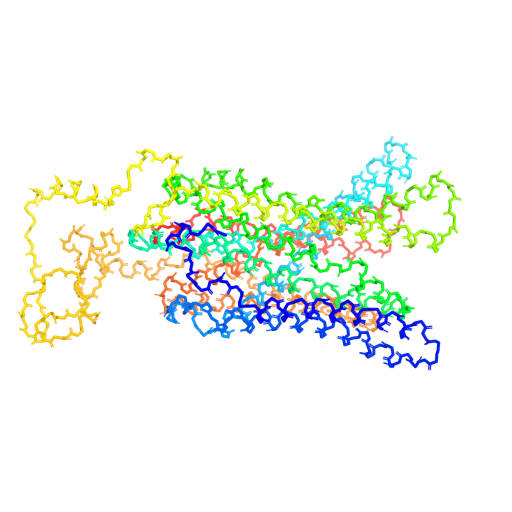 O . GLU A 1 440 ? -13.118 -19.575 30.562 1.00 59.50 440 GLU A O 1
ATOM 3570 N N . ALA A 1 441 ? -15.309 -19.385 30.991 1.00 57.00 441 ALA A N 1
ATOM 3571 C CA . ALA A 1 441 ? -15.694 -19.498 29.587 1.00 57.00 441 ALA A CA 1
ATOM 3572 C C . ALA A 1 441 ? -15.163 -18.317 28.773 1.00 57.00 441 ALA A C 1
ATOM 3574 O O . ALA A 1 441 ? -14.654 -18.535 27.687 1.00 57.00 441 ALA A O 1
ATOM 3575 N N . TYR A 1 442 ? -15.185 -17.086 29.289 1.00 57.56 442 TYR A N 1
ATOM 3576 C CA . TYR A 1 442 ? -14.686 -15.919 28.557 1.00 57.56 442 TYR A CA 1
ATOM 3577 C C . TYR A 1 442 ? -13.157 -15.915 28.448 1.00 57.56 442 TYR A C 1
ATOM 3579 O O . TYR A 1 442 ? -12.641 -15.656 27.364 1.00 57.56 442 TYR A O 1
ATOM 3587 N N . GLN A 1 443 ? -12.418 -16.264 29.512 1.00 54.19 443 GLN A N 1
ATOM 3588 C CA . GLN A 1 443 ? -10.952 -16.382 29.436 1.00 54.19 443 GLN A CA 1
ATOM 3589 C C . GLN A 1 443 ? -10.493 -17.565 28.570 1.00 54.19 443 GLN A C 1
ATOM 3591 O O . GLN A 1 443 ? -9.509 -17.428 27.844 1.00 54.19 443 GLN A O 1
ATOM 3596 N N . ASN A 1 444 ? -11.213 -18.692 28.581 1.00 53.53 444 ASN A N 1
ATOM 3597 C CA . ASN A 1 444 ? -10.869 -19.860 27.763 1.00 53.53 444 ASN A CA 1
ATOM 3598 C C . ASN A 1 444 ? -11.421 -19.796 26.330 1.00 53.53 444 ASN A C 1
ATOM 3600 O O . ASN A 1 444 ? -10.856 -20.438 25.448 1.00 53.53 444 ASN A O 1
ATOM 3604 N N . GLN A 1 445 ? -12.474 -19.018 26.059 1.00 56.97 445 GLN A N 1
ATOM 3605 C CA . GLN A 1 445 ? -13.007 -18.856 24.702 1.00 56.97 445 GLN A CA 1
ATOM 3606 C C . GLN A 1 445 ? -12.293 -17.775 23.903 1.00 56.97 445 GLN A C 1
ATOM 3608 O O . GLN A 1 445 ? -12.354 -17.861 22.684 1.00 56.97 445 GLN A O 1
ATOM 3613 N N . LEU A 1 446 ? -11.639 -16.790 24.535 1.00 54.12 446 LEU A N 1
ATOM 3614 C CA . LEU A 1 446 ? -11.103 -15.580 23.881 1.00 54.12 446 LEU A CA 1
ATOM 3615 C C . LEU A 1 446 ? -10.069 -15.818 22.769 1.00 54.12 446 LEU A C 1
ATOM 3617 O O . LEU A 1 446 ? -9.766 -14.915 21.995 1.00 54.12 446 LEU A O 1
ATOM 3621 N N . TYR A 1 447 ? -9.542 -17.034 22.695 1.00 61.34 447 TYR A N 1
ATOM 3622 C CA . TYR A 1 447 ? -8.884 -17.548 21.509 1.00 61.34 447 TYR A CA 1
ATOM 3623 C C . TYR A 1 447 ? -9.393 -18.958 21.275 1.00 61.34 447 TYR A C 1
ATOM 3625 O O . TYR A 1 447 ? -8.982 -19.902 21.956 1.00 61.34 447 TYR A O 1
ATOM 3633 N N . THR A 1 448 ? -10.312 -19.097 20.324 1.00 66.31 448 THR A N 1
ATOM 3634 C CA . THR A 1 448 ? -10.842 -20.413 19.986 1.00 66.31 448 THR A CA 1
ATOM 3635 C C . THR A 1 448 ? -9.756 -21.278 19.341 1.00 66.31 448 THR A C 1
ATOM 3637 O O . THR A 1 448 ? -8.665 -20.828 18.966 1.00 66.31 448 THR A O 1
ATOM 3640 N N . GLN A 1 449 ? -10.065 -22.563 19.184 1.00 76.75 449 GLN A N 1
ATOM 3641 C CA . GLN A 1 449 ? -9.191 -23.512 18.507 1.00 76.75 449 GLN A CA 1
ATOM 3642 C C . GLN A 1 449 ? -8.809 -23.047 17.085 1.00 76.75 449 GLN A C 1
ATOM 3644 O O . GLN A 1 449 ? -7.720 -23.381 16.618 1.00 76.75 449 GLN A O 1
ATOM 3649 N N . ASN A 1 450 ? -9.663 -22.266 16.413 1.00 78.19 450 ASN A N 1
ATOM 3650 C CA . ASN A 1 450 ? -9.420 -21.765 15.062 1.00 78.19 450 ASN A CA 1
ATOM 3651 C C . ASN A 1 450 ? -8.356 -20.652 15.040 1.00 78.19 450 ASN A C 1
ATOM 3653 O O . ASN A 1 450 ? -7.405 -20.783 14.274 1.00 78.19 450 ASN A O 1
ATOM 3657 N N . THR A 1 451 ? -8.398 -19.653 15.932 1.00 75.69 451 THR A N 1
ATOM 3658 C CA . THR A 1 451 ? -7.345 -18.620 15.986 1.00 75.69 451 THR A CA 1
ATOM 3659 C C . THR A 1 451 ? -5.995 -19.247 16.311 1.00 75.69 451 THR A C 1
ATOM 3661 O O . THR A 1 451 ? -4.980 -18.906 15.707 1.00 75.69 451 THR A O 1
ATOM 3664 N N . HIS A 1 452 ? -5.960 -20.209 17.237 1.00 79.50 452 HIS A N 1
ATOM 3665 C CA . HIS A 1 452 ? -4.727 -20.936 17.536 1.00 79.50 452 HIS A CA 1
ATOM 3666 C C . HIS A 1 452 ? -4.192 -21.697 16.314 1.00 79.50 452 HIS A C 1
ATOM 3668 O O . HIS A 1 452 ? -2.980 -21.699 16.086 1.00 79.50 452 HIS A O 1
ATOM 3674 N N . LYS A 1 453 ? -5.077 -22.307 15.514 1.00 85.00 453 LYS A N 1
ATOM 3675 C CA . LYS A 1 453 ? -4.706 -22.928 14.235 1.00 85.00 453 LYS A CA 1
ATOM 3676 C C . LYS A 1 453 ? -4.177 -21.886 13.252 1.00 85.00 453 LYS A C 1
ATOM 3678 O O . LYS A 1 453 ? -3.095 -22.103 12.721 1.00 85.00 453 LYS A O 1
ATOM 3683 N N . LEU A 1 454 ? -4.873 -20.761 13.061 1.00 83.56 454 LEU A N 1
ATOM 3684 C CA . LEU A 1 454 ? -4.446 -19.676 12.176 1.00 83.56 454 LEU A CA 1
ATOM 3685 C C . LEU A 1 454 ? -3.053 -19.176 12.564 1.00 83.56 454 LEU A C 1
ATOM 3687 O O . LEU A 1 454 ? -2.150 -19.253 11.746 1.00 83.56 454 LEU A O 1
ATOM 3691 N N . LEU A 1 455 ? -2.842 -18.781 13.824 1.00 83.38 455 LEU A N 1
ATOM 3692 C CA . LEU A 1 455 ? -1.543 -18.305 14.316 1.00 83.38 455 LEU A CA 1
ATOM 3693 C C . LEU A 1 455 ? -0.426 -19.332 14.098 1.00 83.38 455 LEU A C 1
ATOM 3695 O O . LEU A 1 455 ? 0.682 -18.966 13.710 1.00 83.38 455 LEU A O 1
ATOM 3699 N N . LYS A 1 456 ? -0.711 -20.619 14.333 1.00 87.06 456 LYS A N 1
ATOM 3700 C CA . LYS A 1 456 ? 0.254 -21.701 14.112 1.00 87.06 456 LYS A CA 1
ATOM 3701 C C . LYS A 1 456 ? 0.577 -21.865 12.625 1.00 87.06 456 LYS A C 1
ATOM 3703 O O . LYS A 1 456 ? 1.752 -21.979 12.288 1.00 87.06 456 LYS A O 1
ATOM 3708 N N . TYR A 1 457 ? -0.429 -21.859 11.750 1.00 85.69 457 TYR A N 1
ATOM 3709 C CA . TYR A 1 457 ? -0.229 -21.951 10.303 1.00 85.69 457 TYR A CA 1
ATOM 3710 C C . TYR A 1 457 ? 0.522 -20.742 9.761 1.00 85.69 457 TYR A C 1
ATOM 3712 O O . TYR A 1 457 ? 1.493 -20.927 9.037 1.00 85.69 457 TYR A O 1
ATOM 3720 N N . THR A 1 458 ? 0.139 -19.528 10.160 1.00 81.12 458 THR A N 1
ATOM 3721 C CA . THR A 1 458 ? 0.838 -18.299 9.779 1.00 81.12 458 THR A CA 1
ATOM 3722 C C . THR A 1 458 ? 2.305 -18.372 10.183 1.00 81.12 458 THR A C 1
ATOM 3724 O O . THR A 1 458 ? 3.166 -18.149 9.346 1.00 81.12 458 THR A O 1
ATOM 3727 N N . LEU A 1 459 ? 2.605 -18.764 11.426 1.00 86.31 459 LEU A N 1
ATOM 3728 C CA . LEU A 1 459 ? 3.984 -18.885 11.897 1.00 86.31 459 LEU A CA 1
ATOM 3729 C C . LEU A 1 459 ? 4.786 -19.923 11.095 1.00 86.31 459 LEU A C 1
ATOM 3731 O O . LEU A 1 459 ? 5.900 -19.631 10.671 1.00 86.31 459 LEU A O 1
ATOM 3735 N N . ILE A 1 460 ? 4.226 -21.118 10.875 1.00 88.62 460 ILE A N 1
ATOM 3736 C CA . ILE A 1 460 ? 4.889 -22.185 10.107 1.00 88.62 460 ILE A CA 1
ATOM 3737 C C . ILE A 1 460 ? 5.167 -21.722 8.677 1.00 88.62 460 ILE A C 1
ATOM 3739 O O . ILE A 1 460 ? 6.285 -21.873 8.194 1.00 88.62 460 ILE A O 1
ATOM 3743 N N . ILE A 1 461 ? 4.171 -21.137 8.013 1.00 83.94 461 ILE A N 1
ATOM 3744 C CA . ILE A 1 461 ? 4.280 -20.699 6.622 1.00 83.94 461 ILE A CA 1
ATOM 3745 C C . ILE A 1 461 ? 5.268 -19.538 6.492 1.00 83.94 461 ILE A C 1
ATOM 3747 O O . ILE A 1 461 ? 6.093 -19.563 5.587 1.00 83.94 461 ILE A O 1
ATOM 3751 N N . SER A 1 462 ? 5.267 -18.576 7.418 1.00 82.25 462 SER A N 1
ATOM 3752 C CA . SER A 1 462 ? 6.250 -17.486 7.426 1.00 82.25 462 SER A CA 1
ATOM 3753 C C . SER A 1 462 ? 7.683 -17.981 7.647 1.00 82.25 462 SER A C 1
ATOM 3755 O O . SER A 1 462 ? 8.599 -17.469 7.012 1.00 82.25 462 SER A O 1
ATOM 3757 N N . ILE A 1 463 ? 7.893 -18.988 8.505 1.00 86.56 463 ILE A N 1
ATOM 3758 C CA . ILE A 1 463 ? 9.218 -19.604 8.694 1.00 86.56 463 ILE A CA 1
ATOM 3759 C C . ILE A 1 463 ? 9.648 -20.351 7.429 1.00 86.56 463 ILE A C 1
ATOM 3761 O O . ILE A 1 463 ? 10.772 -20.163 6.972 1.00 86.56 463 ILE A O 1
ATOM 3765 N N . LEU A 1 464 ? 8.766 -21.175 6.854 1.00 86.44 464 LEU A N 1
ATOM 3766 C CA . LEU A 1 464 ? 9.052 -21.905 5.616 1.00 86.44 464 LEU A CA 1
ATOM 3767 C C . LEU A 1 464 ? 9.399 -20.947 4.477 1.00 86.44 464 LEU A C 1
ATOM 3769 O O . LEU A 1 464 ? 10.398 -21.153 3.798 1.00 86.44 464 LEU A O 1
ATOM 3773 N N . PHE A 1 465 ? 8.617 -19.881 4.317 1.00 81.88 465 PHE A N 1
ATOM 3774 C CA . PHE A 1 465 ? 8.873 -18.847 3.326 1.00 81.88 465 PHE A CA 1
ATOM 3775 C C . PHE A 1 465 ? 10.239 -18.189 3.542 1.00 81.88 465 PHE A C 1
ATOM 3777 O O . PHE A 1 465 ? 11.056 -18.187 2.630 1.00 81.88 465 PHE A O 1
ATOM 3784 N N . GLY A 1 466 ? 10.547 -17.760 4.772 1.00 83.25 466 GLY A N 1
ATOM 3785 C CA . GLY A 1 466 ? 11.856 -17.189 5.095 1.00 83.25 466 GLY A CA 1
ATOM 3786 C C . GLY A 1 466 ? 13.028 -18.137 4.808 1.00 83.25 466 GLY A C 1
ATOM 3787 O O . GLY A 1 466 ? 14.060 -17.698 4.307 1.00 83.25 466 GLY A O 1
ATOM 3788 N N . LEU A 1 467 ? 12.879 -19.441 5.071 1.00 86.94 467 LEU A N 1
ATOM 3789 C CA . LEU A 1 467 ? 13.902 -20.442 4.740 1.00 86.94 467 LEU A CA 1
ATOM 3790 C C . LEU A 1 467 ? 14.100 -20.593 3.229 1.00 86.94 467 LEU A C 1
ATOM 3792 O O . LEU A 1 467 ? 15.237 -20.695 2.773 1.00 86.94 467 LEU A O 1
ATOM 3796 N N . VAL A 1 468 ? 13.012 -20.596 2.456 1.00 83.31 468 VAL A N 1
ATOM 3797 C CA . VAL A 1 468 ? 13.069 -20.666 0.991 1.00 83.31 468 VAL A CA 1
ATOM 3798 C C . VAL A 1 468 ? 13.761 -19.428 0.423 1.00 83.31 468 VAL A C 1
ATOM 3800 O O . VAL A 1 468 ? 14.675 -19.569 -0.388 1.00 83.31 468 VAL A O 1
ATOM 3803 N N . THR A 1 469 ? 13.411 -18.233 0.901 1.00 80.75 469 THR A N 1
ATOM 3804 C CA . THR A 1 469 ? 14.059 -16.983 0.486 1.00 80.75 469 THR A CA 1
ATOM 3805 C C . THR A 1 469 ? 15.554 -16.980 0.813 1.00 80.75 469 THR A C 1
ATOM 3807 O O . THR A 1 469 ? 16.372 -16.655 -0.048 1.00 80.75 469 THR A O 1
ATOM 3810 N N . LEU A 1 470 ? 15.941 -17.416 2.018 1.00 85.06 470 LEU A N 1
ATOM 3811 C CA . LEU A 1 470 ? 17.355 -17.552 2.390 1.00 85.06 470 LEU A CA 1
ATOM 3812 C C . LEU A 1 470 ? 18.094 -18.563 1.502 1.00 85.06 470 LEU A C 1
ATOM 3814 O O . LEU A 1 470 ? 19.247 -18.331 1.137 1.00 85.06 470 LEU A O 1
ATOM 3818 N N . GLY A 1 471 ? 17.435 -19.661 1.125 1.00 85.62 471 GLY A N 1
ATOM 3819 C CA . GLY A 1 471 ? 17.966 -20.631 0.168 1.00 85.62 471 GLY A CA 1
ATOM 3820 C C . GLY A 1 471 ? 18.196 -20.021 -1.217 1.00 85.62 471 GLY A C 1
ATOM 3821 O O . GLY A 1 471 ? 19.269 -20.202 -1.791 1.00 85.62 471 GLY A O 1
ATOM 3822 N N . LEU A 1 472 ? 17.234 -19.242 -1.724 1.00 80.50 472 LEU A N 1
ATOM 3823 C CA . LEU A 1 472 ? 17.364 -18.508 -2.989 1.00 80.50 472 LEU A CA 1
ATOM 3824 C C . LEU A 1 472 ? 18.492 -17.476 -2.934 1.00 80.50 472 LEU A C 1
ATOM 3826 O O . LEU A 1 472 ? 19.273 -17.374 -3.875 1.00 80.50 472 LEU A O 1
ATOM 3830 N N . PHE A 1 473 ? 18.629 -16.747 -1.826 1.00 82.88 473 PHE A N 1
ATOM 3831 C CA . PHE A 1 473 ? 19.754 -15.839 -1.621 1.00 82.88 473 PHE A CA 1
ATOM 3832 C C . PHE A 1 473 ? 21.099 -16.580 -1.633 1.00 82.88 473 PHE A C 1
ATOM 3834 O O . PHE A 1 473 ? 22.029 -16.138 -2.306 1.00 82.88 473 PHE A O 1
ATOM 3841 N N . GLY A 1 474 ? 21.195 -17.731 -0.959 1.00 86.75 474 GLY A N 1
ATOM 3842 C CA . GLY A 1 474 ? 22.383 -18.589 -1.003 1.00 86.75 474 GLY A CA 1
ATOM 3843 C C . GLY A 1 474 ? 22.718 -19.065 -2.420 1.00 86.75 474 GLY A C 1
ATOM 3844 O O . GLY A 1 474 ? 23.880 -19.041 -2.820 1.00 86.75 474 GLY A O 1
ATOM 3845 N N . LEU A 1 475 ? 21.703 -19.424 -3.209 1.00 84.69 475 LEU A N 1
ATOM 3846 C CA . LEU A 1 475 ? 21.864 -19.785 -4.618 1.00 84.69 475 LEU A CA 1
ATOM 3847 C C . LEU A 1 475 ? 22.361 -18.594 -5.453 1.00 84.69 475 LEU A C 1
ATOM 3849 O O . LEU A 1 475 ? 23.325 -18.732 -6.207 1.00 84.69 475 LEU A O 1
ATOM 3853 N N . PHE A 1 476 ? 21.764 -17.410 -5.287 1.00 79.75 476 PHE A N 1
ATOM 3854 C CA . PHE A 1 476 ? 22.223 -16.203 -5.973 1.00 79.75 476 PHE A CA 1
ATOM 3855 C C . PHE A 1 476 ? 23.648 -15.829 -5.583 1.00 79.75 476 PHE A C 1
ATOM 3857 O O . PHE A 1 476 ? 24.399 -15.411 -6.457 1.00 79.75 476 PHE A O 1
ATOM 3864 N N . LEU A 1 477 ? 24.053 -16.009 -4.321 1.00 83.12 477 LEU A N 1
ATOM 3865 C CA . LEU A 1 477 ? 25.431 -15.751 -3.887 1.00 83.12 477 LEU A CA 1
ATOM 3866 C C . LEU A 1 477 ? 26.441 -16.598 -4.666 1.00 83.12 477 LEU A C 1
ATOM 3868 O O . LEU A 1 477 ? 27.528 -16.112 -4.966 1.00 83.12 477 LEU A O 1
ATOM 3872 N N . ILE A 1 478 ? 26.077 -17.837 -5.005 1.00 88.88 478 ILE A N 1
ATOM 3873 C CA . ILE A 1 478 ? 26.922 -18.746 -5.788 1.00 88.88 478 ILE A CA 1
ATOM 3874 C C . ILE A 1 478 ? 26.962 -18.320 -7.262 1.00 88.88 478 ILE A C 1
ATOM 3876 O O . ILE A 1 478 ? 28.028 -18.341 -7.871 1.00 88.88 478 ILE A O 1
ATOM 3880 N N . ILE A 1 479 ? 25.820 -17.927 -7.837 1.00 84.81 479 ILE A N 1
ATOM 3881 C CA . ILE A 1 479 ? 25.710 -17.561 -9.262 1.00 84.81 479 ILE A CA 1
ATOM 3882 C C . ILE A 1 479 ? 26.330 -16.184 -9.539 1.00 84.81 479 ILE A C 1
ATOM 3884 O O . ILE A 1 479 ? 27.060 -16.004 -10.510 1.00 84.81 479 ILE A O 1
ATOM 3888 N N . SER A 1 480 ? 26.009 -15.193 -8.709 1.00 87.50 480 SER A N 1
ATOM 3889 C CA . SER A 1 480 ? 26.456 -13.808 -8.838 1.00 87.50 480 SER A CA 1
ATOM 3890 C C . SER A 1 480 ? 26.377 -13.100 -7.479 1.00 87.50 480 SER A C 1
ATOM 3892 O O . SER A 1 480 ? 25.299 -12.649 -7.077 1.00 87.50 480 SER A O 1
ATOM 3894 N N . PRO A 1 481 ? 27.512 -12.929 -6.773 1.00 83.38 481 PRO A N 1
ATOM 3895 C CA . PRO A 1 481 ? 27.542 -12.276 -5.463 1.00 83.38 481 PRO A CA 1
ATOM 3896 C C . PRO A 1 481 ? 26.950 -10.862 -5.466 1.00 83.38 481 PRO A C 1
ATOM 3898 O O . PRO A 1 481 ? 26.308 -10.452 -4.500 1.00 83.38 481 PRO A O 1
ATOM 3901 N N . ILE A 1 482 ? 27.133 -10.123 -6.567 1.00 79.69 482 ILE A N 1
ATOM 3902 C CA . ILE A 1 482 ? 26.575 -8.777 -6.733 1.00 79.69 482 ILE A CA 1
ATOM 3903 C C . ILE A 1 482 ? 25.052 -8.860 -6.819 1.00 79.69 482 ILE A C 1
ATOM 3905 O O . ILE A 1 482 ? 24.371 -8.194 -6.044 1.00 79.69 482 ILE A O 1
ATOM 3909 N N . LEU A 1 483 ? 24.509 -9.713 -7.696 1.00 70.31 483 LEU A N 1
ATOM 3910 C CA . LEU A 1 483 ? 23.059 -9.883 -7.825 1.00 70.31 483 LEU A CA 1
ATOM 3911 C C . LEU A 1 483 ? 22.435 -10.356 -6.510 1.00 70.31 483 LEU A C 1
ATOM 3913 O O . LEU A 1 483 ? 21.360 -9.896 -6.139 1.00 70.31 483 LEU A O 1
ATOM 3917 N N . ALA A 1 484 ? 23.131 -11.222 -5.777 1.00 73.75 484 ALA A N 1
ATOM 3918 C CA . ALA A 1 484 ? 22.698 -11.688 -4.472 1.00 73.75 484 ALA A CA 1
ATOM 3919 C C . ALA A 1 484 ? 22.617 -10.556 -3.447 1.00 73.75 484 ALA A C 1
ATOM 3921 O O . ALA A 1 484 ? 21.626 -10.464 -2.732 1.00 73.75 484 ALA A O 1
ATOM 3922 N N . LEU A 1 485 ? 23.624 -9.678 -3.386 1.00 72.69 485 LEU A N 1
ATOM 3923 C CA . LEU A 1 485 ? 23.596 -8.499 -2.517 1.00 72.69 485 LEU A CA 1
ATOM 3924 C C . LEU A 1 485 ? 22.428 -7.580 -2.874 1.00 72.69 485 LEU A C 1
ATOM 3926 O O . LEU A 1 485 ? 21.706 -7.142 -1.981 1.00 72.69 485 LEU A O 1
ATOM 3930 N N . VAL A 1 486 ? 22.197 -7.340 -4.166 1.00 71.88 486 VAL A N 1
ATOM 3931 C CA . VAL A 1 486 ? 21.047 -6.551 -4.628 1.00 71.88 486 VAL A CA 1
ATOM 3932 C C . VAL A 1 486 ? 19.746 -7.204 -4.173 1.00 71.88 486 VAL A C 1
ATOM 3934 O O . VAL A 1 486 ? 18.972 -6.571 -3.464 1.00 71.88 486 VAL A O 1
ATOM 3937 N N . PHE A 1 487 ? 19.551 -8.486 -4.485 1.00 72.00 487 PHE A N 1
ATOM 3938 C CA . PHE A 1 487 ? 18.380 -9.268 -4.084 1.00 72.00 487 PHE A CA 1
ATOM 3939 C C . PHE A 1 487 ? 18.195 -9.320 -2.558 1.00 72.00 487 PHE A C 1
ATOM 3941 O O . PHE A 1 487 ? 17.073 -9.351 -2.044 1.00 72.00 487 PHE A O 1
ATOM 3948 N N . PHE A 1 488 ? 19.289 -9.304 -1.798 1.00 74.88 488 PHE A N 1
ATOM 3949 C CA . PHE A 1 488 ? 19.240 -9.266 -0.346 1.00 74.88 488 PHE A CA 1
ATOM 3950 C C . PHE A 1 488 ? 18.668 -7.947 0.169 1.00 74.88 488 PHE A C 1
ATOM 3952 O O . PHE A 1 488 ? 17.734 -7.943 0.974 1.00 74.88 488 PHE A O 1
ATOM 3959 N N . PHE A 1 489 ? 19.204 -6.825 -0.311 1.00 69.81 489 PHE A N 1
ATOM 3960 C CA . PHE A 1 489 ? 18.788 -5.503 0.148 1.00 69.81 489 PHE A CA 1
ATOM 3961 C C . PHE A 1 489 ? 17.423 -5.078 -0.393 1.00 69.81 489 PHE A C 1
ATOM 3963 O O . PHE A 1 489 ? 16.711 -4.355 0.303 1.00 69.81 489 PHE A O 1
ATOM 3970 N N . THR A 1 490 ? 17.039 -5.527 -1.591 1.00 64.12 490 THR A N 1
ATOM 3971 C CA . THR A 1 490 ? 15.748 -5.168 -2.191 1.00 64.12 490 THR A CA 1
ATOM 3972 C C . THR A 1 490 ? 14.609 -6.064 -1.717 1.00 64.12 490 THR A C 1
ATOM 3974 O O . THR A 1 490 ? 13.539 -5.542 -1.426 1.00 64.12 490 THR A O 1
ATOM 3977 N N . GLN A 1 491 ? 14.831 -7.378 -1.591 1.00 71.00 491 GLN A N 1
ATOM 3978 C CA . GLN A 1 491 ? 13.762 -8.346 -1.324 1.00 71.00 491 GLN A CA 1
ATOM 3979 C C . GLN A 1 491 ? 13.906 -9.037 0.039 1.00 71.00 491 GLN A C 1
ATOM 3981 O O . GLN A 1 491 ? 12.983 -9.001 0.853 1.00 71.00 491 GLN A O 1
ATOM 3986 N N . ASN A 1 492 ? 15.069 -9.629 0.339 1.00 73.50 492 ASN A N 1
ATOM 3987 C CA . ASN A 1 492 ? 15.217 -10.450 1.553 1.00 73.50 492 ASN A CA 1
ATOM 3988 C C . ASN A 1 492 ? 15.031 -9.637 2.829 1.00 73.50 492 ASN A C 1
ATOM 3990 O O . ASN A 1 492 ? 14.394 -10.113 3.762 1.00 73.50 492 ASN A O 1
ATOM 3994 N N . LEU A 1 493 ? 15.581 -8.422 2.889 1.00 72.19 493 LEU A N 1
ATOM 3995 C CA . LEU A 1 493 ? 15.488 -7.582 4.080 1.00 72.19 493 LEU A CA 1
ATOM 3996 C C . LEU A 1 493 ? 14.027 -7.265 4.424 1.00 72.19 493 LEU A C 1
ATOM 3998 O O . LEU A 1 493 ? 13.633 -7.332 5.590 1.00 72.19 493 LEU A O 1
ATOM 4002 N N . ILE A 1 494 ? 13.216 -6.965 3.409 1.00 70.62 494 ILE A N 1
ATOM 4003 C CA . ILE A 1 494 ? 11.793 -6.658 3.572 1.00 70.62 494 ILE A CA 1
ATOM 4004 C C . ILE A 1 494 ? 11.031 -7.898 4.060 1.00 70.62 494 ILE A C 1
ATOM 4006 O O . ILE A 1 494 ? 10.195 -7.813 4.968 1.00 70.62 494 ILE A O 1
ATOM 4010 N N . GLU A 1 495 ? 11.355 -9.067 3.516 1.00 73.81 495 GLU A N 1
ATOM 4011 C CA . GLU A 1 495 ? 10.770 -10.340 3.936 1.00 73.81 495 GLU A CA 1
ATOM 4012 C C . GLU A 1 495 ? 11.146 -10.704 5.370 1.00 73.81 495 GLU A C 1
ATOM 4014 O O . GLU A 1 495 ? 10.280 -11.076 6.162 1.00 73.81 495 GLU A O 1
ATOM 4019 N N . LEU A 1 496 ? 12.406 -10.500 5.752 1.00 76.50 496 LEU A N 1
ATOM 4020 C CA . LEU A 1 496 ? 12.903 -10.747 7.104 1.00 76.50 496 LEU A CA 1
ATOM 4021 C C . LEU A 1 496 ? 12.211 -9.838 8.125 1.00 76.50 496 LEU A C 1
ATOM 4023 O O . LEU A 1 496 ? 11.806 -10.298 9.199 1.00 76.50 496 LEU A O 1
ATOM 4027 N N . ILE A 1 497 ? 12.002 -8.564 7.775 1.00 75.69 497 ILE A N 1
ATOM 4028 C CA . ILE A 1 497 ? 11.206 -7.634 8.585 1.00 75.69 497 ILE A CA 1
ATOM 4029 C C . ILE A 1 497 ? 9.760 -8.128 8.689 1.00 75.69 497 ILE A C 1
ATOM 4031 O O . ILE A 1 497 ? 9.207 -8.154 9.786 1.00 75.69 497 ILE A O 1
ATOM 4035 N N . SER A 1 498 ? 9.158 -8.575 7.588 1.00 73.69 498 SER A N 1
ATOM 4036 C CA . SER A 1 498 ? 7.763 -9.038 7.567 1.00 73.69 498 SER A CA 1
ATOM 4037 C C . SER A 1 498 ? 7.559 -10.288 8.423 1.00 73.69 498 SER A C 1
ATOM 4039 O O . SER A 1 498 ? 6.665 -10.318 9.270 1.00 73.69 498 SER A O 1
ATOM 4041 N N . VAL A 1 499 ? 8.440 -11.284 8.297 1.00 79.88 499 VAL A N 1
ATOM 4042 C CA . VAL A 1 499 ? 8.453 -12.477 9.158 1.00 79.88 499 VAL A CA 1
ATOM 4043 C C . VAL A 1 499 ? 8.633 -12.074 10.624 1.00 79.88 499 VAL A C 1
ATOM 4045 O O . VAL A 1 499 ? 7.904 -12.559 11.489 1.00 79.88 499 VAL A O 1
ATOM 4048 N N . SER A 1 500 ? 9.532 -11.129 10.913 1.00 78.94 500 SER A N 1
ATOM 4049 C CA . SER A 1 500 ? 9.749 -10.622 12.275 1.00 78.94 500 SER A CA 1
ATOM 4050 C C . SER A 1 500 ? 8.505 -9.933 12.846 1.00 78.94 500 SER A C 1
ATOM 4052 O O . SER A 1 500 ? 8.156 -10.156 14.007 1.00 78.94 500 SER A O 1
ATOM 4054 N N . VAL A 1 501 ? 7.792 -9.139 12.039 1.00 74.75 501 VAL A N 1
ATOM 4055 C CA . VAL A 1 501 ? 6.533 -8.481 12.429 1.00 74.75 501 VAL A CA 1
ATOM 4056 C C . VAL A 1 501 ? 5.428 -9.506 12.666 1.00 74.75 501 VAL A C 1
ATOM 4058 O O . VAL A 1 501 ? 4.681 -9.370 13.634 1.00 74.75 501 VAL A O 1
ATOM 4061 N N . ILE A 1 502 ? 5.340 -10.559 11.850 1.00 78.38 502 ILE A N 1
ATOM 4062 C CA . ILE A 1 502 ? 4.382 -11.655 12.049 1.00 78.38 502 ILE A CA 1
ATOM 4063 C C . ILE A 1 502 ? 4.679 -12.395 13.354 1.00 78.38 502 ILE A C 1
ATOM 4065 O O . ILE A 1 502 ? 3.774 -12.584 14.167 1.00 78.38 502 ILE A O 1
ATOM 4069 N N . ILE A 1 503 ? 5.939 -12.766 13.597 1.00 80.38 503 ILE A N 1
ATOM 4070 C CA . ILE A 1 503 ? 6.359 -13.412 14.849 1.00 80.38 503 ILE A CA 1
ATOM 4071 C C . ILE A 1 503 ? 6.022 -12.512 16.039 1.00 80.38 503 ILE A C 1
ATOM 4073 O O . ILE A 1 503 ? 5.459 -12.981 17.030 1.00 80.38 503 ILE A O 1
ATOM 4077 N N . TYR A 1 504 ? 6.304 -11.212 15.930 1.00 80.69 504 TYR A N 1
ATOM 4078 C CA . TYR A 1 504 ? 5.967 -10.234 16.957 1.00 80.69 504 TYR A CA 1
ATOM 4079 C C . TYR A 1 504 ? 4.453 -10.126 17.181 1.00 80.69 504 TYR A C 1
ATOM 4081 O O . TYR A 1 504 ? 4.015 -10.106 18.330 1.00 80.69 504 TYR A O 1
ATOM 4089 N N . ALA A 1 505 ? 3.640 -10.118 16.123 1.00 76.12 505 ALA A N 1
ATOM 4090 C CA . ALA A 1 505 ? 2.182 -10.082 16.217 1.00 76.12 505 ALA A CA 1
ATOM 4091 C C . ALA A 1 505 ? 1.629 -11.350 16.886 1.00 76.12 505 ALA A C 1
ATOM 4093 O O . ALA A 1 505 ? 0.801 -11.253 17.792 1.00 76.12 505 ALA A O 1
ATOM 4094 N N . VAL A 1 506 ? 2.137 -12.529 16.513 1.00 78.38 506 VAL A N 1
ATOM 4095 C CA . VAL A 1 506 ? 1.785 -13.813 17.142 1.00 78.38 506 VAL A CA 1
ATOM 4096 C C . VAL A 1 506 ? 2.182 -13.813 18.620 1.00 78.38 506 VAL A C 1
ATOM 4098 O O . VAL A 1 506 ? 1.378 -14.195 19.474 1.00 78.38 506 VAL A O 1
ATOM 4101 N N . TYR A 1 507 ? 3.390 -13.346 18.945 1.00 83.81 507 TYR A N 1
ATOM 4102 C CA . TYR A 1 507 ? 3.856 -13.198 20.324 1.00 83.81 507 TYR A CA 1
ATOM 4103 C C . TYR A 1 507 ? 2.963 -12.242 21.124 1.00 83.81 507 TYR A C 1
ATOM 4105 O O . TYR A 1 507 ? 2.546 -12.579 22.233 1.00 83.81 507 TYR A O 1
ATOM 4113 N N . LEU A 1 508 ? 2.618 -11.082 20.556 1.00 73.88 508 LEU A N 1
ATOM 4114 C CA . LEU A 1 508 ? 1.748 -10.092 21.185 1.00 73.88 508 LEU A CA 1
ATOM 4115 C C . LEU A 1 508 ? 0.361 -10.685 21.459 1.00 73.88 508 LEU A C 1
ATOM 4117 O O . LEU A 1 508 ? -0.136 -10.573 22.576 1.00 73.88 508 LEU A O 1
ATOM 4121 N N . LEU A 1 509 ? -0.243 -11.361 20.478 1.00 73.38 509 LEU A N 1
ATOM 4122 C CA . LEU A 1 509 ? -1.548 -12.012 20.627 1.00 73.38 509 LEU A CA 1
ATOM 4123 C C . LEU A 1 509 ? -1.511 -13.122 21.687 1.00 73.38 509 LEU A C 1
ATOM 4125 O O . LEU A 1 509 ? -2.431 -13.211 22.503 1.00 73.38 509 LEU A O 1
ATOM 4129 N N . LYS A 1 510 ? -0.420 -13.900 21.752 1.00 77.31 510 LYS A N 1
ATOM 4130 C CA . LYS A 1 510 ? -0.213 -14.918 22.793 1.00 77.31 510 LYS A CA 1
ATOM 4131 C C . LYS A 1 510 ? -0.071 -14.293 24.181 1.00 77.31 510 LYS A C 1
ATOM 4133 O O . LYS A 1 510 ? -0.743 -14.738 25.102 1.00 77.31 510 LYS A O 1
ATOM 4138 N N . LYS A 1 511 ? 0.729 -13.235 24.334 1.00 75.88 511 LYS A N 1
ATOM 4139 C CA . LYS A 1 511 ? 0.881 -12.514 25.611 1.00 75.88 511 LYS A CA 1
ATOM 4140 C C . LYS A 1 511 ? -0.436 -11.881 26.069 1.00 75.88 511 LYS A C 1
ATOM 4142 O O . LYS A 1 511 ? -0.752 -11.855 27.253 1.00 75.88 511 LYS A O 1
ATOM 4147 N N . LEU A 1 512 ? -1.246 -11.407 25.126 1.00 65.25 512 LEU A N 1
ATOM 4148 C CA . LEU A 1 512 ? -2.562 -10.841 25.418 1.00 65.25 512 LEU A CA 1
ATOM 4149 C C . LEU A 1 512 ? -3.595 -11.872 25.867 1.00 65.25 512 LEU A C 1
ATOM 4151 O O . LEU A 1 512 ? -4.613 -11.471 26.424 1.00 65.25 512 LEU A O 1
ATOM 4155 N N . LYS A 1 513 ? -3.337 -13.170 25.678 1.00 66.50 513 LYS A N 1
ATOM 4156 C CA . LYS A 1 513 ? -4.117 -14.235 26.317 1.00 66.50 513 LYS A CA 1
ATOM 4157 C C . LYS A 1 513 ? -3.964 -14.202 27.841 1.00 66.50 513 LYS A C 1
ATOM 4159 O O . LYS A 1 513 ? -4.933 -14.437 28.551 1.00 66.50 513 LYS A O 1
ATOM 4164 N N . GLU A 1 514 ? -2.767 -13.887 28.331 1.00 65.06 514 GLU A N 1
ATOM 4165 C CA . GLU A 1 514 ? -2.444 -13.873 29.764 1.00 65.06 514 GLU A CA 1
ATOM 4166 C C . GLU A 1 514 ? -2.892 -12.562 30.432 1.00 65.06 514 GLU A C 1
ATOM 4168 O O . GLU A 1 514 ? -3.412 -12.569 31.545 1.00 65.06 514 GLU A O 1
ATOM 4173 N N . GLU A 1 515 ? -2.775 -11.435 29.722 1.00 62.22 515 GLU A N 1
ATOM 4174 C CA . GLU A 1 515 ? -3.123 -10.094 30.217 1.00 62.22 515 GLU A CA 1
ATOM 4175 C C . GLU A 1 515 ? -4.214 -9.427 29.363 1.00 62.22 515 GLU A C 1
ATOM 4177 O O . GLU A 1 515 ? -4.029 -8.323 28.830 1.00 62.22 515 GLU A O 1
ATOM 4182 N N . TYR A 1 516 ? -5.355 -10.100 29.183 1.00 56.47 516 TYR A N 1
ATOM 4183 C CA . TYR A 1 516 ? -6.378 -9.619 28.255 1.00 56.47 516 TYR A CA 1
ATOM 4184 C C . TYR A 1 516 ? -6.996 -8.283 28.689 1.00 56.47 516 TYR A C 1
ATOM 4186 O O . TYR A 1 516 ? -7.896 -8.193 29.522 1.00 56.47 516 TYR A O 1
ATOM 4194 N N . ASN A 1 517 ? -6.534 -7.221 28.041 1.00 56.34 517 ASN A N 1
ATOM 4195 C CA . ASN A 1 517 ? -7.185 -5.926 27.974 1.00 56.34 517 ASN A CA 1
ATOM 4196 C C . ASN A 1 517 ? -7.559 -5.747 26.505 1.00 56.34 517 ASN A C 1
ATOM 4198 O O . ASN A 1 517 ? -6.685 -5.399 25.713 1.00 56.34 517 ASN A O 1
ATOM 4202 N N . GLY A 1 518 ? -8.816 -6.024 26.134 1.00 54.66 518 GLY A N 1
ATOM 4203 C CA . GLY A 1 518 ? -9.285 -6.132 24.739 1.00 54.66 518 GLY A CA 1
ATOM 4204 C C . GLY A 1 518 ? -8.994 -4.945 23.813 1.00 54.66 518 GLY A C 1
ATOM 4205 O O . GLY A 1 518 ? -9.256 -5.004 22.624 1.00 54.66 518 GLY A O 1
ATOM 4206 N N . LYS A 1 519 ? -8.403 -3.865 24.324 1.00 55.75 519 LYS A N 1
ATOM 4207 C CA . LYS A 1 519 ? -7.913 -2.733 23.534 1.00 55.75 519 LYS A CA 1
ATOM 4208 C C . LYS A 1 519 ? -6.497 -2.938 22.979 1.00 55.75 519 LYS A C 1
ATOM 4210 O O . LYS A 1 519 ? -6.153 -2.332 21.974 1.00 55.75 519 LYS A O 1
ATOM 4215 N N . LYS A 1 520 ? -5.669 -3.770 23.623 1.00 56.38 520 LYS A N 1
ATOM 4216 C CA . LYS A 1 520 ? -4.290 -4.063 23.191 1.00 56.38 520 LYS A CA 1
ATOM 4217 C C . LYS A 1 520 ? -4.224 -5.134 22.084 1.00 56.38 520 LYS A C 1
ATOM 4219 O O . LYS A 1 520 ? -3.253 -5.157 21.339 1.00 56.38 520 LYS A O 1
ATOM 4224 N N . SER A 1 521 ? -5.246 -5.986 21.945 1.00 64.56 521 SER A N 1
ATOM 4225 C CA . SER A 1 521 ? -5.311 -7.075 20.942 1.00 64.56 521 SER A CA 1
ATOM 4226 C C . SER A 1 521 ? -5.678 -6.623 19.542 1.00 64.56 521 SER A C 1
ATOM 4228 O O . SER A 1 521 ? -5.243 -7.233 18.572 1.00 64.56 521 SER A O 1
ATOM 4230 N N . ILE A 1 522 ? -6.395 -5.511 19.449 1.00 63.88 522 ILE A N 1
ATOM 4231 C CA . ILE A 1 522 ? -6.773 -4.817 18.218 1.00 63.88 522 ILE A CA 1
ATOM 4232 C C . ILE A 1 522 ? -5.570 -4.633 17.278 1.00 63.88 522 ILE A C 1
ATOM 4234 O O . ILE A 1 522 ? -5.655 -4.951 16.096 1.00 63.88 522 ILE A O 1
ATOM 4238 N N . TRP A 1 523 ? -4.419 -4.197 17.800 1.00 62.91 523 TRP A N 1
ATOM 4239 C CA . TRP A 1 523 ? -3.217 -3.990 16.988 1.00 62.91 523 TRP A CA 1
ATOM 4240 C C . TRP A 1 523 ? -2.555 -5.290 16.544 1.00 62.91 523 TRP A C 1
ATOM 4242 O O . TRP A 1 523 ? -2.121 -5.384 15.401 1.00 62.91 523 TRP A O 1
ATOM 4252 N N . GLY A 1 524 ? -2.503 -6.296 17.422 1.00 69.56 524 GLY A N 1
ATOM 4253 C CA . GLY A 1 524 ? -1.979 -7.617 17.067 1.00 69.56 524 GLY A CA 1
ATOM 4254 C C . GLY A 1 524 ? -2.787 -8.250 15.936 1.00 69.56 524 GLY A C 1
ATOM 4255 O O . GLY A 1 524 ? -2.212 -8.758 14.978 1.00 69.56 524 GLY A O 1
ATOM 4256 N N . TRP A 1 525 ? -4.115 -8.130 16.002 1.00 73.06 525 TRP A N 1
ATOM 4257 C CA . TRP A 1 525 ? -5.015 -8.578 14.946 1.00 73.06 525 TRP A CA 1
ATOM 4258 C C . TRP A 1 525 ? -4.873 -7.756 13.675 1.00 73.06 525 TRP A C 1
ATOM 4260 O O . TRP A 1 525 ? -4.828 -8.336 12.600 1.00 73.06 525 TRP A O 1
ATOM 4270 N N . LEU A 1 526 ? -4.752 -6.430 13.772 1.00 68.75 526 LEU A N 1
ATOM 4271 C CA . LEU A 1 526 ? -4.537 -5.589 12.597 1.00 68.75 526 LEU A CA 1
ATOM 4272 C C . LEU A 1 526 ? -3.235 -5.970 11.891 1.00 68.75 526 LEU A C 1
ATOM 4274 O O . LEU A 1 526 ? -3.268 -6.182 10.689 1.00 68.75 526 LEU A O 1
ATOM 4278 N N . PHE A 1 527 ? -2.125 -6.149 12.613 1.00 68.62 527 PHE A N 1
ATOM 4279 C CA . PHE A 1 527 ? -0.869 -6.609 12.017 1.00 68.62 527 PHE A CA 1
ATOM 4280 C C . PHE A 1 527 ? -0.973 -8.004 11.416 1.00 68.62 527 PHE A C 1
ATOM 4282 O O . PHE A 1 527 ? -0.465 -8.214 10.319 1.00 68.62 527 PHE A O 1
ATOM 4289 N N . LEU A 1 528 ? -1.607 -8.947 12.112 1.00 75.81 528 LEU A N 1
ATOM 4290 C CA . LEU A 1 528 ? -1.757 -10.313 11.623 1.00 75.81 528 LEU A CA 1
ATOM 4291 C C . LEU A 1 528 ? -2.617 -10.350 10.359 1.00 75.81 528 LEU A C 1
ATOM 4293 O O . LEU A 1 528 ? -2.164 -10.839 9.333 1.00 75.81 528 LEU A O 1
ATOM 4297 N N . THR A 1 529 ? -3.831 -9.803 10.429 1.00 74.75 529 THR A N 1
ATOM 4298 C CA . THR A 1 529 ? -4.785 -9.723 9.317 1.00 74.75 529 THR A CA 1
ATOM 4299 C C . THR A 1 529 ? -4.175 -8.981 8.150 1.00 74.75 529 THR A C 1
ATOM 4301 O O . THR A 1 529 ? -4.322 -9.436 7.022 1.00 74.75 529 THR A O 1
ATOM 4304 N N . TYR A 1 530 ? -3.471 -7.874 8.424 1.00 71.94 530 TYR A N 1
ATOM 4305 C CA . TYR A 1 530 ? -2.721 -7.174 7.404 1.00 71.94 530 TYR A CA 1
ATOM 4306 C C . TYR A 1 530 ? -1.745 -8.186 6.789 1.00 71.94 530 TYR A C 1
ATOM 4308 O O . TYR A 1 530 ? -1.992 -8.678 5.692 1.00 71.94 530 TYR A O 1
ATOM 4316 N N . ASN A 1 531 ? -0.666 -8.560 7.481 1.00 74.75 531 ASN A N 1
ATOM 4317 C CA . ASN A 1 531 ? 0.421 -9.363 6.901 1.00 74.75 531 ASN A CA 1
ATOM 4318 C C . ASN A 1 531 ? -0.057 -10.641 6.203 1.00 74.75 531 ASN A C 1
ATOM 4320 O O . ASN A 1 531 ? 0.486 -11.013 5.168 1.00 74.75 531 ASN A O 1
ATOM 4324 N N . LEU A 1 532 ? -1.100 -11.280 6.724 1.00 79.81 532 LEU A N 1
ATOM 4325 C CA . LEU A 1 532 ? -1.665 -12.481 6.137 1.00 79.81 532 LEU A CA 1
ATOM 4326 C C . LEU A 1 532 ? -2.362 -12.229 4.795 1.00 79.81 532 LEU A C 1
ATOM 4328 O O . LEU A 1 532 ? -2.166 -13.013 3.872 1.00 79.81 532 LEU A O 1
ATOM 4332 N N . ILE A 1 533 ? -3.117 -11.133 4.656 1.00 79.25 533 ILE A N 1
ATOM 4333 C CA . ILE A 1 533 ? -3.669 -10.706 3.361 1.00 79.25 533 ILE A CA 1
ATOM 4334 C C . ILE A 1 533 ? -2.526 -10.463 2.373 1.00 79.25 533 ILE A C 1
ATOM 4336 O O . ILE A 1 533 ? -2.557 -10.997 1.266 1.00 79.25 533 ILE A O 1
ATOM 4340 N N . GLY A 1 534 ? -1.497 -9.720 2.788 1.00 73.62 534 GLY A N 1
ATOM 4341 C CA . GLY A 1 534 ? -0.317 -9.464 1.962 1.00 73.62 534 GLY A CA 1
ATOM 4342 C C . GLY A 1 534 ? 0.361 -10.740 1.472 1.00 73.62 534 GLY A C 1
ATOM 4343 O O . GLY A 1 534 ? 0.582 -10.885 0.274 1.00 73.62 534 GLY A O 1
ATOM 4344 N N . MET A 1 535 ? 0.623 -11.691 2.376 1.00 79.12 535 MET A N 1
ATOM 4345 C CA . MET A 1 535 ? 1.219 -12.986 2.025 1.00 79.12 535 MET A CA 1
ATOM 4346 C C . MET A 1 535 ? 0.327 -13.805 1.093 1.00 79.12 535 MET A C 1
ATOM 4348 O O . MET A 1 535 ? 0.830 -14.362 0.126 1.00 79.12 535 MET A O 1
ATOM 4352 N N . ILE A 1 536 ? -0.984 -13.878 1.356 1.00 83.94 536 ILE A N 1
ATOM 4353 C CA . ILE A 1 536 ? -1.928 -14.607 0.497 1.00 83.94 536 ILE A CA 1
ATOM 4354 C C . ILE A 1 536 ? -1.858 -14.068 -0.930 1.00 83.94 536 ILE A C 1
ATOM 4356 O O . ILE A 1 536 ? -1.699 -14.845 -1.869 1.00 83.94 536 ILE A O 1
ATOM 4360 N N . PHE A 1 537 ? -1.968 -12.749 -1.091 1.00 79.12 537 PHE A N 1
ATOM 4361 C CA . PHE A 1 537 ? -1.923 -12.135 -2.411 1.00 79.12 537 PHE A CA 1
ATOM 4362 C C . PHE A 1 537 ? -0.552 -12.296 -3.054 1.00 79.12 537 PHE A C 1
ATOM 4364 O O . PHE A 1 537 ? -0.503 -12.730 -4.197 1.00 79.12 537 PHE A O 1
ATOM 4371 N N . GLY A 1 538 ? 0.541 -12.044 -2.330 1.00 75.31 538 GLY A N 1
ATOM 4372 C CA . GLY A 1 538 ? 1.895 -12.251 -2.847 1.00 75.31 538 GLY A CA 1
ATOM 4373 C C . GLY A 1 538 ? 2.109 -13.679 -3.345 1.00 75.31 538 GLY A C 1
ATOM 4374 O O . GLY A 1 538 ? 2.583 -13.882 -4.455 1.00 75.31 538 GLY A O 1
ATOM 4375 N N . PHE A 1 539 ? 1.666 -14.682 -2.592 1.00 83.81 539 PHE A N 1
ATOM 4376 C CA . PHE A 1 539 ? 1.762 -16.084 -2.996 1.00 83.81 539 PHE A CA 1
ATOM 4377 C C . PHE A 1 539 ? 0.900 -16.431 -4.209 1.00 83.81 539 PHE A C 1
ATOM 4379 O O . PHE A 1 539 ? 1.373 -17.130 -5.104 1.00 83.81 539 PHE A O 1
ATOM 4386 N N . LEU A 1 540 ? -0.345 -15.947 -4.265 1.00 84.19 540 LEU A N 1
ATOM 4387 C CA . LEU A 1 540 ? -1.205 -16.155 -5.433 1.00 84.19 540 LEU A CA 1
ATOM 4388 C C . LEU A 1 540 ? -0.584 -15.536 -6.679 1.00 84.19 540 LEU A C 1
ATOM 4390 O O . LEU A 1 540 ? -0.494 -16.188 -7.713 1.00 84.19 540 LEU A O 1
ATOM 4394 N N . PHE A 1 541 ? -0.141 -14.293 -6.556 1.00 79.81 541 PHE A N 1
ATOM 4395 C CA . PHE A 1 541 ? 0.353 -13.497 -7.658 1.00 79.81 541 PHE A CA 1
ATOM 4396 C C . PHE A 1 541 ? 1.711 -13.976 -8.169 1.00 79.81 541 PHE A C 1
ATOM 4398 O O . PHE A 1 541 ? 1.807 -14.308 -9.347 1.00 79.81 541 PHE A O 1
ATOM 4405 N N . TYR A 1 542 ? 2.719 -14.131 -7.305 1.00 79.44 542 TYR A N 1
ATOM 4406 C CA . TYR A 1 542 ? 4.015 -14.695 -7.713 1.00 79.44 542 TYR A CA 1
ATOM 4407 C C . TYR A 1 542 ? 3.876 -16.125 -8.196 1.00 79.44 542 TYR A C 1
ATOM 4409 O O . TYR A 1 542 ? 4.472 -16.493 -9.203 1.00 79.44 542 TYR A O 1
ATOM 4417 N N . GLY A 1 543 ? 3.080 -16.932 -7.492 1.00 83.12 543 GLY A N 1
ATOM 4418 C CA . GLY A 1 543 ? 2.812 -18.301 -7.903 1.00 83.12 543 GLY A CA 1
ATOM 4419 C C . GLY A 1 543 ? 2.223 -18.343 -9.309 1.00 83.12 543 GLY A C 1
ATOM 4420 O O . GLY A 1 543 ? 2.729 -19.067 -10.162 1.00 83.12 543 GLY A O 1
ATOM 4421 N N . SER A 1 544 ? 1.211 -17.513 -9.579 1.00 82.12 544 SER A N 1
ATOM 4422 C CA . SER A 1 544 ? 0.609 -17.409 -10.908 1.00 82.12 544 SER A CA 1
ATOM 4423 C C . SER A 1 544 ? 1.586 -16.889 -11.959 1.00 82.12 544 SER A C 1
ATOM 4425 O O . SER A 1 544 ? 1.653 -17.473 -13.035 1.00 82.12 544 SER A O 1
ATOM 4427 N N . GLY A 1 545 ? 2.384 -15.867 -11.639 1.00 78.56 545 GLY A N 1
ATOM 4428 C CA . GLY A 1 545 ? 3.340 -15.284 -12.573 1.00 78.56 545 GLY A CA 1
ATOM 4429 C C . GLY A 1 545 ? 4.398 -16.279 -13.015 1.00 78.56 545 GLY A C 1
ATOM 4430 O O . GLY A 1 545 ? 4.602 -16.477 -14.205 1.00 78.56 545 GLY A O 1
ATOM 4431 N N . ILE A 1 546 ? 4.958 -17.024 -12.065 1.00 82.12 546 ILE A N 1
ATOM 4432 C CA . ILE A 1 546 ? 5.961 -18.054 -12.348 1.00 82.12 546 ILE A CA 1
ATOM 4433 C C . ILE A 1 546 ? 5.376 -19.196 -13.180 1.00 82.12 546 ILE A C 1
ATOM 4435 O O . ILE A 1 546 ? 6.050 -19.718 -14.064 1.00 82.12 546 ILE A O 1
ATOM 4439 N N . LEU A 1 547 ? 4.126 -19.591 -12.927 1.00 85.56 547 LEU A N 1
ATOM 4440 C CA . LEU A 1 547 ? 3.462 -20.620 -13.731 1.00 85.56 547 LEU A CA 1
ATOM 4441 C C . LEU A 1 547 ? 3.116 -20.133 -15.144 1.00 85.56 547 LEU A C 1
ATOM 4443 O O . LEU A 1 547 ? 3.158 -20.930 -16.079 1.00 85.56 547 LEU A O 1
ATOM 4447 N N . ILE A 1 548 ? 2.785 -18.851 -15.305 1.00 81.44 548 ILE A N 1
ATOM 4448 C CA . ILE A 1 548 ? 2.557 -18.232 -16.613 1.00 81.44 548 ILE A CA 1
ATOM 4449 C C . ILE A 1 548 ? 3.869 -18.167 -17.391 1.00 81.44 548 ILE A C 1
ATOM 4451 O O . ILE A 1 548 ? 3.913 -18.659 -18.515 1.00 81.44 548 ILE A O 1
ATOM 4455 N N . ASP A 1 549 ? 4.937 -17.649 -16.785 1.00 76.50 549 ASP A N 1
ATOM 4456 C CA . ASP A 1 549 ? 6.263 -17.585 -17.408 1.00 76.50 549 ASP A CA 1
ATOM 4457 C C . ASP A 1 549 ? 6.727 -18.977 -17.830 1.00 76.50 549 ASP A C 1
ATOM 4459 O O . ASP A 1 549 ? 7.153 -19.183 -18.962 1.00 76.50 549 ASP A O 1
ATOM 4463 N N . LEU A 1 550 ? 6.534 -19.972 -16.963 1.00 84.19 550 LEU A N 1
ATOM 4464 C CA . LEU A 1 550 ? 6.805 -21.366 -17.281 1.00 84.19 550 LEU A CA 1
ATOM 4465 C C . LEU A 1 550 ? 6.003 -21.864 -18.489 1.00 84.19 550 LEU A C 1
ATOM 4467 O O . LEU A 1 550 ? 6.557 -22.535 -19.358 1.00 84.19 550 LEU A O 1
ATOM 4471 N N . ALA A 1 551 ? 4.702 -21.573 -18.538 1.00 83.06 551 ALA A N 1
ATOM 4472 C CA . ALA A 1 551 ? 3.855 -21.970 -19.656 1.00 83.06 551 ALA A CA 1
ATOM 4473 C C . ALA A 1 551 ? 4.336 -21.329 -20.966 1.00 83.06 551 ALA A C 1
ATOM 4475 O O . ALA A 1 551 ? 4.387 -22.005 -21.990 1.00 83.06 551 ALA A O 1
ATOM 4476 N N . LEU A 1 552 ? 4.752 -20.061 -20.928 1.00 79.25 552 LEU A N 1
ATOM 4477 C CA . LEU A 1 552 ? 5.308 -19.356 -22.083 1.00 79.25 552 LEU A CA 1
ATOM 4478 C C . LEU A 1 552 ? 6.652 -19.942 -22.523 1.00 79.25 552 LEU A C 1
ATOM 4480 O O . LEU A 1 552 ? 6.846 -20.168 -23.712 1.00 79.25 552 LEU A O 1
ATOM 4484 N N . THR A 1 553 ? 7.535 -20.260 -21.578 1.00 80.31 553 THR A N 1
ATOM 4485 C CA . THR A 1 553 ? 8.815 -20.941 -21.823 1.00 80.31 553 THR A CA 1
ATOM 4486 C C . THR A 1 553 ? 8.617 -22.325 -22.457 1.00 80.31 553 THR A C 1
ATOM 4488 O O . THR A 1 553 ? 9.327 -22.698 -23.388 1.00 80.31 553 THR A O 1
ATOM 4491 N N . ILE A 1 554 ? 7.603 -23.082 -22.019 1.00 83.44 554 ILE A N 1
ATOM 4492 C CA . ILE A 1 554 ? 7.230 -24.359 -22.651 1.00 83.44 554 ILE A CA 1
ATOM 4493 C C . ILE A 1 554 ? 6.755 -24.130 -24.089 1.00 83.44 554 ILE A C 1
ATOM 4495 O O . ILE A 1 554 ? 7.158 -24.860 -24.994 1.00 83.44 554 ILE A O 1
ATOM 4499 N N . LEU A 1 555 ? 5.909 -23.119 -24.307 1.00 81.38 555 LEU A N 1
ATOM 4500 C CA . LEU A 1 555 ? 5.378 -22.791 -25.631 1.00 81.38 555 LEU A CA 1
ATOM 4501 C C . LEU A 1 555 ? 6.458 -22.273 -26.592 1.00 81.38 555 LEU A C 1
ATOM 4503 O O . LEU A 1 555 ? 6.356 -22.525 -27.791 1.00 81.38 555 LEU A O 1
ATOM 4507 N N . SER A 1 556 ? 7.495 -21.594 -26.091 1.00 83.00 556 SER A N 1
ATOM 4508 C CA . SER A 1 556 ? 8.636 -21.140 -26.896 1.00 83.00 556 SER A CA 1
ATOM 4509 C C . SER A 1 556 ? 9.656 -22.246 -27.196 1.00 83.00 556 SER A C 1
ATOM 4511 O O . SER A 1 556 ? 10.553 -22.042 -28.012 1.00 83.00 556 SER A O 1
ATOM 4513 N N . GLY A 1 557 ? 9.518 -23.426 -26.578 1.00 87.62 557 GLY A N 1
ATOM 4514 C CA . GLY A 1 557 ? 10.437 -24.553 -26.753 1.00 87.62 557 GLY A CA 1
ATOM 4515 C C . GLY A 1 557 ? 11.741 -24.434 -25.956 1.00 87.62 557 GLY A C 1
ATOM 4516 O O . GLY A 1 557 ? 12.663 -25.222 -26.172 1.00 87.62 557 GLY A O 1
ATOM 4517 N N . GLU A 1 558 ? 11.839 -23.488 -25.022 1.00 83.19 558 GLU A N 1
ATOM 4518 C CA . GLU A 1 558 ? 13.006 -23.337 -24.153 1.00 83.19 558 GLU A CA 1
ATOM 4519 C C . GLU A 1 558 ? 12.886 -24.273 -22.940 1.00 83.19 558 GLU A C 1
ATOM 4521 O O . GLU A 1 558 ? 12.024 -24.115 -22.085 1.00 83.19 558 GLU A O 1
ATOM 4526 N N . SER A 1 559 ? 13.742 -25.293 -22.833 1.00 75.75 559 SER A N 1
ATOM 4527 C CA . SER A 1 559 ? 13.552 -26.354 -21.827 1.00 75.75 559 SER A CA 1
ATOM 4528 C C . SER A 1 559 ? 14.350 -26.188 -20.527 1.00 75.75 559 SER A C 1
ATOM 4530 O O . SER A 1 559 ? 14.111 -26.920 -19.566 1.00 75.75 559 SER A O 1
ATOM 4532 N N . ALA A 1 560 ? 15.318 -25.267 -20.467 1.00 66.62 560 ALA A N 1
ATOM 4533 C CA . ALA A 1 560 ? 16.403 -25.346 -19.480 1.00 66.62 560 ALA A CA 1
ATOM 4534 C C . ALA A 1 560 ? 15.991 -25.067 -18.017 1.00 66.62 560 ALA A C 1
ATOM 4536 O O . ALA A 1 560 ? 16.631 -25.588 -17.108 1.00 66.62 560 ALA A O 1
ATOM 4537 N N . ASN A 1 561 ? 14.910 -24.318 -17.765 1.00 68.44 561 ASN A N 1
ATOM 4538 C CA . ASN A 1 561 ? 14.561 -23.850 -16.409 1.00 68.44 561 ASN A CA 1
ATOM 4539 C C . ASN A 1 561 ? 13.232 -24.397 -15.854 1.00 68.44 561 ASN A C 1
ATOM 4541 O O . ASN A 1 561 ? 12.831 -24.054 -14.739 1.00 68.44 561 ASN A O 1
ATOM 4545 N N . ILE A 1 562 ? 12.557 -25.282 -16.595 1.00 72.88 562 ILE A N 1
ATOM 4546 C CA . ILE A 1 562 ? 11.183 -25.711 -16.287 1.00 72.88 562 ILE A CA 1
ATOM 4547 C C . ILE A 1 562 ? 11.095 -26.472 -14.954 1.00 72.88 562 ILE A C 1
ATOM 4549 O O . ILE A 1 562 ? 10.166 -26.274 -14.168 1.00 72.88 562 ILE A O 1
ATOM 4553 N N . ILE A 1 563 ? 12.091 -27.318 -14.673 1.00 76.25 563 ILE A N 1
ATOM 4554 C CA . ILE A 1 563 ? 12.091 -28.230 -13.517 1.00 76.25 563 ILE A CA 1
ATOM 4555 C C . ILE A 1 563 ? 12.154 -27.465 -12.186 1.00 76.25 563 ILE A C 1
ATOM 4557 O O . ILE A 1 563 ? 11.588 -27.917 -11.194 1.00 76.25 563 ILE A O 1
ATOM 4561 N N . PHE A 1 564 ? 12.801 -26.296 -12.158 1.00 75.69 564 PHE A N 1
ATOM 4562 C CA . PHE A 1 564 ? 13.002 -25.532 -10.924 1.00 75.69 564 PHE A CA 1
ATOM 4563 C C . PHE A 1 564 ? 11.867 -24.545 -10.634 1.00 75.69 564 PHE A C 1
ATOM 4565 O O . PHE A 1 564 ? 11.515 -24.341 -9.472 1.00 75.69 564 PHE A O 1
ATOM 4572 N N . LEU A 1 565 ? 11.264 -23.958 -11.670 1.00 78.81 565 LEU A N 1
ATOM 4573 C CA . LEU A 1 565 ? 10.240 -22.923 -11.509 1.00 78.81 565 LEU A CA 1
ATOM 4574 C C . LEU A 1 565 ? 8.848 -23.498 -11.214 1.00 78.81 565 LEU A C 1
ATOM 4576 O O . LEU A 1 565 ? 8.107 -22.920 -10.417 1.00 78.81 565 LEU A O 1
ATOM 4580 N N . PHE A 1 566 ? 8.501 -24.662 -11.780 1.00 84.56 566 PHE A N 1
ATOM 4581 C CA . PHE A 1 566 ? 7.174 -25.259 -11.584 1.00 84.56 566 PHE A CA 1
ATOM 4582 C C . PHE A 1 566 ? 6.850 -25.597 -10.118 1.00 84.56 566 PHE A C 1
ATOM 4584 O O . PHE A 1 566 ? 5.809 -25.147 -9.628 1.00 84.56 566 PHE A O 1
ATOM 4591 N N . PRO A 1 567 ? 7.705 -26.334 -9.373 1.00 83.94 567 PRO A N 1
ATOM 4592 C CA . PRO A 1 567 ? 7.402 -26.684 -7.986 1.00 83.94 567 PRO A CA 1
ATOM 4593 C C . PRO A 1 567 ? 7.320 -25.448 -7.089 1.00 83.94 567 PRO A C 1
ATOM 4595 O O . PRO A 1 567 ? 6.534 -25.423 -6.145 1.00 83.94 567 PRO A O 1
ATOM 4598 N N . TYR A 1 568 ? 8.105 -24.414 -7.404 1.00 82.25 568 TYR A N 1
ATOM 4599 C CA . TYR A 1 568 ? 8.106 -23.158 -6.670 1.00 82.25 568 TYR A CA 1
ATOM 4600 C C . TYR A 1 568 ? 6.802 -22.377 -6.885 1.00 82.25 568 TYR A C 1
ATOM 4602 O O . TYR A 1 568 ? 6.127 -22.037 -5.911 1.00 82.25 568 TYR A O 1
ATOM 4610 N N . GLY A 1 569 ? 6.387 -22.176 -8.142 1.00 84.50 569 GLY A N 1
ATOM 4611 C CA . GLY A 1 569 ? 5.121 -21.509 -8.464 1.00 84.50 569 GLY A CA 1
ATOM 4612 C C . GLY A 1 569 ? 3.908 -22.237 -7.874 1.00 84.50 569 GLY A C 1
ATOM 4613 O O . GLY A 1 569 ? 3.059 -21.624 -7.222 1.00 84.50 569 GLY A O 1
ATOM 4614 N N . LEU A 1 570 ? 3.866 -23.567 -8.008 1.00 88.62 570 LEU A N 1
ATOM 4615 C CA . LEU A 1 570 ? 2.800 -24.393 -7.435 1.00 88.62 570 LEU A CA 1
ATOM 4616 C C . LEU A 1 570 ? 2.799 -24.353 -5.899 1.00 88.62 570 LEU A C 1
ATOM 4618 O O . LEU A 1 570 ? 1.739 -24.230 -5.281 1.00 88.62 570 LEU A O 1
ATOM 4622 N N . GLY A 1 571 ? 3.980 -24.422 -5.278 1.00 85.56 571 GLY A N 1
ATOM 4623 C CA . GLY A 1 571 ? 4.147 -24.341 -3.829 1.00 85.56 571 GLY A CA 1
ATOM 4624 C C . GLY A 1 571 ? 3.609 -23.034 -3.247 1.00 85.56 571 GLY A C 1
ATOM 4625 O O . GLY A 1 571 ? 2.923 -23.063 -2.224 1.00 85.56 571 GLY A O 1
ATOM 4626 N N . MET A 1 572 ? 3.835 -21.909 -3.932 1.00 85.69 572 MET A N 1
ATOM 4627 C CA . MET A 1 572 ? 3.294 -20.601 -3.544 1.00 85.69 572 MET A CA 1
ATOM 4628 C C . MET A 1 572 ? 1.758 -20.601 -3.581 1.00 85.69 572 MET A C 1
ATOM 4630 O O . MET A 1 572 ? 1.121 -20.266 -2.582 1.00 85.69 572 MET A O 1
ATOM 4634 N N . ILE A 1 573 ? 1.137 -21.079 -4.667 1.00 88.88 573 ILE A N 1
ATOM 4635 C CA . ILE A 1 573 ? -0.334 -21.151 -4.769 1.00 88.88 573 ILE A CA 1
ATOM 4636 C C . ILE A 1 573 ? -0.929 -22.051 -3.680 1.00 88.88 573 ILE A C 1
ATOM 4638 O O . ILE A 1 573 ? -1.907 -21.674 -3.029 1.00 88.88 573 ILE A O 1
ATOM 4642 N N . ILE A 1 574 ? -0.330 -23.220 -3.435 1.00 88.75 574 ILE A N 1
ATOM 4643 C CA . ILE A 1 574 ? -0.758 -24.119 -2.355 1.00 88.75 574 ILE A CA 1
ATOM 4644 C C . ILE A 1 574 ? -0.644 -23.407 -1.002 1.00 88.75 574 ILE A C 1
ATOM 4646 O O . ILE A 1 574 ? -1.586 -23.450 -0.208 1.00 88.75 574 ILE A O 1
ATOM 4650 N N . GLY A 1 575 ? 0.462 -22.702 -0.753 1.00 85.50 575 GLY A N 1
ATOM 4651 C CA . GLY A 1 575 ? 0.656 -21.887 0.445 1.00 85.50 575 GLY A CA 1
ATOM 4652 C C . GLY A 1 575 ? -0.451 -20.849 0.638 1.00 85.50 575 GLY A C 1
ATOM 4653 O O . GLY A 1 575 ? -0.988 -20.722 1.740 1.00 85.50 575 GLY A O 1
ATOM 4654 N N . ALA A 1 576 ? -0.859 -20.159 -0.431 1.00 89.12 576 ALA A N 1
ATOM 4655 C CA . ALA A 1 576 ? -1.956 -19.197 -0.376 1.00 89.12 576 ALA A CA 1
ATOM 4656 C C . ALA A 1 576 ? -3.290 -19.862 -0.017 1.00 89.12 576 ALA A C 1
ATOM 4658 O O . ALA A 1 576 ? -3.995 -19.389 0.875 1.00 89.12 576 ALA A O 1
ATOM 4659 N N . ILE A 1 577 ? -3.627 -20.981 -0.665 1.00 89.19 577 ILE A N 1
ATOM 4660 C CA . ILE A 1 577 ? -4.865 -21.732 -0.400 1.00 89.19 577 ILE A CA 1
ATOM 4661 C C . ILE A 1 577 ? -4.906 -22.202 1.062 1.00 89.19 577 ILE A C 1
ATOM 4663 O O . ILE A 1 577 ? -5.932 -22.055 1.738 1.00 89.19 577 ILE A O 1
ATOM 4667 N N . LEU A 1 578 ? -3.777 -22.704 1.575 1.00 88.06 578 LEU A N 1
ATOM 4668 C CA . LEU A 1 578 ? -3.632 -23.145 2.964 1.00 88.06 578 LEU A CA 1
ATOM 4669 C C . LEU A 1 578 ? -3.758 -22.004 3.982 1.00 88.06 578 LEU A C 1
ATOM 4671 O O . LEU A 1 578 ? -4.144 -22.271 5.118 1.00 88.06 578 LEU A O 1
ATOM 4675 N N . LEU A 1 579 ? -3.476 -20.753 3.603 1.00 86.00 579 LEU A N 1
ATOM 4676 C CA . LEU A 1 579 ? -3.698 -19.569 4.443 1.00 86.00 579 LEU A CA 1
ATOM 4677 C C . LEU A 1 579 ? -5.134 -19.039 4.350 1.00 86.00 579 LEU A C 1
ATOM 4679 O O . LEU A 1 579 ? -5.715 -18.675 5.374 1.00 86.00 579 LEU A O 1
ATOM 4683 N N . ILE A 1 580 ? -5.723 -19.016 3.148 1.00 88.81 580 ILE A N 1
ATOM 4684 C CA . ILE A 1 580 ? -7.075 -18.486 2.905 1.00 88.81 580 ILE A CA 1
ATOM 4685 C C . ILE A 1 580 ? -8.113 -19.247 3.723 1.00 88.81 580 ILE A C 1
ATOM 4687 O O . ILE A 1 580 ? -8.959 -18.625 4.362 1.00 88.81 580 ILE A O 1
ATOM 4691 N N . TYR A 1 581 ? -8.062 -20.581 3.718 1.00 89.12 581 TYR A N 1
ATOM 4692 C CA . TYR A 1 581 ? -9.066 -21.401 4.395 1.00 89.12 581 TYR A CA 1
ATOM 4693 C C . TYR A 1 581 ? -9.166 -21.131 5.912 1.00 89.12 581 TYR A C 1
ATOM 4695 O O . TYR A 1 581 ? -10.254 -20.766 6.367 1.00 89.12 581 TYR A O 1
ATOM 4703 N N . PRO A 1 582 ? -8.087 -21.251 6.719 1.00 84.00 582 PRO A N 1
ATOM 4704 C CA . PRO A 1 582 ? -8.157 -20.962 8.148 1.00 84.00 582 PRO A CA 1
ATOM 4705 C C . PRO A 1 582 ? -8.431 -19.484 8.423 1.00 84.00 582 PRO A C 1
ATOM 4707 O O . PRO A 1 582 ? -9.122 -19.180 9.388 1.00 84.00 582 PRO A O 1
ATOM 4710 N N . PHE A 1 583 ? -7.951 -18.566 7.581 1.00 84.69 583 PHE A N 1
ATOM 4711 C CA . PHE A 1 583 ? -8.214 -17.141 7.762 1.00 84.69 583 PHE A CA 1
ATOM 4712 C C . PHE A 1 583 ? -9.681 -16.786 7.553 1.00 84.69 583 PHE A C 1
ATOM 4714 O O . PHE A 1 583 ? -10.284 -16.160 8.421 1.00 84.69 583 PHE A O 1
ATOM 4721 N N . LYS A 1 584 ? -10.278 -17.247 6.448 1.00 85.62 584 LYS A N 1
ATOM 4722 C CA . LYS A 1 584 ? -11.711 -17.109 6.177 1.00 85.62 584 LYS A CA 1
ATOM 4723 C C . LYS A 1 584 ? -12.528 -17.720 7.313 1.00 85.62 584 LYS A C 1
ATOM 4725 O O . LYS A 1 584 ? -13.414 -17.062 7.844 1.00 85.62 584 LYS A O 1
ATOM 4730 N N . LYS A 1 585 ? -12.181 -18.941 7.729 1.00 83.38 585 LYS A N 1
ATOM 4731 C CA . LYS A 1 585 ? -12.854 -19.638 8.828 1.00 83.38 585 LYS A CA 1
ATOM 4732 C C . LYS A 1 585 ? -12.771 -18.858 10.143 1.00 83.38 585 LYS A C 1
ATOM 4734 O O . LYS A 1 585 ? -13.778 -18.722 10.825 1.00 83.38 585 LYS A O 1
ATOM 4739 N N . THR A 1 586 ? -11.612 -18.290 10.478 1.00 79.62 586 THR A N 1
ATOM 4740 C CA . THR A 1 586 ? -11.454 -17.413 11.648 1.00 79.62 586 THR A CA 1
ATOM 4741 C C . THR A 1 586 ? -12.269 -16.121 11.513 1.00 79.62 586 THR A C 1
ATOM 4743 O O . THR A 1 586 ? -12.883 -15.701 12.487 1.00 79.62 586 THR A O 1
ATOM 4746 N N . LEU A 1 587 ? -12.347 -15.506 10.328 1.00 74.94 587 LEU A N 1
ATOM 4747 C CA . LEU A 1 587 ? -13.171 -14.309 10.106 1.00 74.94 587 LEU A CA 1
ATOM 4748 C C . LEU A 1 587 ? -14.682 -14.584 10.220 1.00 74.94 587 LEU A C 1
ATOM 4750 O O . LEU A 1 587 ? -15.415 -13.729 10.712 1.00 74.94 587 LEU A O 1
ATOM 4754 N N . GLU A 1 588 ? -15.147 -15.746 9.756 1.00 74.94 588 GLU A N 1
ATOM 4755 C CA . GLU A 1 588 ? -16.571 -16.113 9.719 1.00 74.94 588 GLU A CA 1
ATOM 4756 C C . GLU A 1 588 ? -17.068 -16.723 11.036 1.00 74.94 588 GLU A C 1
ATOM 4758 O O . GLU A 1 588 ? -18.146 -16.370 11.515 1.00 74.94 588 GLU A O 1
ATOM 4763 N N . GLU A 1 589 ? -16.302 -17.646 11.623 1.00 74.75 589 GLU A N 1
ATOM 4764 C CA . GLU A 1 589 ? -16.750 -18.459 12.759 1.00 74.75 589 GLU A CA 1
ATOM 4765 C C . GLU A 1 589 ? -16.362 -17.883 14.116 1.00 74.75 589 GLU A C 1
ATOM 4767 O O . GLU A 1 589 ? -16.918 -18.311 15.127 1.00 74.75 589 GLU A O 1
ATOM 4772 N N . GLU A 1 590 ? -15.406 -16.951 14.181 1.00 69.56 590 GLU A N 1
ATOM 4773 C CA . GLU A 1 590 ? -14.969 -16.400 15.458 1.00 69.56 590 GLU A CA 1
ATOM 4774 C C . GLU A 1 590 ? -15.657 -15.070 15.719 1.00 69.56 590 GLU A C 1
ATOM 4776 O O . GLU A 1 590 ? -15.162 -14.008 15.318 1.00 69.56 590 GLU A O 1
ATOM 4781 N N . PRO A 1 591 ? -16.774 -15.084 16.476 1.00 56.03 591 PRO A N 1
ATOM 4782 C CA . PRO A 1 591 ? -17.477 -13.869 16.808 1.00 56.03 591 PRO A CA 1
ATOM 4783 C C . PRO A 1 591 ? -16.596 -12.924 17.604 1.00 56.03 591 PRO A C 1
ATOM 4785 O O . PRO A 1 591 ? -17.018 -11.806 17.750 1.00 56.03 591 PRO A O 1
ATOM 4788 N N . GLN A 1 592 ? -15.417 -13.309 18.102 1.00 58.47 592 GLN A N 1
ATOM 4789 C CA . GLN A 1 592 ? -14.456 -12.432 18.780 1.00 58.47 592 GLN A CA 1
ATOM 4790 C C . GLN A 1 592 ? -13.723 -11.497 17.828 1.00 58.47 592 GLN A C 1
ATOM 4792 O O . GLN A 1 592 ? -13.599 -10.313 18.132 1.00 58.47 592 GLN A O 1
ATOM 4797 N N . VAL A 1 593 ? -13.326 -11.995 16.654 1.00 54.47 593 VAL A N 1
ATOM 4798 C CA . VAL A 1 593 ? -12.740 -11.173 15.586 1.00 54.47 593 VAL A CA 1
ATOM 4799 C C . VAL A 1 593 ? -13.747 -10.102 15.152 1.00 54.47 593 VAL A C 1
ATOM 4801 O O . VAL A 1 593 ? -13.381 -8.947 14.944 1.00 54.47 593 VAL A O 1
ATOM 4804 N N . LEU A 1 594 ? -15.036 -10.462 15.146 1.00 47.81 594 LEU A N 1
ATOM 4805 C CA . LEU A 1 594 ? -16.162 -9.560 14.894 1.00 47.81 594 LEU A CA 1
ATOM 4806 C C . LEU A 1 594 ? -16.704 -8.854 16.155 1.00 47.81 594 LEU A C 1
ATOM 4808 O O . LEU A 1 594 ? -17.344 -7.823 16.037 1.00 47.81 594 LEU A O 1
ATOM 4812 N N . GLN A 1 595 ? -16.474 -9.334 17.377 1.00 43.38 595 GLN A N 1
ATOM 4813 C CA . GLN A 1 595 ? -16.969 -8.730 18.629 1.00 43.38 595 GLN A CA 1
ATOM 4814 C C . GLN A 1 595 ? -16.058 -7.600 19.065 1.00 43.38 595 GLN A C 1
ATOM 4816 O O . GLN A 1 595 ? -16.533 -6.721 19.777 1.00 43.38 595 GLN A O 1
ATOM 4821 N N . TYR A 1 596 ? -14.823 -7.526 18.560 1.00 48.50 596 TYR A N 1
ATOM 4822 C CA . TYR A 1 596 ? -14.124 -6.244 18.505 1.00 48.50 596 TYR A CA 1
ATOM 4823 C C . TYR A 1 596 ? -14.967 -5.168 17.807 1.00 48.50 596 TYR A C 1
ATOM 4825 O O . TYR A 1 596 ? -14.789 -4.011 18.160 1.00 48.50 596 TYR A O 1
ATOM 4833 N N . GLN A 1 597 ? -15.929 -5.540 16.936 1.00 38.09 597 GLN A N 1
ATOM 4834 C CA . GLN A 1 597 ? -16.922 -4.626 16.358 1.00 38.09 597 GLN A CA 1
ATOM 4835 C C . GLN A 1 597 ? -18.124 -4.293 17.274 1.00 38.09 597 GLN A C 1
ATOM 4837 O O . GLN A 1 597 ? -18.861 -3.359 16.965 1.00 38.09 597 GLN A O 1
ATOM 4842 N N . ARG A 1 598 ? -18.384 -5.082 18.335 1.00 33.09 598 ARG A N 1
ATOM 4843 C CA . ARG A 1 598 ? -19.592 -4.993 19.199 1.00 33.09 598 ARG A CA 1
ATOM 4844 C C . ARG A 1 598 ? -19.319 -4.607 20.661 1.00 33.09 598 ARG A C 1
ATOM 4846 O O . ARG A 1 598 ? -20.258 -4.260 21.373 1.00 33.09 598 ARG A O 1
ATOM 4853 N N . TRP A 1 599 ? -18.084 -4.760 21.149 1.00 33.09 599 TRP A N 1
ATOM 4854 C CA . TRP A 1 599 ? -17.710 -4.522 22.557 1.00 33.09 599 TRP A CA 1
ATOM 4855 C C . TRP A 1 599 ? -17.348 -3.066 22.877 1.00 33.09 599 TRP A C 1
ATOM 4857 O O . TRP A 1 599 ? -17.159 -2.714 24.045 1.00 33.09 599 TRP A O 1
ATOM 4867 N N . PHE A 1 600 ? -17.269 -2.222 21.856 1.00 32.53 600 PHE A N 1
ATOM 4868 C CA . PHE A 1 600 ? -17.282 -0.772 21.987 1.00 32.53 600 PHE A CA 1
ATOM 4869 C C . PHE A 1 600 ? -18.656 -0.252 21.572 1.00 32.53 600 PHE A C 1
ATOM 4871 O O . PHE A 1 600 ? -19.100 0.739 22.202 1.00 32.53 600 PHE A O 1
#

Secondary structure (DSSP, 8-state):
--TT-TTS-TT-SPPHHHHHHHHHHHHHHHHHHHHHHHHHH-TTS-HHHHHHHHHHHHHHHHHHHHHHHHHHHHTTS----S-HHHH--HHHHHHHHHHHHHHHHHHHHHHHHHHHHHHHHHHHHHHHHH--HHHHHHHHHHIIIIIHHHHHHHHHHHHHHHHHHHHH----S-HHHHGGGHHHHHHHHHHHHHHHHHHHHHHHHHHHHHHHHHTT--HHHHHHIIIII--HHHHHHHHHHHHHHHHHHHHHHHHTTGGGS-HHHHHHHHHHHHHHHHHHHHHHHHHHHHHHHHHHHHHHHTT---HHHHHHHHHHHHHHHHHHHHHHHHHHHHHHHHHHHHSEE-TTT-PEESSTTS-------HHHHHHHTT--S-------B-TTT--B--SS-SB-TTT--B-TTTEEE-TTT--EEETT-SB-TTT--BHHHHHHHHHHHSS-HHHHHHHHHHHHHHHHHHHHHHHHHHHHHHH-HHHHHHHIIIIIHHHHHHHHHHHHHHHHHHHHHHS--TTTHHHHHHHHHHHHHHHHHHHHHHHHHHHHHHHHHHHHT--TTHHHHHHHHHHHHHHHHHHHHHHHHHHHH-HHHHHTTT--

Sequence (600 aa):
MSEKNPYKPYNIKLTPLKKIIWTLLLIGNAIYAILMLIFLLFSSATIEARFALLFTYIILGPLLYYALWILLYYWKSQKWPHNKKIYGSEFQYFIFFILLGVCVINWSAYWNTGIDTLWLVLAIIYYVFSNDQFGTSIIYQIGSSAITPALVEEFNKSLPSILAFFVVLQRGKNPNQKNKGFLNNELKGMLIGILIGVVFESIETASYVVNTILAGGTDLSVYLQVTVRNWAPIHILGGSLGGFAAGRAERLRFQLNEEELPFKEQLVLFLKRFLPIWAIPVIIHFLWNSSSIWIYLIFLGLNIDSQLLYLVSVIVFQVILALLSFFLILFFFRIANKKAKESNRCPQNGVILSNKSDDCEPIKDVLESKTQESLNTKEKKTELRCPNCNMLIKGNFNYCTNCGEDLTPYITLCPNCGNYIKKNSNFCIYCGINLNYSREAYQNQLYTQNTHKLLKYTLIISILFGLVTLGLFGLFLIISPILALVFFFTQNLIELISVSVIIYAVYLLKKLKEEYNGKKSIWGWLFLTYNLIGMIFGFLFYGSGILIDLALTILSGESANIIFLFPYGLGMIIGAILLIYPFKKTLEEEPQVLQYQRWF

pLDDT: mean 72.21, std 12.59, range [32.53, 94.62]

Radius of gyration: 28.69 Å; chains: 1; bounding box: 76×63×92 Å

Foldseek 3Di:
DAPPALPPPPPPPCPPVNVVVVVCLVVVLVVLLVVLVVVLVPPPDDQVRNVVSLVCNLPVSLCVSVVVVCVVCVVDDPDDPVPCVQQPDVVSVVVLLLLLLLLLLLLLVLQLLQQLLVLLVVLVVCCVVPVDPPVSCVSNCLRNQFQSSLVSSLCSLLVVLLLCLLQPVPDPPPVLVLQPDLPVLLVVLLVSSLSSLSSNLSVVLVLVLVVCVVVVHGSVRNSCCSPQVRPSVLSSVSRNQSRNQSSNLSSVCSLVVVLPPDPVVSVVSSCVSRVVSNVVSSVLRSCLRCLLVVLVVVCVVVVPPDPVVSSVSSRVVSVVSVVVVVVVVVVVVVVVVVVVNVFDAQSPRRDGDPDPPPDSDPPPPPVVVVVVVPPPPDQPDDFDADPPPRDTDDDDDQADPPPRHGCVVFWDADPPPRDIDGPPDQADSPPRDGVVCVVVCVLVLLQPPLNVVLLVLLLVLLVVVLVVLVVVLVVCCVVPVVVSVSCCVPPNVSSVSLSVLSVVLSVQCVVCSVVPPVSNNSSSCSSNVSSLVSLLSSLLSQLVSLVSVLVVCVVVVNDDCNVPSNVSSVVSNVSSVSNCVSVVCCVPVRCSVVCSSVND